Protein AF-A0A4Q3HAR9-F1 (afdb_monomer_lite)

pLDDT: mean 88.75, std 14.69, range [29.61, 98.81]

Sequence (385 aa):
MYMNFLNVAVATPGAVQNYFNNRPGAGVTANGTARNDQMTDGAVRNTLIGGAGDDQYMVAFDGTTIIEAAGGGLDAVTAYNNFALPANVEIGRVQADLVTIVAAPTGSLLQAYGSRDVLVGGRGNDILVDESKGKQTLFEIGDGSGKDVIYKFTAKGADHDLIRLNDPQFTSFSAVKAAMTQVDKDVLIDLSANDKLLIKDVKISDLTDDDFLLRFSPSGLKMTFQDEFNGLSLYSDTNPRGTWDTTFRYGPDNSLSARTLPGNGEDQVYTDPKFGPNPFSVSDGELSITAEKLTAAESAKLWNYKYASGLLTTEHSFAQTYGYFEIKAELPVEQGMFPAFWLMPKAAVWPPEIDIMENVGENWVSGGAIAPNDHDAFRTFFPEG

Structure (mmCIF, N/CA/C/O backbone):
data_AF-A0A4Q3HAR9-F1
#
_entry.id   AF-A0A4Q3HAR9-F1
#
loop_
_atom_site.group_PDB
_atom_site.id
_atom_site.type_symbol
_atom_site.label_atom_id
_atom_site.label_alt_id
_atom_site.label_comp_id
_atom_site.label_asym_id
_atom_site.label_entity_id
_atom_site.label_seq_id
_atom_site.pdbx_PDB_ins_code
_atom_site.Cartn_x
_atom_site.Cartn_y
_atom_site.Cartn_z
_atom_site.occupancy
_atom_site.B_iso_or_equiv
_atom_site.auth_seq_id
_atom_site.auth_comp_id
_atom_site.auth_asym_id
_atom_site.auth_atom_id
_atom_site.pdbx_PDB_model_num
ATOM 1 N N . MET A 1 1 ? -10.507 -1.013 27.134 1.00 84.31 1 MET A N 1
ATOM 2 C CA . MET A 1 1 ? -11.014 -2.254 26.515 1.00 84.31 1 MET A CA 1
ATOM 3 C C . MET A 1 1 ? -11.567 -1.872 25.160 1.00 84.31 1 MET A C 1
ATOM 5 O O . MET A 1 1 ? -12.356 -0.933 25.108 1.00 84.31 1 MET A O 1
ATOM 9 N N . TYR A 1 2 ? -11.099 -2.530 24.104 1.00 95.25 2 TYR A N 1
ATOM 10 C CA . TYR A 1 2 ? -11.565 -2.307 22.737 1.00 95.25 2 TYR A CA 1
ATOM 11 C C . TYR A 1 2 ? -12.650 -3.322 22.389 1.00 95.25 2 TYR A C 1
ATOM 13 O O . TYR A 1 2 ? -12.622 -4.448 22.889 1.00 95.25 2 TYR A O 1
ATOM 21 N N . MET A 1 3 ? -13.615 -2.900 21.578 1.00 96.00 3 MET A N 1
ATOM 22 C CA . MET A 1 3 ? -14.696 -3.745 21.082 1.00 96.00 3 MET A CA 1
ATOM 23 C C . MET A 1 3 ? -14.542 -3.874 19.573 1.00 96.00 3 MET A C 1
ATOM 25 O O . MET A 1 3 ? -14.306 -2.872 18.900 1.00 96.00 3 MET A O 1
ATOM 29 N N . ASN A 1 4 ? -14.701 -5.081 19.038 1.00 94.12 4 ASN A N 1
ATOM 30 C CA . ASN A 1 4 ? -14.793 -5.241 17.591 1.00 94.12 4 ASN A CA 1
ATOM 31 C C . ASN A 1 4 ? -16.132 -4.693 17.071 1.00 94.12 4 ASN A C 1
ATOM 33 O O . ASN A 1 4 ? -17.008 -4.285 17.842 1.00 94.12 4 ASN A O 1
ATOM 37 N N . PHE A 1 5 ? -16.324 -4.732 15.755 1.00 95.38 5 PHE A N 1
ATOM 38 C CA . PHE A 1 5 ? -17.540 -4.219 15.124 1.00 95.38 5 PHE A CA 1
ATOM 39 C C . PHE A 1 5 ? -18.826 -4.899 15.626 1.00 95.38 5 PHE A C 1
ATOM 41 O O . PHE A 1 5 ? -19.890 -4.286 15.678 1.00 95.38 5 PHE A O 1
ATOM 48 N N . LEU A 1 6 ? -18.738 -6.167 16.042 1.00 93.31 6 LEU A N 1
ATOM 49 C CA . LEU A 1 6 ? -19.852 -6.943 16.598 1.00 93.31 6 LEU A CA 1
ATOM 50 C C . LEU A 1 6 ? -20.066 -6.692 18.101 1.00 93.31 6 LEU A C 1
ATOM 52 O O . LEU A 1 6 ? -20.835 -7.409 18.741 1.00 93.31 6 LEU A O 1
ATOM 56 N N . ASN A 1 7 ? -19.401 -5.677 18.660 1.00 92.75 7 ASN A N 1
ATOM 57 C CA . ASN A 1 7 ? -19.444 -5.299 20.067 1.00 92.75 7 ASN A CA 1
ATOM 58 C C . ASN A 1 7 ? -18.942 -6.405 21.017 1.00 92.75 7 ASN A C 1
ATOM 60 O O . ASN A 1 7 ? -19.396 -6.519 22.158 1.00 92.75 7 ASN A O 1
ATOM 64 N N . VAL A 1 8 ? -18.004 -7.231 20.541 1.00 92.44 8 VAL A N 1
ATOM 65 C CA . VAL A 1 8 ? -17.301 -8.233 21.348 1.00 92.44 8 VAL A CA 1
ATOM 66 C C . VAL A 1 8 ? -16.010 -7.618 21.874 1.00 92.44 8 VAL A C 1
ATOM 68 O O . VAL A 1 8 ? -15.207 -7.087 21.106 1.00 92.44 8 VAL A O 1
ATOM 71 N N . ALA A 1 9 ? -15.817 -7.692 23.189 1.00 91.75 9 ALA A N 1
ATOM 72 C CA . ALA A 1 9 ? -14.611 -7.205 23.843 1.00 91.75 9 ALA A CA 1
ATOM 73 C C . ALA A 1 9 ? -13.396 -8.043 23.454 1.00 91.75 9 ALA A C 1
ATOM 75 O O . ALA A 1 9 ? -13.424 -9.267 23.576 1.00 91.75 9 ALA A O 1
ATOM 76 N N . VAL A 1 10 ? -12.310 -7.373 23.075 1.00 89.44 10 VAL A N 1
ATOM 77 C CA . VAL A 1 10 ? -11.009 -8.027 22.927 1.00 89.44 10 VAL A CA 1
ATOM 78 C C . VAL A 1 10 ? -10.378 -8.182 24.305 1.00 89.44 10 VAL A C 1
ATOM 80 O O . VAL A 1 10 ? -10.260 -7.217 25.071 1.00 89.44 10 VAL A O 1
ATOM 83 N N . ALA A 1 11 ? -10.029 -9.424 24.637 1.00 91.44 11 ALA A N 1
ATOM 84 C CA . ALA A 1 11 ? -9.333 -9.767 25.867 1.00 91.44 11 ALA A CA 1
ATOM 85 C C . ALA A 1 11 ? -7.863 -9.320 25.813 1.00 91.44 11 ALA A C 1
ATOM 87 O O . ALA A 1 11 ? -7.343 -8.909 24.779 1.00 91.44 11 ALA A O 1
ATOM 88 N N . THR A 1 12 ? -7.193 -9.360 26.958 1.00 90.31 12 THR A N 1
ATOM 89 C CA . THR A 1 12 ? -5.747 -9.139 27.049 1.00 90.31 12 THR A CA 1
ATOM 90 C C . THR A 1 12 ? -5.046 -10.478 27.225 1.00 90.31 12 THR A C 1
ATOM 92 O O . THR A 1 12 ? -5.583 -11.296 27.979 1.00 90.31 12 THR A O 1
ATOM 95 N N . PRO A 1 13 ? -3.854 -10.678 26.632 1.00 94.56 13 PRO A N 1
ATOM 96 C CA . PRO A 1 13 ? -3.042 -11.855 26.904 1.00 94.56 13 PRO A CA 1
ATOM 97 C C . PRO A 1 13 ? -2.841 -12.013 28.409 1.00 94.56 13 PRO A C 1
ATOM 99 O O . PRO A 1 13 ? -2.641 -11.025 29.130 1.00 94.56 13 PRO A O 1
ATOM 102 N N . GLY A 1 14 ? -2.927 -13.241 28.903 1.00 95.69 14 GLY A N 1
ATOM 103 C CA . GLY A 1 14 ? -2.636 -13.562 30.286 1.00 95.69 14 GLY A CA 1
ATOM 104 C C . GLY A 1 14 ? -1.188 -13.227 30.648 1.00 95.69 14 GLY A C 1
ATOM 105 O O . GLY A 1 14 ? -0.310 -13.081 29.796 1.00 95.69 14 GLY A O 1
ATOM 106 N N . ALA A 1 15 ? -0.926 -13.091 31.946 1.00 97.19 15 ALA A N 1
ATOM 107 C CA . ALA A 1 15 ? 0.381 -12.663 32.427 1.00 97.19 15 ALA A CA 1
ATOM 108 C C . ALA A 1 15 ? 1.488 -13.662 32.057 1.00 97.19 15 ALA A C 1
ATOM 110 O O . ALA A 1 15 ? 1.323 -14.867 32.253 1.00 97.19 15 ALA A O 1
ATOM 111 N N . VAL A 1 16 ? 2.630 -13.136 31.605 1.00 97.31 16 VAL A N 1
ATOM 112 C CA . VAL A 1 16 ? 3.832 -13.920 31.289 1.00 97.31 16 VAL A CA 1
ATOM 113 C C . VAL A 1 16 ? 4.265 -14.750 32.498 1.00 97.31 16 VAL A C 1
ATOM 115 O O . VAL A 1 16 ? 4.401 -14.238 33.614 1.00 97.31 16 VAL A O 1
ATOM 118 N N . GLN A 1 17 ? 4.517 -16.033 32.259 1.00 97.81 17 GLN A N 1
ATOM 119 C CA . GLN A 1 17 ? 4.956 -17.015 33.244 1.00 97.81 17 GLN A CA 1
ATOM 120 C C . GLN A 1 17 ? 6.403 -17.460 33.018 1.00 97.81 17 GLN A C 1
ATOM 122 O O . GLN A 1 17 ? 7.108 -17.656 34.010 1.00 97.81 17 GLN A O 1
ATOM 127 N N . ASN A 1 18 ? 6.873 -17.561 31.767 1.00 96.56 18 ASN A N 1
ATOM 128 C CA . ASN A 1 18 ? 8.290 -17.799 31.475 1.00 96.56 18 ASN A CA 1
ATOM 129 C C . ASN A 1 18 ? 8.873 -16.750 30.525 1.00 96.56 18 ASN A C 1
ATOM 131 O O . ASN A 1 18 ? 8.185 -16.177 29.688 1.00 96.56 18 ASN A O 1
ATOM 135 N N . TYR A 1 19 ? 10.182 -16.529 30.640 1.00 95.62 19 TYR A N 1
ATOM 136 C CA . TYR A 1 19 ? 10.912 -15.540 29.854 1.00 95.62 19 TYR A CA 1
ATOM 137 C C . TYR A 1 19 ? 12.047 -16.206 29.070 1.00 95.62 19 TYR A C 1
ATOM 139 O O . TYR A 1 19 ? 12.993 -16.736 29.655 1.00 95.62 19 TYR A O 1
ATOM 147 N N . PHE A 1 20 ? 11.992 -16.096 27.748 1.00 91.88 20 PHE A N 1
ATOM 148 C CA . PHE A 1 20 ? 12.989 -16.546 26.779 1.00 91.88 20 PHE A CA 1
ATOM 149 C C . PHE A 1 20 ? 13.750 -15.335 26.219 1.00 91.88 20 PHE A C 1
ATOM 151 O O . PHE A 1 20 ? 13.755 -15.065 25.022 1.00 91.88 20 PHE A O 1
ATOM 158 N N . ASN A 1 21 ? 14.400 -14.582 27.111 1.00 80.56 21 ASN A N 1
ATOM 159 C CA . ASN A 1 21 ? 15.027 -13.288 26.796 1.00 80.56 21 ASN A CA 1
ATOM 160 C C . ASN A 1 21 ? 16.508 -13.379 26.370 1.00 80.56 21 ASN A C 1
ATOM 162 O O . ASN A 1 21 ? 17.193 -12.357 26.276 1.00 80.56 21 ASN A O 1
ATOM 166 N N . ASN A 1 22 ? 17.040 -14.582 26.147 1.00 77.88 22 ASN A N 1
ATOM 167 C CA . ASN A 1 22 ? 18.402 -14.728 25.635 1.00 77.88 22 ASN A CA 1
ATOM 168 C C . ASN A 1 22 ? 18.425 -14.249 24.182 1.00 77.88 22 ASN A C 1
ATOM 170 O O . ASN A 1 22 ? 17.672 -14.780 23.380 1.00 77.88 22 ASN A O 1
ATOM 174 N N . ARG A 1 23 ? 19.290 -13.283 23.839 1.00 80.69 23 ARG A N 1
ATOM 175 C CA . ARG A 1 23 ? 19.494 -12.824 22.453 1.00 80.69 23 ARG A CA 1
ATOM 176 C C . ARG A 1 23 ? 20.149 -13.951 21.644 1.00 80.69 23 ARG A C 1
ATOM 178 O O . ARG A 1 23 ? 21.357 -14.150 21.810 1.00 80.69 23 ARG A O 1
ATOM 185 N N . PRO A 1 24 ? 19.400 -14.727 20.840 1.00 82.50 24 PRO A N 1
ATOM 186 C CA . PRO A 1 24 ? 19.963 -15.876 20.150 1.00 82.50 24 PRO A CA 1
ATOM 187 C C . PRO A 1 24 ? 20.879 -15.398 19.018 1.00 82.50 24 PRO A C 1
ATOM 189 O O . PRO A 1 24 ? 20.748 -14.278 18.527 1.00 82.50 24 PRO A O 1
ATOM 192 N N . GLY A 1 25 ? 21.801 -16.256 18.575 1.00 86.06 25 GLY A N 1
ATOM 193 C CA . GLY A 1 25 ? 22.441 -16.060 17.271 1.00 86.06 25 GLY A CA 1
ATOM 194 C C . GLY A 1 25 ? 21.418 -16.179 16.134 1.00 86.06 25 GLY A C 1
ATOM 195 O O . GLY A 1 25 ? 20.284 -16.584 16.365 1.00 86.06 25 GLY A O 1
ATOM 196 N N . ALA A 1 26 ? 21.812 -15.850 14.905 1.00 90.12 26 ALA A N 1
ATOM 197 C CA . ALA A 1 26 ? 20.932 -16.005 13.747 1.00 90.12 26 ALA A CA 1
ATOM 198 C C . ALA A 1 26 ? 20.667 -17.487 13.421 1.00 90.12 26 ALA A C 1
ATOM 200 O O . ALA A 1 26 ? 21.562 -18.328 13.540 1.00 90.12 26 ALA A O 1
ATOM 201 N N . GLY A 1 27 ? 19.459 -17.787 12.946 1.00 88.44 27 GLY A N 1
ATOM 202 C CA . GLY A 1 27 ? 19.037 -19.112 12.489 1.00 88.44 27 GLY A CA 1
ATOM 203 C C . GLY A 1 27 ? 18.634 -20.069 13.611 1.00 88.44 27 GLY A C 1
ATOM 204 O O . GLY A 1 27 ? 18.634 -21.281 13.405 1.00 88.44 27 GLY A O 1
ATOM 205 N N . VAL A 1 28 ? 18.320 -19.554 14.799 1.00 93.81 28 VAL A N 1
ATOM 206 C CA . VAL A 1 28 ? 17.890 -20.355 15.946 1.00 93.81 28 VAL A CA 1
ATOM 207 C C . VAL A 1 28 ? 16.376 -20.572 15.907 1.00 93.81 28 VAL A C 1
ATOM 209 O O . VAL A 1 28 ? 15.602 -19.642 15.680 1.00 93.81 28 VAL A O 1
ATOM 212 N N . THR A 1 29 ? 15.955 -21.806 16.194 1.00 95.88 29 THR A N 1
ATOM 213 C CA . THR A 1 29 ? 14.566 -22.136 16.533 1.00 95.88 29 THR A CA 1
ATOM 214 C C . THR A 1 29 ? 14.416 -22.178 18.050 1.00 95.88 29 THR A C 1
ATOM 216 O O . THR A 1 29 ? 14.978 -23.057 18.710 1.00 95.88 29 THR A O 1
ATOM 219 N N . ALA A 1 30 ? 13.662 -21.236 18.609 1.00 94.62 30 ALA A N 1
ATOM 220 C CA . ALA A 1 30 ? 13.302 -21.212 20.019 1.00 94.62 30 ALA A CA 1
ATOM 221 C C . ALA A 1 30 ? 11.909 -21.826 20.197 1.00 94.62 30 ALA A C 1
ATOM 223 O O . ALA A 1 30 ? 10.970 -21.427 19.516 1.00 94.62 30 ALA A O 1
ATOM 224 N N . ASN A 1 31 ? 11.791 -22.790 21.110 1.00 95.75 31 ASN A N 1
ATOM 225 C CA . ASN A 1 31 ? 10.523 -23.431 21.452 1.00 95.75 31 ASN A CA 1
ATOM 226 C C . ASN A 1 31 ? 10.114 -22.978 22.855 1.00 95.75 31 ASN A C 1
ATOM 228 O O . ASN A 1 31 ? 10.909 -23.120 23.790 1.00 95.75 31 ASN A O 1
ATOM 232 N N . GLY A 1 32 ? 8.906 -22.448 22.973 1.00 95.69 32 GLY A N 1
ATOM 233 C CA . GLY A 1 32 ? 8.219 -22.176 24.218 1.00 95.69 32 GLY A CA 1
ATOM 234 C C . GLY A 1 32 ? 7.595 -23.444 24.800 1.00 95.69 32 GLY A C 1
ATOM 235 O O . GLY A 1 32 ? 8.068 -24.570 24.597 1.00 95.69 32 GLY A O 1
ATOM 236 N N . THR A 1 33 ? 6.579 -23.249 25.620 1.00 96.56 33 THR A N 1
ATOM 237 C CA . THR A 1 33 ? 5.997 -24.225 26.529 1.00 96.56 33 THR A CA 1
ATOM 238 C C . THR A 1 33 ? 4.471 -24.237 26.403 1.00 96.56 33 THR A C 1
ATOM 240 O O . THR A 1 33 ? 3.901 -23.801 25.417 1.00 96.56 33 THR A O 1
ATOM 243 N N . ALA A 1 34 ? 3.783 -24.833 27.380 1.00 96.69 34 ALA A N 1
ATOM 244 C CA . ALA A 1 34 ? 2.321 -24.776 27.478 1.00 96.69 34 ALA A CA 1
ATOM 245 C C . ALA A 1 34 ? 1.844 -23.667 28.438 1.00 96.69 34 ALA A C 1
ATOM 247 O O . ALA A 1 34 ? 0.758 -23.759 29.013 1.00 96.69 34 ALA A O 1
ATOM 248 N N . ARG A 1 35 ? 2.714 -22.700 28.731 1.00 97.38 35 ARG A N 1
ATOM 249 C CA . ARG A 1 35 ? 2.454 -21.552 29.597 1.00 97.38 35 ARG A CA 1
ATOM 250 C C . ARG A 1 35 ? 2.669 -20.297 28.770 1.00 97.38 35 ARG A C 1
ATOM 252 O O . ARG A 1 35 ? 3.478 -20.323 27.867 1.00 97.38 35 ARG A O 1
ATOM 259 N N . ASN A 1 36 ? 2.072 -19.201 29.221 1.00 98.12 36 ASN A N 1
ATOM 260 C CA . ASN A 1 36 ? 2.278 -17.870 28.665 1.00 98.12 36 ASN A CA 1
ATOM 261 C C . ASN A 1 36 ? 3.765 -17.487 28.705 1.00 98.12 36 ASN A C 1
ATOM 263 O O . ASN A 1 36 ? 4.314 -17.181 29.773 1.00 98.12 36 ASN A O 1
ATOM 267 N N . ASP A 1 37 ? 4.409 -17.495 27.555 1.00 97.94 37 ASP A N 1
ATOM 268 C CA . ASP A 1 37 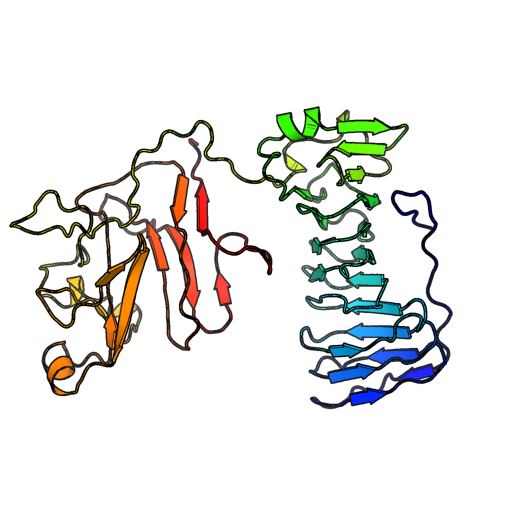? 5.830 -17.274 27.382 1.00 97.94 37 ASP A CA 1
ATOM 269 C C . ASP A 1 37 ? 6.093 -15.895 26.783 1.00 97.94 37 ASP A C 1
ATOM 271 O O . ASP A 1 37 ? 5.331 -15.379 25.976 1.00 97.94 37 ASP A O 1
ATOM 275 N N . GLN A 1 38 ? 7.201 -15.268 27.174 1.00 97.50 38 GLN A N 1
ATOM 276 C CA . GLN A 1 38 ? 7.716 -14.092 26.480 1.00 97.50 38 GLN A CA 1
ATOM 277 C C . GLN A 1 38 ? 8.985 -14.464 25.724 1.00 97.50 38 GLN A C 1
ATOM 279 O O . GLN A 1 38 ? 9.952 -14.909 26.343 1.00 97.50 38 GLN A O 1
ATOM 284 N N . MET A 1 39 ? 9.019 -14.242 24.413 1.00 97.38 39 MET A N 1
ATOM 285 C CA . MET A 1 39 ? 10.124 -14.638 23.537 1.00 97.38 39 MET A CA 1
ATOM 286 C C . MET A 1 39 ? 10.665 -13.445 22.747 1.00 97.38 39 MET A C 1
ATOM 288 O O . MET A 1 39 ? 9.917 -12.543 22.382 1.00 97.38 39 MET A O 1
ATOM 292 N N . THR A 1 40 ? 11.969 -13.428 22.456 1.00 95.88 40 THR A N 1
ATOM 293 C CA . THR A 1 40 ? 12.593 -12.396 21.610 1.00 95.88 40 THR A CA 1
ATOM 294 C C . THR A 1 40 ? 13.451 -13.003 20.508 1.00 95.88 40 THR A C 1
ATOM 296 O O . THR A 1 40 ? 14.150 -13.992 20.726 1.00 95.88 40 THR A O 1
ATOM 299 N N . ASP A 1 41 ? 13.438 -12.375 19.333 1.00 94.06 41 ASP A N 1
ATOM 300 C CA . ASP A 1 41 ? 14.300 -12.745 18.207 1.00 94.06 41 ASP A CA 1
ATOM 301 C C . ASP A 1 41 ? 15.744 -12.232 18.337 1.00 94.06 41 ASP A C 1
ATOM 303 O O . ASP A 1 41 ? 16.602 -12.588 17.534 1.00 94.06 41 ASP A O 1
ATOM 307 N N . GLY A 1 42 ? 16.044 -11.393 19.333 1.00 91.19 42 GLY A N 1
ATOM 308 C CA . GLY A 1 42 ? 17.374 -10.812 19.503 1.00 91.19 42 GLY A CA 1
ATOM 309 C C . GLY A 1 42 ? 17.829 -9.899 18.355 1.00 91.19 42 GLY A C 1
ATOM 310 O O . GLY A 1 42 ? 19.032 -9.668 18.244 1.00 91.19 42 GLY A O 1
ATOM 311 N N . ALA A 1 43 ? 16.902 -9.369 17.546 1.00 91.19 43 ALA A N 1
ATOM 312 C CA . ALA A 1 43 ? 17.158 -8.533 16.366 1.00 91.19 43 ALA A CA 1
ATOM 313 C C . ALA A 1 43 ? 17.936 -9.226 15.230 1.00 91.19 43 ALA A C 1
ATOM 315 O O . ALA A 1 43 ? 18.637 -8.575 14.454 1.00 91.19 43 ALA A O 1
ATOM 316 N N . VAL A 1 44 ? 17.817 -10.550 15.116 1.00 89.88 44 VAL A N 1
ATOM 317 C CA . VAL A 1 44 ? 18.353 -11.338 13.998 1.00 89.88 44 VAL A CA 1
ATOM 318 C C . VAL A 1 44 ? 17.341 -12.401 13.574 1.00 89.88 44 VAL A C 1
ATOM 320 O O . VAL A 1 44 ? 16.478 -12.788 14.357 1.00 89.88 44 VAL A O 1
ATOM 323 N N . ARG A 1 45 ? 17.463 -12.905 12.338 1.00 90.69 45 ARG A N 1
ATOM 324 C CA . ARG A 1 45 ? 16.564 -13.931 11.784 1.00 90.69 45 ARG A CA 1
ATOM 325 C C . ARG A 1 45 ? 16.472 -15.148 12.697 1.00 90.69 45 ARG A C 1
ATOM 327 O O . ARG A 1 45 ? 17.451 -15.881 12.796 1.00 90.69 45 ARG A O 1
ATOM 334 N N . ASN A 1 46 ? 15.294 -15.405 13.258 1.00 93.69 46 ASN A N 1
ATOM 335 C CA . ASN A 1 46 ? 15.014 -16.558 14.112 1.00 93.69 46 ASN A CA 1
ATOM 336 C C . ASN A 1 46 ? 13.598 -17.103 13.880 1.00 93.69 46 ASN A C 1
ATOM 338 O O . ASN A 1 46 ? 12.749 -16.429 13.295 1.00 93.69 46 ASN A O 1
ATOM 342 N N . THR A 1 47 ? 13.352 -18.329 14.344 1.00 96.56 47 THR A N 1
ATOM 343 C CA . THR A 1 47 ? 12.013 -18.932 14.406 1.00 96.56 47 THR A CA 1
ATOM 344 C C . THR A 1 47 ? 11.591 -19.064 15.865 1.00 96.56 47 THR A C 1
ATOM 346 O O . THR A 1 47 ? 12.295 -19.706 16.644 1.00 96.56 47 THR A O 1
ATOM 349 N N . LEU A 1 48 ? 10.457 -18.478 16.238 1.00 97.75 48 LEU A N 1
ATOM 350 C CA . LEU A 1 48 ? 9.884 -18.538 17.581 1.00 97.75 48 LEU A CA 1
ATOM 351 C C . LEU A 1 48 ? 8.600 -19.378 17.526 1.00 97.75 48 LEU A C 1
ATOM 353 O O . LEU A 1 48 ? 7.714 -19.100 16.724 1.00 97.75 48 LEU A O 1
ATOM 357 N N . ILE A 1 49 ? 8.531 -20.433 18.329 1.00 97.88 49 ILE A N 1
ATOM 358 C CA . ILE A 1 49 ? 7.379 -21.338 18.416 1.00 97.88 49 ILE A CA 1
ATOM 359 C C . ILE A 1 49 ? 6.859 -21.238 19.846 1.00 97.88 49 ILE A C 1
ATOM 361 O O . ILE A 1 49 ? 7.593 -21.658 20.735 1.00 97.88 49 ILE A O 1
ATOM 365 N N . GLY A 1 50 ? 5.672 -20.680 20.074 1.00 96.38 50 GLY A N 1
ATOM 366 C CA . GLY A 1 50 ? 5.159 -20.388 21.422 1.00 96.38 50 GLY A CA 1
ATOM 367 C C . GLY A 1 50 ? 4.662 -21.637 22.122 1.00 96.38 50 GLY A C 1
ATOM 368 O O . GLY A 1 50 ? 5.333 -22.158 23.012 1.00 96.38 50 GLY A O 1
ATOM 369 N N . GLY A 1 51 ? 3.587 -22.223 21.601 1.00 95.75 51 GLY A N 1
ATOM 370 C CA . GLY A 1 51 ? 3.075 -23.507 22.059 1.00 95.75 51 GLY A CA 1
ATOM 371 C C . GLY A 1 51 ? 1.616 -23.405 22.469 1.00 95.75 51 GLY A C 1
ATOM 372 O O . GLY A 1 51 ? 0.740 -23.409 21.613 1.00 95.75 51 GLY A O 1
ATOM 373 N N . ALA A 1 52 ? 1.342 -23.458 23.768 1.00 95.81 52 ALA A N 1
ATOM 374 C CA . ALA A 1 52 ? 0.010 -23.188 24.302 1.00 95.81 52 ALA A CA 1
ATOM 375 C C . ALA A 1 52 ? 0.123 -22.173 25.440 1.00 95.81 52 ALA A C 1
ATOM 377 O O . ALA A 1 52 ? 1.144 -22.122 26.118 1.00 95.81 52 ALA A O 1
ATOM 378 N N . GLY A 1 53 ? -0.966 -21.477 25.744 1.00 97.19 53 GLY A N 1
ATOM 379 C CA . GLY A 1 53 ? -0.941 -20.296 26.598 1.00 97.19 53 GLY A CA 1
ATOM 380 C C . GLY A 1 53 ? -0.954 -19.024 25.759 1.00 97.19 53 GLY A C 1
ATOM 381 O O . GLY A 1 53 ? -0.979 -19.083 24.542 1.00 97.19 53 GLY A O 1
ATOM 382 N N . ASP A 1 54 ? -1.002 -17.881 26.439 1.00 98.19 54 ASP A N 1
ATOM 383 C CA . ASP A 1 54 ? -1.011 -16.573 25.777 1.00 98.19 54 ASP A CA 1
ATOM 384 C C . ASP A 1 54 ? 0.430 -16.052 25.667 1.00 98.19 54 ASP A C 1
ATOM 386 O O . ASP A 1 54 ? 0.977 -15.501 26.636 1.00 98.19 54 ASP A O 1
ATOM 390 N N . ASP A 1 55 ? 1.045 -16.252 24.510 1.00 98.25 55 ASP A N 1
ATOM 391 C CA . ASP A 1 55 ? 2.455 -15.998 24.250 1.00 98.25 55 ASP A CA 1
ATOM 392 C C . ASP A 1 55 ? 2.705 -14.578 23.719 1.00 98.25 55 ASP A C 1
ATOM 394 O O . ASP A 1 55 ? 1.879 -13.935 23.066 1.00 98.25 55 ASP A O 1
ATOM 398 N N . GLN A 1 56 ? 3.867 -14.021 24.066 1.00 97.94 56 GLN A N 1
ATOM 399 C CA . GLN A 1 56 ? 4.230 -12.631 23.797 1.00 97.94 56 GLN A CA 1
ATOM 400 C C . GLN A 1 56 ? 5.603 -12.530 23.133 1.00 97.94 56 GLN A C 1
ATOM 402 O O . GLN A 1 56 ? 6.643 -12.818 23.724 1.00 97.94 56 GLN A O 1
ATOM 407 N N . TYR A 1 57 ? 5.619 -12.031 21.906 1.00 98.06 57 TYR A N 1
ATOM 408 C CA . TYR A 1 57 ? 6.798 -11.971 21.055 1.00 98.06 57 TYR A CA 1
ATOM 409 C C . TYR A 1 57 ? 7.346 -10.551 20.944 1.00 98.06 57 TYR A C 1
ATOM 411 O O . TYR A 1 57 ? 6.615 -9.614 20.638 1.00 98.06 57 TYR A O 1
ATOM 419 N N . MET A 1 58 ? 8.652 -10.385 21.139 1.00 96.81 58 MET A N 1
ATOM 420 C CA . MET A 1 58 ? 9.384 -9.148 20.867 1.00 96.81 58 MET A CA 1
ATOM 421 C C . MET A 1 58 ? 10.230 -9.325 19.606 1.00 96.81 58 MET A C 1
ATOM 423 O O . MET A 1 58 ? 11.250 -10.022 19.638 1.00 96.81 58 MET A O 1
ATOM 427 N N . VAL A 1 59 ? 9.805 -8.685 18.517 1.00 95.88 59 VAL A N 1
ATOM 428 C CA . VAL A 1 59 ? 10.374 -8.853 17.176 1.00 95.88 59 VAL A CA 1
ATOM 429 C C . VAL A 1 59 ? 11.069 -7.572 16.735 1.00 95.88 59 VAL A C 1
ATOM 431 O O . VAL A 1 59 ? 10.438 -6.531 16.559 1.00 95.88 59 VAL A O 1
ATOM 434 N N . ALA A 1 60 ? 12.383 -7.645 16.556 1.00 93.50 60 ALA A N 1
ATOM 435 C CA . ALA A 1 60 ? 13.201 -6.545 16.057 1.00 93.50 60 ALA A CA 1
ATOM 436 C C . ALA A 1 60 ? 13.820 -6.840 14.683 1.00 93.50 60 ALA A C 1
ATOM 438 O O . ALA A 1 60 ? 14.502 -5.979 14.138 1.00 93.50 60 ALA A O 1
ATOM 439 N N . PHE A 1 61 ? 13.589 -8.016 14.104 1.00 87.94 61 PHE A N 1
ATOM 440 C CA . PHE A 1 61 ? 13.991 -8.367 12.747 1.00 87.94 61 PHE A CA 1
ATOM 441 C C . PHE A 1 61 ? 12.756 -8.722 11.907 1.00 87.94 61 PHE A C 1
ATOM 443 O O . PHE A 1 61 ? 11.968 -9.587 12.280 1.00 87.94 61 PHE A O 1
ATOM 450 N N . ASP A 1 62 ? 12.594 -8.056 10.766 1.00 82.06 62 ASP A N 1
ATOM 451 C CA . ASP A 1 62 ? 11.435 -8.189 9.868 1.00 82.06 62 ASP A CA 1
ATOM 452 C C . ASP A 1 62 ? 11.270 -9.604 9.279 1.00 82.06 62 ASP A C 1
ATOM 454 O O . ASP A 1 62 ? 10.157 -10.064 9.042 1.00 82.06 62 ASP A O 1
ATOM 458 N N . GLY A 1 63 ? 12.368 -10.341 9.101 1.00 81.31 63 GLY A N 1
ATOM 459 C CA . GLY A 1 63 ? 12.363 -11.722 8.615 1.00 81.31 63 GLY A CA 1
ATOM 460 C C . GLY A 1 63 ? 12.252 -12.804 9.698 1.00 81.31 63 GLY A C 1
ATOM 461 O O . GLY A 1 63 ? 12.632 -13.949 9.424 1.00 81.31 63 GLY A O 1
ATOM 462 N N . THR A 1 64 ? 11.821 -12.464 10.918 1.00 89.00 64 THR A N 1
ATOM 463 C CA . THR A 1 64 ? 11.542 -13.425 12.002 1.00 89.00 64 THR A CA 1
ATOM 464 C C . THR A 1 64 ? 10.288 -14.242 11.685 1.00 89.00 64 THR A C 1
ATOM 466 O O . THR A 1 64 ? 9.295 -13.721 11.191 1.00 89.00 64 THR A O 1
ATOM 469 N N . THR A 1 65 ? 10.314 -15.544 11.972 1.00 94.94 65 THR A N 1
ATOM 470 C CA . THR A 1 65 ? 9.157 -16.435 11.798 1.00 94.94 65 THR A CA 1
ATOM 471 C C . THR A 1 65 ? 8.546 -16.752 13.155 1.00 94.94 65 THR A C 1
ATOM 473 O O . THR A 1 65 ? 9.255 -17.231 14.035 1.00 94.94 65 THR A O 1
ATOM 476 N N . ILE A 1 66 ? 7.242 -16.536 13.316 1.00 97.38 66 ILE A N 1
ATOM 477 C CA . ILE A 1 66 ? 6.484 -16.953 14.502 1.00 97.38 66 ILE A CA 1
ATOM 478 C C . ILE A 1 66 ? 5.519 -18.069 14.100 1.00 97.38 66 ILE A C 1
ATOM 480 O O . ILE A 1 66 ? 4.913 -18.002 13.029 1.00 97.38 66 ILE A O 1
ATOM 484 N N . ILE A 1 67 ? 5.416 -19.107 14.929 1.00 97.50 67 ILE A N 1
ATOM 485 C CA . ILE A 1 67 ? 4.540 -20.259 14.697 1.00 97.50 67 ILE A CA 1
ATOM 486 C C . ILE A 1 67 ? 3.659 -20.464 15.924 1.00 97.50 67 ILE A C 1
ATOM 488 O O . ILE A 1 67 ? 4.163 -20.863 16.973 1.00 97.50 67 ILE A O 1
ATOM 492 N N . GLU A 1 68 ? 2.354 -20.273 15.735 1.00 97.50 68 GLU A N 1
ATOM 493 C CA . GLU A 1 68 ? 1.323 -20.546 16.735 1.00 97.50 68 GLU A CA 1
ATOM 494 C C . GLU A 1 68 ? 0.323 -21.610 16.289 1.00 97.50 68 GLU A C 1
ATOM 496 O O . GLU A 1 68 ? 0.019 -21.770 15.097 1.00 97.50 68 GLU A O 1
ATOM 501 N N . ALA A 1 69 ? -0.203 -22.349 17.265 1.00 94.62 69 ALA A N 1
ATOM 502 C CA . ALA A 1 69 ? -1.223 -23.362 17.036 1.00 94.62 69 ALA A CA 1
ATOM 503 C C . ALA A 1 69 ? -2.632 -22.757 17.095 1.00 94.62 69 ALA A C 1
ATOM 505 O O . ALA A 1 69 ? -2.924 -21.867 17.886 1.00 94.62 69 ALA A O 1
ATOM 506 N N . ALA A 1 70 ? -3.561 -23.297 16.302 1.00 94.94 70 ALA A N 1
ATOM 507 C CA . ALA A 1 70 ? -4.965 -22.918 16.423 1.00 94.94 70 ALA A CA 1
ATOM 508 C C . ALA A 1 70 ? -5.487 -23.273 17.827 1.00 94.94 70 ALA A C 1
ATOM 510 O O . ALA A 1 70 ? -5.418 -24.432 18.243 1.00 94.94 70 ALA A O 1
ATOM 511 N N . GLY A 1 71 ? -6.027 -22.282 18.542 1.00 91.88 71 GLY A N 1
ATOM 512 C CA . GLY A 1 71 ? -6.434 -22.438 19.941 1.00 91.88 71 GLY A CA 1
ATOM 513 C C . GLY A 1 71 ? -5.264 -22.533 20.929 1.00 91.88 71 GLY A C 1
ATOM 514 O O . GLY A 1 71 ? -5.466 -23.072 22.018 1.00 91.88 71 GLY A O 1
ATOM 515 N N . GLY A 1 72 ? -4.073 -22.055 20.542 1.00 92.62 72 GLY A N 1
ATOM 516 C CA . GLY A 1 72 ? -2.880 -21.943 21.388 1.00 92.62 72 GLY A CA 1
ATOM 517 C C . GLY A 1 72 ? -3.104 -21.009 22.572 1.00 92.62 72 GLY A C 1
ATOM 518 O O . GLY A 1 72 ? -2.837 -21.400 23.703 1.00 92.62 72 GLY A O 1
ATOM 519 N N . GLY A 1 73 ? -3.759 -19.878 22.344 1.00 95.69 73 GLY A N 1
ATOM 520 C CA . GLY A 1 73 ? -4.132 -18.915 23.369 1.00 95.69 73 GLY A CA 1
ATOM 521 C C . GLY A 1 73 ? -4.540 -17.609 22.712 1.00 95.69 73 GLY A C 1
ATOM 522 O O . GLY A 1 73 ? -5.136 -17.626 21.636 1.00 95.69 73 GLY A O 1
ATOM 523 N N . LEU A 1 74 ? -4.287 -16.497 23.398 1.00 96.19 74 LEU A N 1
ATOM 524 C CA . LEU A 1 74 ? -4.357 -15.153 22.840 1.00 96.19 74 LEU A CA 1
ATOM 525 C C . LEU A 1 74 ? -2.947 -14.575 22.709 1.00 96.19 74 LEU A C 1
ATOM 527 O O . LEU A 1 74 ? -2.403 -14.019 23.668 1.00 96.19 74 LEU A O 1
ATOM 531 N N . ASP A 1 75 ? -2.397 -14.645 21.509 1.00 97.88 75 ASP A N 1
ATOM 532 C CA . ASP A 1 75 ? -0.981 -14.417 21.268 1.00 97.88 75 ASP A CA 1
ATOM 533 C C . ASP A 1 75 ? -0.723 -13.004 20.741 1.00 97.88 75 ASP A C 1
ATOM 535 O O . ASP A 1 75 ? -1.544 -12.391 20.046 1.00 97.88 75 ASP A O 1
ATOM 539 N N . ALA A 1 76 ? 0.424 -12.431 21.115 1.00 98.00 76 ALA A N 1
ATOM 540 C CA . ALA A 1 76 ? 0.726 -11.041 20.810 1.00 98.00 76 ALA A CA 1
ATOM 541 C C . ALA A 1 76 ? 2.154 -10.800 20.332 1.00 98.00 76 ALA A C 1
ATOM 543 O O . ALA A 1 76 ? 3.124 -11.212 20.959 1.00 98.00 76 ALA A O 1
ATOM 544 N N . VAL A 1 77 ? 2.291 -9.991 19.286 1.00 98.44 77 VAL A N 1
ATOM 545 C CA . VAL A 1 77 ? 3.570 -9.499 18.775 1.00 98.44 77 VAL A CA 1
ATOM 546 C C . VAL A 1 77 ? 3.747 -8.032 19.130 1.00 98.44 77 VAL A C 1
ATOM 548 O O . VAL A 1 77 ? 2.862 -7.206 18.927 1.00 98.44 77 VAL A O 1
ATOM 551 N N . THR A 1 78 ? 4.928 -7.698 19.636 1.00 98.00 78 THR A N 1
ATOM 552 C CA . THR A 1 78 ? 5.457 -6.339 19.723 1.00 98.00 78 THR A CA 1
ATOM 553 C C . THR A 1 78 ? 6.607 -6.213 18.734 1.00 98.00 78 THR A C 1
ATOM 555 O O . THR A 1 78 ? 7.676 -6.788 18.945 1.00 98.00 78 THR A O 1
ATOM 558 N N . ALA A 1 79 ? 6.376 -5.473 17.657 1.00 94.38 79 ALA A N 1
ATOM 559 C CA . ALA A 1 79 ? 7.313 -5.260 16.569 1.00 94.38 79 ALA A CA 1
ATOM 560 C C . ALA A 1 79 ? 8.027 -3.900 16.688 1.00 94.38 79 ALA A C 1
ATOM 562 O O . ALA A 1 79 ? 7.442 -2.890 17.092 1.00 94.38 79 ALA A O 1
ATOM 563 N N . TYR A 1 80 ? 9.307 -3.886 16.316 1.00 94.75 80 TYR A N 1
ATOM 564 C CA . TYR A 1 80 ? 10.150 -2.685 16.207 1.00 94.75 80 TYR A CA 1
ATOM 565 C C . TYR A 1 80 ? 10.572 -2.381 14.761 1.00 94.75 80 TYR A C 1
ATOM 567 O O . TYR A 1 80 ? 11.251 -1.391 14.518 1.00 94.75 80 TYR A O 1
ATOM 575 N N . ASN A 1 81 ? 10.188 -3.246 13.825 1.00 88.81 81 ASN A N 1
ATOM 576 C CA . ASN A 1 81 ? 10.368 -3.125 12.382 1.00 88.81 81 ASN A CA 1
ATOM 577 C C . ASN A 1 81 ? 9.102 -3.642 11.694 1.00 88.81 81 ASN A C 1
ATOM 579 O O . ASN A 1 81 ? 8.220 -4.188 12.362 1.00 88.81 81 ASN A O 1
ATOM 583 N N . ASN A 1 82 ? 9.023 -3.477 10.373 1.00 88.56 82 ASN A N 1
ATOM 584 C CA . ASN A 1 82 ? 7.883 -3.946 9.593 1.00 88.56 82 ASN A CA 1
ATOM 585 C C . ASN A 1 82 ? 7.605 -5.428 9.855 1.00 88.56 82 ASN A C 1
ATOM 587 O O . ASN A 1 82 ? 8.531 -6.243 9.859 1.00 88.56 82 ASN A O 1
ATOM 591 N N . PHE A 1 83 ? 6.338 -5.775 10.082 1.00 87.56 83 PHE A N 1
ATOM 592 C CA . PHE A 1 83 ? 5.973 -7.144 10.424 1.00 87.56 83 PHE A CA 1
ATOM 593 C C . PHE A 1 83 ? 4.542 -7.493 10.015 1.00 87.56 83 PHE A C 1
ATOM 595 O O . PHE A 1 83 ? 3.627 -6.685 10.150 1.00 87.56 83 PHE A O 1
ATOM 602 N N . ALA A 1 84 ? 4.335 -8.725 9.562 1.00 90.69 84 ALA A N 1
ATOM 603 C CA . ALA A 1 84 ? 3.008 -9.274 9.309 1.00 90.69 84 ALA A CA 1
ATOM 604 C C . ALA A 1 84 ? 2.694 -10.339 10.358 1.00 90.69 84 ALA A C 1
ATOM 606 O O . ALA A 1 84 ? 3.502 -11.243 10.584 1.00 90.69 84 ALA A O 1
ATOM 607 N N . LEU A 1 85 ? 1.532 -10.233 11.002 1.00 90.56 85 LEU A N 1
ATOM 608 C CA . LEU A 1 85 ? 1.096 -11.235 11.964 1.00 90.56 85 LEU A CA 1
ATOM 609 C C . LEU A 1 85 ? 0.865 -12.571 11.241 1.00 90.56 85 LEU A C 1
ATOM 611 O O . LEU A 1 85 ? 0.149 -12.612 10.234 1.00 90.56 85 LEU A O 1
ATOM 615 N N . PRO A 1 86 ? 1.465 -13.675 11.717 1.00 89.75 86 PRO A N 1
ATOM 616 C CA . PRO A 1 86 ? 1.163 -14.990 11.177 1.00 89.75 86 PRO A CA 1
ATOM 617 C C . PRO A 1 86 ? -0.242 -15.435 11.609 1.00 89.75 86 PRO A C 1
ATOM 619 O O . PRO A 1 86 ? -0.915 -14.796 12.416 1.00 89.75 86 PRO A O 1
ATOM 622 N N . ALA A 1 87 ? -0.687 -16.574 11.080 1.00 90.50 87 ALA A N 1
ATOM 623 C CA . ALA A 1 87 ? -1.919 -17.201 11.546 1.00 90.50 87 ALA A CA 1
ATOM 624 C C . ALA A 1 87 ? -1.857 -17.513 13.053 1.00 90.50 87 ALA A C 1
ATOM 626 O O . ALA A 1 87 ? -0.802 -17.901 13.556 1.00 90.50 87 ALA A O 1
ATOM 627 N N . ASN A 1 88 ? -3.012 -17.421 13.720 1.00 95.06 88 ASN A N 1
ATOM 628 C CA . ASN A 1 88 ? -3.182 -17.673 15.159 1.00 95.06 88 ASN A CA 1
ATOM 629 C C . ASN A 1 88 ? -2.392 -16.707 16.061 1.00 95.06 88 ASN A C 1
ATOM 631 O O . ASN A 1 88 ? -1.993 -17.080 17.152 1.00 95.06 88 ASN A O 1
ATOM 635 N N . VAL A 1 89 ? -2.122 -15.489 15.585 1.00 96.88 89 VAL A N 1
ATOM 636 C CA . VAL A 1 89 ? -1.647 -14.386 16.424 1.00 96.88 89 VAL A CA 1
ATOM 637 C C . VAL A 1 89 ? -2.653 -13.253 16.310 1.00 96.88 89 VAL A C 1
ATOM 639 O O . VAL A 1 89 ? -2.872 -12.714 15.227 1.00 96.88 89 VAL A O 1
ATOM 642 N N . GLU A 1 90 ? -3.276 -12.891 17.426 1.00 96.69 90 GLU A N 1
ATOM 643 C CA . GLU A 1 90 ? -4.445 -12.009 17.428 1.00 96.69 90 GLU A CA 1
ATOM 644 C C . GLU A 1 90 ? -4.100 -10.542 17.686 1.00 96.69 90 GLU A C 1
ATOM 646 O O . GLU A 1 90 ? -4.931 -9.666 17.430 1.00 96.69 90 GLU A O 1
ATOM 651 N N . ILE A 1 91 ? -2.917 -10.249 18.241 1.00 98.06 91 ILE A N 1
ATOM 652 C CA . ILE A 1 91 ? -2.554 -8.887 18.648 1.00 98.06 91 ILE A CA 1
ATOM 653 C C . ILE A 1 91 ? -1.206 -8.461 18.075 1.00 98.06 91 ILE A C 1
ATOM 655 O O . ILE A 1 91 ? -0.177 -9.084 18.318 1.00 98.06 91 ILE A O 1
ATOM 659 N N . GLY A 1 92 ? -1.198 -7.316 17.400 1.00 98.06 92 GLY A N 1
ATOM 660 C CA . GLY A 1 92 ? -0.002 -6.643 16.915 1.00 98.06 92 GLY A CA 1
ATOM 661 C C . GLY A 1 92 ? 0.205 -5.296 17.598 1.00 98.06 92 GLY A C 1
ATOM 662 O O . GLY A 1 92 ? -0.722 -4.503 17.745 1.00 98.06 92 GLY A O 1
ATOM 663 N N . ARG A 1 93 ? 1.436 -5.008 18.017 1.00 98.00 93 ARG A N 1
ATOM 664 C CA . ARG A 1 93 ? 1.835 -3.723 18.600 1.00 98.00 93 ARG A CA 1
ATOM 665 C C . ARG A 1 93 ? 3.089 -3.226 17.912 1.00 98.00 93 ARG A C 1
ATOM 667 O O . ARG A 1 93 ? 4.035 -3.996 17.781 1.00 98.00 93 ARG A O 1
ATOM 674 N N . VAL A 1 94 ? 3.135 -1.951 17.557 1.00 96.06 94 VAL A N 1
ATOM 675 C CA . VAL A 1 94 ? 4.356 -1.306 17.052 1.00 96.06 94 VAL A CA 1
ATOM 676 C C . VAL A 1 94 ? 4.838 -0.260 18.048 1.00 96.06 94 VAL A C 1
ATOM 678 O O . VAL A 1 94 ? 4.044 0.524 18.562 1.00 96.06 94 VAL A O 1
ATOM 681 N N . GLN A 1 95 ? 6.125 -0.315 18.403 1.00 94.75 95 GLN A N 1
ATOM 682 C CA . GLN A 1 95 ? 6.736 0.575 19.407 1.00 94.75 95 GLN A CA 1
ATOM 683 C C . GLN A 1 95 ? 7.788 1.539 18.846 1.00 94.75 95 GLN A C 1
ATOM 685 O O . GLN A 1 95 ? 8.233 2.425 19.576 1.00 94.75 95 GLN A O 1
ATOM 690 N N . ALA A 1 96 ? 8.225 1.340 17.605 1.00 91.56 96 ALA A N 1
ATOM 691 C CA . ALA A 1 96 ? 9.129 2.255 16.913 1.00 91.56 96 ALA A CA 1
ATOM 692 C C . ALA A 1 96 ? 8.331 3.191 15.997 1.00 91.56 96 ALA A C 1
ATOM 694 O O . ALA A 1 96 ? 7.135 3.000 15.837 1.00 91.56 96 ALA A O 1
ATOM 695 N N . ASP A 1 97 ? 9.004 4.190 15.429 1.00 89.38 97 ASP A N 1
ATOM 696 C CA . ASP A 1 97 ? 8.416 5.104 14.451 1.00 89.38 97 ASP A CA 1
ATOM 697 C C . ASP A 1 97 ? 8.557 4.532 13.034 1.00 89.38 97 ASP A C 1
ATOM 699 O O . ASP A 1 97 ? 9.538 3.840 12.742 1.00 89.38 97 ASP A O 1
ATOM 703 N N . LEU A 1 98 ? 7.645 4.912 12.133 1.00 89.94 98 LEU A N 1
ATOM 704 C CA . LEU A 1 98 ? 7.653 4.523 10.716 1.00 89.94 98 LEU A CA 1
ATOM 705 C C . LEU A 1 98 ? 7.561 3.005 10.496 1.00 89.94 98 LEU A C 1
ATOM 707 O O . LEU A 1 98 ? 8.159 2.474 9.557 1.00 89.94 98 LEU A O 1
ATOM 711 N N . VAL A 1 99 ? 6.810 2.303 11.347 1.00 86.00 99 VAL A N 1
ATOM 712 C CA . VAL A 1 99 ? 6.632 0.853 11.238 1.00 86.00 99 VAL A CA 1
ATOM 713 C C . VAL A 1 99 ? 5.287 0.508 10.616 1.00 86.00 99 VAL A C 1
ATOM 715 O O . VAL A 1 99 ? 4.245 1.034 10.997 1.00 86.00 99 VAL A O 1
ATOM 718 N N . THR A 1 100 ? 5.302 -0.443 9.685 1.00 89.88 100 THR A N 1
ATOM 719 C CA . THR A 1 100 ? 4.093 -1.083 9.158 1.00 89.88 100 THR A CA 1
ATOM 720 C C . THR A 1 100 ? 3.826 -2.396 9.878 1.00 89.88 100 THR A C 1
ATOM 722 O O . THR A 1 100 ? 4.692 -3.274 9.913 1.00 89.88 100 THR A O 1
ATOM 725 N N . ILE A 1 101 ? 2.613 -2.565 10.400 1.00 90.88 101 ILE A N 1
ATOM 726 C CA . ILE A 1 101 ? 2.135 -3.850 10.906 1.00 90.88 101 ILE A CA 1
ATOM 727 C C . ILE A 1 101 ? 0.883 -4.298 10.163 1.00 90.88 101 ILE A C 1
ATOM 729 O O . ILE A 1 101 ? -0.056 -3.525 9.971 1.00 90.88 101 ILE A O 1
ATOM 733 N N . VAL A 1 102 ? 0.893 -5.560 9.738 1.00 92.06 102 VAL A N 1
ATOM 734 C CA . VAL A 1 102 ? -0.191 -6.177 8.967 1.00 92.06 102 VAL A CA 1
ATOM 735 C C . VAL A 1 102 ? -0.902 -7.209 9.829 1.00 92.06 102 VAL A C 1
ATOM 737 O O . VAL A 1 102 ? -0.249 -8.077 10.410 1.00 92.06 102 VAL A O 1
ATOM 740 N N . ALA A 1 103 ? -2.225 -7.111 9.916 1.00 90.31 103 ALA A N 1
ATOM 741 C CA . ALA A 1 103 ? -3.057 -8.056 10.647 1.00 90.31 103 ALA A CA 1
ATOM 742 C C . ALA A 1 103 ? -3.114 -9.440 9.980 1.00 90.31 103 ALA A C 1
ATOM 744 O O . ALA A 1 103 ? -2.831 -9.622 8.792 1.00 90.31 103 ALA A O 1
ATOM 745 N N . ALA A 1 104 ? -3.487 -10.436 10.783 1.00 87.88 104 ALA A N 1
ATOM 746 C CA . ALA A 1 104 ? -3.761 -11.779 10.305 1.00 87.88 104 ALA A CA 1
ATOM 747 C C . ALA A 1 104 ? -5.134 -11.819 9.600 1.00 87.88 104 ALA A C 1
ATOM 749 O O . ALA A 1 104 ? -6.067 -11.148 10.036 1.00 87.88 104 ALA A O 1
ATOM 750 N N . PRO A 1 105 ? -5.331 -12.680 8.582 1.00 83.38 105 PRO A N 1
ATOM 751 C CA . PRO A 1 105 ? -6.537 -12.690 7.738 1.00 83.38 105 PRO A CA 1
ATOM 752 C C . PRO A 1 105 ? -7.843 -13.101 8.450 1.00 83.38 105 PRO A C 1
ATOM 754 O O . PRO A 1 105 ? -8.894 -13.205 7.814 1.00 83.38 105 PRO A O 1
ATOM 757 N N . THR A 1 106 ? -7.785 -13.421 9.743 1.00 86.12 106 THR A N 1
ATOM 758 C CA . THR A 1 106 ? -8.934 -13.782 10.585 1.00 86.12 106 THR A CA 1
ATOM 759 C C . THR A 1 106 ? -9.497 -12.600 11.379 1.00 86.12 106 THR A C 1
ATOM 761 O O . THR A 1 106 ? -10.536 -12.759 12.024 1.00 86.12 106 THR A O 1
ATOM 764 N N . GLY A 1 107 ? -8.846 -11.435 11.321 1.00 91.69 107 GLY A N 1
ATOM 765 C CA . GLY A 1 107 ? -9.092 -10.282 12.184 1.00 91.69 107 GLY A CA 1
ATOM 766 C C . GLY A 1 107 ? -8.096 -10.224 13.347 1.00 91.69 107 GLY A C 1
ATOM 767 O O . GLY A 1 107 ? -7.746 -11.253 13.931 1.00 91.69 107 GLY A O 1
ATOM 768 N N . SER A 1 108 ? -7.617 -9.030 13.682 1.00 95.12 108 SER A N 1
ATOM 769 C CA . SER A 1 108 ? -6.617 -8.768 14.724 1.00 95.12 108 SER A CA 1
ATOM 770 C C . SER A 1 108 ? -6.870 -7.442 15.450 1.00 95.12 108 SER A C 1
ATOM 772 O O . SER A 1 108 ? -7.573 -6.556 14.969 1.00 95.12 108 SER A O 1
ATOM 774 N N . LEU A 1 109 ? -6.261 -7.278 16.625 1.00 98.19 109 LEU A N 1
ATOM 775 C CA . LEU A 1 109 ? -6.099 -5.981 17.282 1.00 98.19 109 LEU A CA 1
ATOM 776 C C . LEU A 1 109 ? -4.703 -5.431 16.974 1.00 98.19 109 LEU A C 1
ATOM 778 O O . LEU A 1 109 ? -3.712 -5.982 17.450 1.00 98.19 109 LEU A O 1
ATOM 782 N N . LEU A 1 110 ? -4.624 -4.319 16.247 1.00 98.50 110 LEU A N 1
ATOM 783 C CA . LEU A 1 110 ? -3.383 -3.601 15.967 1.00 98.50 110 LEU A CA 1
ATOM 784 C C . LEU A 1 110 ? -3.302 -2.302 16.777 1.00 98.50 110 LEU A C 1
ATOM 786 O O . LEU A 1 110 ? -4.273 -1.550 16.870 1.00 98.50 110 LEU A O 1
ATOM 790 N N . GLN A 1 111 ? -2.137 -2.031 17.367 1.00 98.38 111 GLN A N 1
ATOM 791 C CA . GLN A 1 111 ? -1.897 -0.856 18.210 1.00 98.38 111 GLN A CA 1
ATOM 792 C C . GLN A 1 111 ? -0.600 -0.140 17.811 1.00 98.38 111 GLN A C 1
ATOM 794 O O . GLN A 1 111 ? 0.481 -0.729 17.906 1.00 98.38 111 GLN A O 1
ATOM 799 N N . ALA A 1 112 ? -0.703 1.135 17.432 1.00 97.81 112 ALA A N 1
ATOM 800 C CA . ALA A 1 112 ? 0.437 1.992 17.108 1.00 97.81 112 ALA A CA 1
ATOM 801 C C . ALA A 1 112 ? 0.846 2.866 18.292 1.00 97.81 112 ALA A C 1
ATOM 803 O O . ALA A 1 112 ? 0.038 3.654 18.765 1.00 97.81 112 ALA A O 1
ATOM 804 N N . TYR A 1 113 ? 2.080 2.746 18.785 1.00 97.50 113 TYR A N 1
ATOM 805 C CA . TYR A 1 113 ? 2.595 3.600 19.865 1.00 97.50 113 TYR A CA 1
ATOM 806 C C . TYR A 1 113 ? 3.628 4.629 19.385 1.00 97.50 113 TYR A C 1
ATOM 808 O O . TYR A 1 113 ? 3.946 5.546 20.150 1.00 97.50 113 TYR A O 1
ATOM 816 N N . GLY A 1 114 ? 4.172 4.457 18.177 1.00 92.25 114 GLY A N 1
ATOM 817 C CA . GLY A 1 114 ? 5.155 5.342 17.567 1.00 92.25 114 GLY A CA 1
ATOM 818 C C . GLY A 1 114 ? 4.514 6.435 16.720 1.00 92.25 114 GLY A C 1
ATOM 819 O O . GLY A 1 114 ? 3.315 6.692 16.778 1.00 92.25 114 GLY A O 1
ATOM 820 N N . SER A 1 115 ? 5.344 7.140 15.962 1.00 89.94 115 SER A N 1
ATOM 821 C CA . SER A 1 115 ? 4.930 8.191 15.040 1.00 89.94 115 SER A CA 1
ATOM 822 C C . SER A 1 115 ? 4.965 7.698 13.597 1.00 89.94 115 SER A C 1
ATOM 824 O O . SER A 1 115 ? 5.967 7.137 13.158 1.00 89.94 115 SER A O 1
ATOM 826 N N . ARG A 1 116 ? 3.939 8.055 12.811 1.00 90.88 116 ARG A N 1
ATOM 827 C CA . ARG A 1 116 ? 3.820 7.729 11.376 1.00 90.88 116 ARG A CA 1
ATOM 828 C C . ARG A 1 116 ? 3.834 6.227 11.099 1.00 90.88 116 ARG A C 1
ATOM 830 O O . ARG A 1 116 ? 4.370 5.787 10.083 1.00 90.88 116 ARG A O 1
ATOM 837 N N . ASP A 1 117 ? 3.246 5.465 12.008 1.00 91.00 117 ASP A N 1
ATOM 838 C CA . ASP A 1 117 ? 3.053 4.033 11.839 1.00 91.00 117 ASP A CA 1
ATOM 839 C C . ASP A 1 117 ? 1.913 3.750 10.858 1.00 91.00 117 ASP A C 1
ATOM 841 O O . ASP A 1 117 ? 1.012 4.572 10.655 1.00 91.00 117 ASP A O 1
ATOM 845 N N . VAL A 1 118 ? 1.954 2.567 10.252 1.00 94.31 118 VAL A N 1
ATOM 846 C CA . VAL A 1 118 ? 0.935 2.083 9.321 1.00 94.31 118 VAL A CA 1
ATOM 847 C C . VAL A 1 118 ? 0.296 0.829 9.900 1.00 94.31 118 VAL A C 1
ATOM 849 O O . VAL A 1 118 ? 0.975 -0.169 10.153 1.00 94.31 118 VAL A O 1
ATOM 852 N N . LEU A 1 119 ? -1.018 0.874 10.100 1.00 96.38 119 LEU A N 1
ATOM 853 C CA . LEU A 1 119 ? -1.820 -0.262 10.538 1.00 96.38 119 LEU A CA 1
ATOM 854 C C . LEU A 1 119 ? -2.630 -0.787 9.351 1.00 96.38 119 LEU A C 1
ATOM 856 O O . LEU A 1 119 ? -3.545 -0.112 8.878 1.00 96.38 119 LEU A O 1
ATOM 860 N N . VAL A 1 120 ? -2.302 -1.990 8.881 1.00 95.38 120 VAL A N 1
ATOM 861 C CA . VAL A 1 120 ? -2.971 -2.631 7.741 1.00 95.38 120 VAL A CA 1
ATOM 862 C C . VAL A 1 120 ? -3.918 -3.709 8.254 1.00 95.38 120 VAL A C 1
ATOM 864 O O . VAL A 1 120 ? -3.453 -4.743 8.733 1.00 95.38 120 VAL A O 1
ATOM 867 N N . GLY A 1 121 ? -5.233 -3.483 8.148 1.00 88.25 121 GLY A N 1
ATOM 868 C CA . GLY A 1 121 ? -6.238 -4.479 8.561 1.00 88.25 121 GLY A CA 1
ATOM 869 C C . GLY A 1 121 ? -6.214 -5.727 7.671 1.00 88.25 121 GLY A C 1
ATOM 870 O O . GLY A 1 121 ? -6.128 -6.862 8.123 1.00 88.25 121 GLY A O 1
ATOM 871 N N . GLY A 1 122 ? -6.130 -5.547 6.353 1.00 87.88 122 GLY A N 1
ATOM 872 C CA . GLY A 1 122 ? -6.166 -6.701 5.457 1.00 87.88 122 GLY A CA 1
ATOM 873 C C . GLY A 1 122 ? -7.566 -7.309 5.451 1.00 87.88 122 GLY A C 1
ATOM 874 O O . GLY A 1 122 ? -8.491 -6.592 5.106 1.00 87.88 122 GLY A O 1
ATOM 875 N N . ARG A 1 123 ? -7.714 -8.609 5.741 1.00 88.25 123 ARG A N 1
ATOM 876 C CA . ARG A 1 123 ? -9.008 -9.324 5.747 1.00 88.25 123 ARG A CA 1
ATOM 877 C C . ARG A 1 123 ? -9.398 -9.691 7.175 1.00 88.25 123 ARG A C 1
ATOM 879 O O . ARG A 1 123 ? -8.545 -10.117 7.945 1.00 88.25 123 ARG A O 1
ATOM 886 N N . GLY A 1 124 ? -10.701 -9.756 7.430 1.00 90.19 124 GLY A N 1
ATOM 887 C CA . GLY A 1 124 ? -11.237 -10.143 8.734 1.00 90.19 124 GLY A CA 1
ATOM 888 C C . GLY A 1 124 ? -11.575 -8.909 9.564 1.00 90.19 124 GLY A C 1
ATOM 889 O O . GLY A 1 124 ? -11.188 -7.809 9.237 1.00 90.19 124 GLY A O 1
ATOM 890 N N . ASN A 1 125 ? -12.367 -9.060 10.624 1.00 95.50 125 ASN A N 1
ATOM 891 C CA . ASN A 1 125 ? -12.832 -7.883 11.364 1.00 95.50 125 ASN A CA 1
ATOM 892 C C . ASN A 1 125 ? -11.727 -7.371 12.294 1.00 95.50 125 ASN A C 1
ATOM 894 O O . ASN A 1 125 ? -11.545 -7.932 13.382 1.00 95.50 125 ASN A O 1
ATOM 898 N N . ASP A 1 126 ? -11.039 -6.310 11.892 1.00 97.38 126 ASP A N 1
ATOM 899 C CA . ASP A 1 126 ? -9.902 -5.766 12.620 1.00 97.38 126 ASP A CA 1
ATOM 900 C C . ASP A 1 126 ? -10.281 -4.642 13.583 1.00 97.38 126 ASP A C 1
ATOM 902 O O . ASP A 1 126 ? -11.291 -3.942 13.456 1.00 97.38 126 ASP A O 1
ATOM 906 N N . ILE A 1 127 ? -9.426 -4.444 14.581 1.00 98.62 127 ILE A N 1
ATOM 907 C CA . ILE A 1 127 ? -9.440 -3.265 15.438 1.00 98.62 127 ILE A CA 1
ATOM 908 C C . ILE A 1 127 ? -8.100 -2.572 15.293 1.00 98.62 127 ILE A C 1
ATOM 910 O O . ILE A 1 127 ? -7.073 -3.125 15.673 1.00 98.62 127 ILE A O 1
ATOM 914 N N . LEU A 1 128 ? -8.116 -1.339 14.810 1.00 98.69 128 LEU A N 1
ATOM 915 C CA . LEU A 1 128 ? -6.922 -0.533 14.611 1.00 98.69 128 LEU A CA 1
ATOM 916 C C . LEU A 1 128 ? -6.939 0.633 15.601 1.00 98.69 128 LEU A C 1
ATOM 918 O O . LEU A 1 128 ? -7.947 1.326 15.747 1.00 98.69 128 LEU A O 1
ATOM 922 N N . VAL A 1 129 ? -5.842 0.839 16.324 1.00 98.56 129 VAL A N 1
ATOM 923 C CA . VAL A 1 129 ? -5.795 1.804 17.427 1.00 98.56 129 VAL A CA 1
ATOM 924 C C . VAL A 1 129 ? -4.553 2.676 17.330 1.00 98.56 129 VAL A C 1
ATOM 926 O O . VAL A 1 129 ? -3.438 2.161 17.409 1.00 98.56 129 VAL A O 1
ATOM 929 N N . ASP A 1 130 ? -4.751 3.994 17.283 1.00 97.94 130 ASP A N 1
ATOM 930 C CA . ASP A 1 130 ? -3.675 4.950 17.544 1.00 97.94 130 ASP A CA 1
ATOM 931 C C . ASP A 1 130 ? -3.471 5.134 19.065 1.00 97.94 130 ASP A C 1
ATOM 933 O O . ASP A 1 130 ? -4.284 5.722 19.781 1.00 97.94 130 ASP A O 1
ATOM 937 N N . GLU A 1 131 ? -2.382 4.588 19.599 1.00 97.38 131 GLU A N 1
ATOM 938 C CA . GLU A 1 131 ? -1.928 4.771 20.985 1.00 97.38 131 GLU A CA 1
ATOM 939 C C . GLU A 1 131 ? -0.830 5.844 21.118 1.00 97.38 131 GLU A C 1
ATOM 941 O O . GLU A 1 131 ? -0.380 6.126 22.236 1.00 97.38 131 GLU A O 1
ATOM 946 N N . SER A 1 132 ? -0.413 6.474 20.017 1.00 93.81 132 SER A N 1
ATOM 947 C CA . SER A 1 132 ? 0.747 7.374 19.937 1.00 93.81 132 SER A CA 1
ATOM 948 C C . SER A 1 132 ? 0.561 8.725 20.640 1.00 93.81 132 SER A C 1
ATOM 950 O O . SER A 1 132 ? 1.514 9.490 20.818 1.00 93.81 132 SER A O 1
ATOM 952 N N . LYS A 1 133 ? -0.666 9.010 21.100 1.00 88.44 133 LYS A N 1
ATOM 953 C CA . LYS A 1 133 ? -1.086 10.274 21.731 1.00 88.44 133 LYS A CA 1
ATOM 954 C C . LYS A 1 133 ? -1.076 11.453 20.751 1.00 88.44 133 LYS A C 1
ATOM 956 O O . LYS A 1 133 ? -0.616 12.542 21.107 1.00 88.44 133 LYS A O 1
ATOM 961 N N . GLY A 1 134 ? -1.640 11.247 19.560 1.00 82.75 134 GLY A N 1
ATOM 962 C CA . GLY A 1 134 ? -1.835 12.292 18.554 1.00 82.75 134 GLY A CA 1
ATOM 963 C C . GLY A 1 134 ? -0.629 12.485 17.641 1.00 82.75 134 GLY A C 1
ATOM 964 O O . GLY A 1 134 ? -0.370 13.608 17.207 1.00 82.75 134 GLY A O 1
ATOM 965 N N . LYS A 1 135 ? 0.149 11.422 17.414 1.00 93.44 135 LYS A N 1
ATOM 966 C CA . LYS A 1 135 ? 1.038 11.331 16.260 1.00 93.44 135 LYS A CA 1
ATOM 967 C C . LYS A 1 135 ? 0.280 10.659 15.135 1.00 93.44 135 LYS A C 1
ATOM 969 O O . LYS A 1 135 ? -0.481 9.733 15.371 1.00 93.44 135 LYS A O 1
ATOM 974 N N . GLN A 1 136 ? 0.537 11.125 13.921 1.00 94.75 136 GLN A N 1
ATOM 975 C CA . GLN A 1 136 ? -0.127 10.601 12.742 1.00 94.75 136 GLN A CA 1
ATOM 976 C C . GLN A 1 136 ? 0.069 9.088 12.654 1.00 94.75 136 GLN A C 1
ATOM 978 O O . GLN A 1 136 ? 1.203 8.611 12.667 1.00 94.75 136 GLN A O 1
ATOM 983 N N . THR A 1 137 ? -1.033 8.371 12.504 1.00 97.06 137 THR A N 1
ATOM 984 C CA . THR A 1 137 ? -1.102 6.963 12.128 1.00 97.06 137 THR A CA 1
ATOM 985 C C . THR A 1 137 ? -1.859 6.852 10.810 1.00 97.06 137 THR A C 1
ATOM 987 O O . THR A 1 137 ? -2.870 7.525 10.594 1.00 97.06 137 THR A O 1
ATOM 990 N N . LEU A 1 138 ? -1.368 6.005 9.908 1.00 96.25 138 LEU A N 1
ATOM 991 C CA . LEU A 1 138 ? -2.083 5.642 8.692 1.00 96.25 138 LEU A CA 1
ATOM 992 C C . LEU A 1 138 ? -2.832 4.326 8.909 1.00 96.25 138 LEU A C 1
ATOM 994 O O . LEU A 1 138 ? -2.225 3.293 9.181 1.00 96.25 138 LEU A O 1
ATOM 998 N N . PHE A 1 139 ? -4.145 4.359 8.723 1.00 98.00 139 PHE A N 1
ATOM 999 C CA . PHE A 1 139 ? -5.010 3.187 8.734 1.00 98.00 139 PHE A CA 1
ATOM 1000 C C . PHE A 1 139 ? -5.292 2.748 7.297 1.00 98.00 139 PHE A C 1
ATOM 1002 O O . PHE A 1 139 ? -5.899 3.498 6.533 1.00 98.00 139 PHE A O 1
ATOM 1009 N N . GLU A 1 140 ? -4.869 1.546 6.913 1.00 94.38 140 GLU A N 1
ATOM 1010 C CA . GLU A 1 140 ? -5.179 0.989 5.594 1.00 94.38 140 GLU A CA 1
ATOM 1011 C C . GLU A 1 140 ? -6.357 0.025 5.661 1.00 94.38 140 GLU A C 1
ATOM 1013 O O . GLU A 1 140 ? -6.293 -1.014 6.325 1.00 94.38 140 GLU A O 1
ATOM 1018 N N . ILE A 1 141 ? -7.412 0.363 4.919 1.00 90.50 141 ILE A N 1
ATOM 1019 C CA . ILE A 1 141 ? -8.644 -0.414 4.809 1.00 90.50 141 ILE A CA 1
ATOM 1020 C C . ILE A 1 141 ? -8.862 -0.762 3.333 1.00 90.50 141 ILE A C 1
ATOM 1022 O O . ILE A 1 141 ? -8.943 0.117 2.466 1.00 90.50 141 ILE A O 1
ATOM 1026 N N . GLY A 1 142 ? -8.890 -2.062 3.040 1.00 77.88 142 GLY A N 1
ATOM 1027 C CA . GLY A 1 142 ? -8.957 -2.603 1.683 1.00 77.88 142 GLY A CA 1
ATOM 1028 C C . GLY A 1 142 ? -10.329 -3.138 1.280 1.00 77.88 142 GLY A C 1
ATOM 1029 O O . GLY A 1 142 ? -11.242 -3.228 2.094 1.00 77.88 142 GLY A O 1
ATOM 1030 N N . ASP A 1 143 ? -10.452 -3.528 0.011 1.00 75.25 143 ASP A N 1
ATOM 1031 C CA . ASP A 1 143 ? -11.580 -4.347 -0.447 1.00 75.25 143 ASP A CA 1
ATOM 1032 C C . ASP A 1 143 ? -11.528 -5.734 0.216 1.00 75.25 143 ASP A C 1
ATOM 1034 O O . ASP A 1 143 ? -10.456 -6.324 0.392 1.00 75.25 143 ASP A O 1
ATOM 1038 N N . GLY A 1 144 ? -12.693 -6.248 0.608 1.00 84.31 144 GLY A N 1
ATOM 1039 C CA . GLY A 1 144 ? -12.810 -7.496 1.352 1.00 84.31 144 GLY A CA 1
ATOM 1040 C C . GLY A 1 144 ? -12.192 -7.445 2.749 1.00 84.31 144 GLY A C 1
ATOM 1041 O O . GLY A 1 144 ? -11.808 -8.505 3.264 1.00 84.31 144 GLY A O 1
ATOM 1042 N N . SER A 1 145 ? -12.082 -6.248 3.344 1.00 87.56 145 SER A N 1
ATOM 1043 C CA . SER A 1 145 ? -11.542 -6.110 4.693 1.00 87.56 145 SER A CA 1
ATOM 1044 C C . SER A 1 145 ? -12.447 -6.703 5.754 1.00 87.56 145 SER A C 1
ATOM 1046 O O . SER A 1 145 ? -11.970 -7.271 6.719 1.00 87.56 145 SER A O 1
ATOM 1048 N N . GLY A 1 146 ? -13.754 -6.754 5.528 1.00 93.75 146 GLY A N 1
ATOM 1049 C CA . GLY A 1 146 ? -14.717 -7.108 6.551 1.00 93.75 146 GLY A CA 1
ATOM 1050 C C . GLY A 1 146 ? -15.138 -5.872 7.334 1.00 93.75 146 GLY A C 1
ATOM 1051 O O . GLY A 1 146 ? -15.420 -4.815 6.770 1.00 93.75 146 GLY A O 1
ATOM 1052 N N . LYS A 1 147 ? -15.329 -6.030 8.641 1.00 97.06 147 LYS A N 1
ATOM 1053 C CA . LYS A 1 147 ? -15.952 -5.013 9.492 1.00 97.06 147 LYS A CA 1
ATOM 1054 C C . LYS A 1 147 ? -14.967 -4.512 10.532 1.00 97.06 147 LYS A C 1
ATOM 1056 O O . LYS A 1 147 ? -14.886 -5.074 11.628 1.00 97.06 147 LYS A O 1
ATOM 1061 N N . ASP A 1 148 ? -14.299 -3.424 10.191 1.00 98.06 148 ASP A N 1
ATOM 1062 C CA . ASP A 1 148 ? -13.175 -2.886 10.945 1.00 98.06 148 ASP A CA 1
ATOM 1063 C C . ASP A 1 148 ? -13.599 -1.761 11.884 1.00 98.06 148 ASP A C 1
ATOM 1065 O O . ASP A 1 148 ? -14.613 -1.079 11.679 1.00 98.06 148 ASP A O 1
ATOM 1069 N N . VAL A 1 149 ? -12.810 -1.553 12.937 1.00 98.69 149 VAL A N 1
ATOM 1070 C CA . VAL A 1 149 ? -13.023 -0.479 13.910 1.00 98.69 149 VAL A CA 1
ATOM 1071 C C . VAL A 1 149 ? -11.736 0.299 14.142 1.00 98.69 149 VAL A C 1
ATOM 1073 O O . VAL A 1 149 ? -10.745 -0.268 14.592 1.00 98.69 149 VAL A O 1
ATOM 1076 N N . ILE A 1 150 ? -11.776 1.614 13.929 1.00 98.81 150 ILE A N 1
ATOM 1077 C CA . ILE A 1 150 ? -10.687 2.523 14.297 1.00 98.81 150 ILE A CA 1
ATOM 1078 C C . ILE A 1 150 ? -11.003 3.181 15.639 1.00 98.81 150 ILE A C 1
ATOM 1080 O O . ILE A 1 150 ? -12.066 3.780 15.823 1.00 98.81 150 ILE A O 1
ATOM 1084 N N . TYR A 1 151 ? -10.054 3.119 16.570 1.00 98.56 151 TYR A N 1
ATOM 1085 C CA . TYR A 1 151 ? -10.092 3.850 17.834 1.00 98.56 151 TYR A CA 1
ATOM 1086 C C . TYR A 1 151 ? -9.045 4.959 17.870 1.00 98.56 151 TYR A C 1
ATOM 1088 O O . TYR A 1 151 ? -7.934 4.788 17.378 1.00 98.56 151 TYR A O 1
ATOM 1096 N N . LYS A 1 152 ? -9.396 6.047 18.572 1.00 97.50 152 LYS A N 1
ATOM 1097 C CA . LYS A 1 152 ? -8.513 7.191 18.867 1.00 97.50 152 LYS A CA 1
ATOM 1098 C C . LYS A 1 152 ? -8.039 7.960 17.629 1.00 97.50 152 LYS A C 1
ATOM 1100 O O . LYS A 1 152 ? -7.007 8.610 17.683 1.00 97.50 152 LYS A O 1
ATOM 1105 N N . PHE A 1 153 ? -8.851 7.950 16.574 1.00 98.12 153 PHE A N 1
ATOM 1106 C CA . PHE A 1 153 ? -8.595 8.716 15.362 1.00 98.12 153 PHE A CA 1
ATOM 1107 C C . PHE A 1 153 ? -8.505 10.223 15.646 1.00 98.12 153 PHE A C 1
ATOM 1109 O O . PHE A 1 153 ? -9.438 10.831 16.185 1.00 98.12 153 PHE A O 1
ATOM 1116 N N . THR A 1 154 ? -7.398 10.833 15.245 1.00 97.38 154 THR A N 1
ATOM 1117 C CA . THR A 1 154 ? -7.127 12.263 15.358 1.00 97.38 154 THR A CA 1
ATOM 1118 C C . THR A 1 154 ? -7.440 12.951 14.029 1.00 97.38 154 THR A C 1
ATOM 1120 O O . THR A 1 154 ? -6.588 13.009 13.163 1.00 97.38 154 THR A O 1
ATOM 1123 N N . ALA A 1 155 ? -8.630 13.537 13.862 1.00 95.81 155 ALA A N 1
ATOM 1124 C CA . ALA A 1 155 ? -9.058 14.161 12.591 1.00 95.81 155 ALA A CA 1
ATOM 1125 C C . ALA A 1 155 ? -8.525 15.591 12.334 1.00 95.81 155 ALA A C 1
ATOM 1127 O O . ALA A 1 155 ? -8.928 16.261 11.389 1.00 95.81 155 ALA A O 1
ATOM 1128 N N . LYS A 1 156 ? -7.734 16.167 13.251 1.00 92.88 156 LYS A N 1
ATOM 1129 C CA . LYS A 1 156 ? -7.338 17.587 13.181 1.00 92.88 156 LYS A CA 1
ATOM 1130 C C . LYS A 1 156 ? -5.924 17.812 13.682 1.00 92.88 156 LYS A C 1
ATOM 1132 O O . LYS A 1 156 ? -5.495 17.201 14.655 1.00 92.88 156 LYS A O 1
ATOM 1137 N N . GLY A 1 157 ? -5.275 18.824 13.112 1.00 91.75 157 GLY A N 1
ATOM 1138 C CA . GLY A 1 157 ? -3.924 19.243 13.481 1.00 91.75 157 GLY A CA 1
ATOM 1139 C C . GLY A 1 157 ? -2.883 18.774 12.469 1.00 91.75 157 GLY A C 1
ATOM 1140 O O . GLY A 1 157 ? -3.199 18.069 11.522 1.00 91.75 157 GLY A O 1
ATOM 1141 N N . ALA A 1 158 ? -1.634 19.200 12.657 1.00 89.12 158 ALA A N 1
ATOM 1142 C CA . ALA A 1 158 ? -0.551 18.896 11.717 1.00 89.12 158 ALA A CA 1
ATOM 1143 C C . ALA A 1 158 ? -0.183 17.401 11.666 1.00 89.12 158 ALA A C 1
ATOM 1145 O O . ALA A 1 158 ? 0.322 16.938 10.651 1.00 89.12 158 ALA A O 1
ATOM 1146 N N . ASP A 1 159 ? -0.450 16.677 12.754 1.00 91.06 159 ASP A N 1
ATOM 1147 C CA . ASP A 1 159 ? -0.211 15.239 12.901 1.00 91.06 159 ASP A CA 1
ATOM 1148 C C . ASP A 1 159 ? -1.550 14.465 12.907 1.00 91.06 159 ASP A C 1
ATOM 1150 O O . ASP A 1 159 ? -1.670 13.462 13.602 1.00 91.06 159 ASP A O 1
ATOM 1154 N N . HIS A 1 160 ? -2.581 14.960 12.205 1.00 94.38 160 HIS A N 1
ATOM 1155 C CA . HIS A 1 160 ? -3.842 14.225 12.064 1.00 94.38 160 HIS A CA 1
ATOM 1156 C C . HIS A 1 160 ? -3.616 12.862 11.391 1.00 94.38 160 HIS A C 1
ATOM 1158 O O . HIS A 1 160 ? -2.695 12.692 10.585 1.00 94.38 160 HIS A O 1
ATOM 1164 N N . ASP A 1 161 ? -4.446 11.898 11.761 1.00 98.25 161 ASP A N 1
ATOM 1165 C CA . ASP A 1 161 ? -4.424 10.545 11.234 1.00 98.25 161 ASP A CA 1
ATOM 1166 C C . ASP A 1 161 ? -4.978 10.495 9.815 1.00 98.25 161 ASP A C 1
ATOM 1168 O O . ASP A 1 161 ? -5.742 11.357 9.382 1.00 98.25 161 ASP A O 1
ATOM 1172 N N . LEU A 1 162 ? -4.608 9.440 9.097 1.00 97.50 162 LEU A N 1
ATOM 1173 C CA . LEU A 1 162 ? -5.015 9.230 7.716 1.00 97.50 162 LEU A CA 1
ATOM 1174 C C . LEU A 1 162 ? -5.707 7.882 7.568 1.00 97.50 162 LEU A C 1
ATOM 1176 O O . LEU A 1 162 ? -5.306 6.893 8.180 1.00 97.50 162 LEU A O 1
ATOM 1180 N N . ILE A 1 163 ? -6.710 7.821 6.699 1.00 97.75 163 ILE A N 1
ATOM 1181 C CA . ILE A 1 163 ? -7.361 6.579 6.289 1.00 97.75 163 ILE A CA 1
ATOM 1182 C C . ILE A 1 163 ? -7.109 6.385 4.802 1.00 97.75 163 ILE A C 1
ATOM 1184 O O . ILE A 1 163 ? -7.576 7.160 3.967 1.00 97.75 163 ILE A O 1
ATOM 1188 N N . ARG A 1 164 ? -6.391 5.322 4.448 1.00 95.12 164 ARG A N 1
ATOM 1189 C CA . ARG A 1 164 ? -6.297 4.865 3.065 1.00 95.12 164 ARG A CA 1
ATOM 1190 C C . ARG A 1 164 ? -7.442 3.906 2.783 1.00 95.12 164 ARG A C 1
ATOM 1192 O O . ARG A 1 164 ? -7.496 2.826 3.364 1.00 95.12 164 ARG A O 1
ATOM 1199 N N . LEU A 1 165 ? -8.341 4.314 1.890 1.00 90.75 165 LEU A N 1
ATOM 1200 C CA . LEU A 1 165 ? -9.426 3.471 1.388 1.00 90.75 165 LEU A CA 1
ATOM 1201 C C . LEU A 1 165 ? -9.036 2.951 0.004 1.00 90.75 165 LEU A C 1
ATOM 1203 O O . LEU A 1 165 ? -9.025 3.712 -0.964 1.00 90.75 165 LEU A O 1
ATOM 1207 N N . ASN A 1 166 ? -8.739 1.655 -0.090 1.00 80.81 166 ASN A N 1
ATOM 1208 C CA . ASN A 1 166 ? -8.349 1.017 -1.355 1.00 80.81 166 ASN A CA 1
ATOM 1209 C C . ASN A 1 166 ? -9.547 0.450 -2.146 1.00 80.81 166 ASN A C 1
ATOM 1211 O O . ASN A 1 166 ? -9.355 -0.241 -3.148 1.00 80.81 166 ASN A O 1
ATOM 1215 N N . ASP A 1 167 ? -10.780 0.754 -1.731 1.00 81.75 167 ASP A N 1
ATOM 1216 C CA . ASP A 1 167 ? -11.992 0.343 -2.442 1.00 81.75 167 ASP A CA 1
ATOM 1217 C C . ASP A 1 167 ? -12.156 1.133 -3.762 1.00 81.75 167 ASP A C 1
ATOM 1219 O O . ASP A 1 167 ? -12.130 2.373 -3.747 1.00 81.75 167 ASP A O 1
ATOM 1223 N N . PRO A 1 168 ? -12.358 0.457 -4.912 1.00 77.50 168 PRO A N 1
ATOM 1224 C CA . PRO A 1 168 ? -12.530 1.102 -6.212 1.00 77.50 168 PRO A CA 1
ATOM 1225 C C . PRO A 1 168 ? -13.642 2.157 -6.290 1.00 77.50 168 PRO A C 1
ATOM 1227 O O . PRO A 1 168 ? -13.582 3.018 -7.170 1.00 77.50 168 PRO A O 1
ATOM 1230 N N . GLN A 1 169 ? -14.658 2.110 -5.422 1.00 82.75 169 GLN A N 1
ATOM 1231 C CA . GLN A 1 169 ? -15.753 3.081 -5.455 1.00 82.75 169 GLN A CA 1
ATOM 1232 C C . GLN A 1 169 ? -15.386 4.438 -4.829 1.00 82.75 169 GLN A C 1
ATOM 1234 O O . GLN A 1 169 ? -16.033 5.448 -5.123 1.00 82.75 169 GLN A O 1
ATOM 1239 N N . PHE A 1 170 ? -14.365 4.494 -3.965 1.00 88.81 170 PHE A N 1
ATOM 1240 C CA . PHE A 1 170 ? -13.983 5.719 -3.264 1.00 88.81 170 PHE A CA 1
ATOM 1241 C C . PHE A 1 170 ? -12.851 6.440 -3.974 1.00 88.81 170 PHE A C 1
ATOM 1243 O O . PHE A 1 170 ? -11.675 6.299 -3.655 1.00 88.81 170 PHE A O 1
ATOM 1250 N N . THR A 1 171 ? -13.244 7.283 -4.922 1.00 87.56 171 THR A N 1
ATOM 1251 C CA . THR A 1 171 ? -12.310 8.063 -5.741 1.00 87.56 171 THR A CA 1
ATOM 1252 C C . THR A 1 171 ? -12.379 9.564 -5.468 1.00 87.56 171 THR A C 1
ATOM 1254 O O . THR A 1 171 ? -11.755 10.365 -6.159 1.00 87.56 171 THR A O 1
ATOM 1257 N N . SER A 1 172 ? -13.207 9.971 -4.505 1.00 88.88 172 SER A N 1
ATOM 1258 C CA . SER A 1 172 ? -13.344 11.355 -4.057 1.00 88.88 172 SER A CA 1
ATOM 1259 C C . SER A 1 172 ? -13.904 11.398 -2.640 1.00 88.88 172 SER A C 1
ATOM 1261 O O . SER A 1 172 ? -14.705 10.542 -2.258 1.00 88.88 172 SER A O 1
ATOM 1263 N N . PHE A 1 173 ? -13.563 12.437 -1.877 1.00 93.25 173 PHE A N 1
ATOM 1264 C CA . PHE A 1 173 ? -14.111 12.619 -0.531 1.00 93.25 173 PHE A CA 1
ATOM 1265 C C . PHE A 1 173 ? -15.637 12.775 -0.536 1.00 93.25 173 PHE A C 1
ATOM 1267 O O . PHE A 1 173 ? -16.311 12.344 0.393 1.00 93.25 173 PHE A O 1
ATOM 1274 N N . SER A 1 174 ? -16.215 13.319 -1.613 1.00 94.50 174 SER A N 1
ATOM 1275 C CA . SER A 1 174 ? -17.674 13.384 -1.769 1.00 94.50 174 SER A CA 1
ATOM 1276 C C . SER A 1 174 ? -18.317 11.993 -1.785 1.00 94.50 174 SER A C 1
ATOM 1278 O O . SER A 1 174 ? -19.374 11.815 -1.180 1.00 94.50 174 SER A O 1
ATOM 1280 N N . ALA A 1 175 ? -17.675 11.008 -2.425 1.00 94.19 175 ALA A N 1
ATOM 1281 C CA . ALA A 1 175 ? -18.137 9.621 -2.420 1.00 94.19 175 ALA A CA 1
ATOM 1282 C C . ALA A 1 175 ? -18.023 8.997 -1.022 1.00 94.19 175 ALA A C 1
ATOM 1284 O O . ALA A 1 175 ? -18.986 8.402 -0.544 1.00 94.19 175 ALA A O 1
ATOM 1285 N N . VAL A 1 176 ? -16.898 9.211 -0.326 1.00 96.56 176 VAL A N 1
ATOM 1286 C CA . VAL A 1 176 ? -16.724 8.740 1.061 1.00 96.56 176 VAL A CA 1
ATOM 1287 C C . VAL A 1 176 ? -17.789 9.348 1.969 1.00 96.56 176 VAL A C 1
ATOM 1289 O O . VAL A 1 176 ? -18.492 8.635 2.676 1.00 96.56 176 VAL A O 1
ATOM 1292 N N . LYS A 1 177 ? -17.974 10.669 1.904 1.00 97.56 177 LYS A N 1
ATOM 1293 C CA . LYS A 1 177 ? -18.950 11.401 2.713 1.00 97.56 177 LYS A CA 1
ATOM 1294 C C . LYS A 1 177 ? -20.385 10.941 2.463 1.00 97.56 177 LYS A C 1
ATOM 1296 O O . LYS A 1 177 ? -21.177 10.922 3.399 1.00 97.56 177 LYS A O 1
ATOM 1301 N N . ALA A 1 178 ? -20.725 10.562 1.232 1.00 97.62 178 ALA A N 1
ATOM 1302 C CA . ALA A 1 178 ? -22.032 9.994 0.907 1.00 97.62 178 ALA A CA 1
ATOM 1303 C C . ALA A 1 178 ? -22.247 8.597 1.519 1.00 97.62 178 ALA A C 1
ATOM 1305 O O . ALA A 1 178 ? -23.388 8.233 1.796 1.00 97.62 178 ALA A O 1
ATOM 1306 N N . ALA A 1 179 ? -21.170 7.844 1.758 1.00 97.44 179 ALA A N 1
ATOM 1307 C CA . ALA A 1 179 ? -21.196 6.549 2.437 1.00 97.44 179 ALA A CA 1
ATOM 1308 C C . ALA A 1 179 ? -21.125 6.651 3.973 1.00 97.44 179 ALA A C 1
ATOM 1310 O O . ALA A 1 179 ? -21.277 5.641 4.664 1.00 97.44 179 ALA A O 1
ATOM 1311 N N . MET A 1 180 ? -20.907 7.849 4.529 1.00 98.50 180 MET A N 1
ATOM 1312 C CA . MET A 1 180 ? -20.853 8.061 5.974 1.00 98.50 180 MET A CA 1
ATOM 1313 C C . MET A 1 180 ? -22.251 8.139 6.598 1.00 98.50 180 MET A C 1
ATOM 1315 O O . MET A 1 180 ? -23.133 8.857 6.132 1.00 98.50 180 MET A O 1
ATOM 1319 N N . THR A 1 181 ? -22.420 7.482 7.742 1.00 98.69 181 THR A N 1
ATOM 1320 C CA . THR A 1 181 ? -23.571 7.625 8.636 1.00 98.69 181 THR A CA 1
ATOM 1321 C C . THR A 1 181 ? -23.080 7.913 10.048 1.00 98.69 181 THR A C 1
ATOM 1323 O O . THR A 1 181 ? -22.244 7.189 10.585 1.00 98.69 181 THR A O 1
ATOM 1326 N N . GLN A 1 182 ? -23.608 8.964 10.679 1.00 98.62 182 GLN A N 1
ATOM 1327 C CA . GLN A 1 182 ? -23.335 9.216 12.092 1.00 98.62 182 GLN A CA 1
ATOM 1328 C C . GLN A 1 182 ? -24.136 8.212 12.930 1.00 98.62 182 GLN A C 1
ATOM 1330 O O . GLN A 1 182 ? -25.364 8.168 12.835 1.00 98.62 182 GLN A O 1
ATOM 1335 N N . VAL A 1 183 ? -23.449 7.435 13.764 1.00 97.94 183 VAL A N 1
ATOM 1336 C CA . VAL A 1 183 ? -24.046 6.483 14.707 1.00 97.94 183 VAL A CA 1
ATOM 1337 C C . VAL A 1 183 ? -23.630 6.900 16.111 1.00 97.94 183 VAL A C 1
ATOM 1339 O O . VAL A 1 183 ? -22.490 6.698 16.517 1.00 97.94 183 VAL A O 1
ATOM 1342 N N . ASP A 1 184 ? -24.543 7.533 16.846 1.00 96.88 184 ASP A N 1
ATOM 1343 C CA . ASP A 1 184 ? -24.264 8.154 18.145 1.00 96.88 184 ASP A CA 1
ATOM 1344 C C . ASP A 1 184 ? -23.050 9.105 18.093 1.00 96.88 184 ASP A C 1
ATOM 1346 O O . ASP A 1 184 ? -23.138 10.208 17.549 1.00 96.88 184 ASP A O 1
ATOM 1350 N N . LYS A 1 185 ? -21.920 8.679 18.667 1.00 97.62 185 LYS A N 1
ATOM 1351 C CA . LYS A 1 185 ? -20.651 9.418 18.736 1.00 97.62 185 LYS A CA 1
ATOM 1352 C C . LYS A 1 185 ? -19.621 8.955 17.699 1.00 97.62 185 LYS A C 1
ATOM 1354 O O . LYS A 1 185 ? -18.512 9.469 17.700 1.00 97.62 185 LYS A O 1
ATOM 1359 N N . ASP A 1 186 ? -19.976 7.981 16.868 1.00 98.44 186 ASP A N 1
ATOM 1360 C CA . ASP A 1 186 ? -19.089 7.296 15.931 1.00 98.44 186 ASP A CA 1
ATOM 1361 C C . ASP A 1 186 ? -19.509 7.571 14.478 1.00 98.44 186 ASP A C 1
ATOM 1363 O O . ASP A 1 186 ? -20.672 7.891 14.204 1.00 98.44 186 ASP A O 1
ATOM 1367 N N . VAL A 1 187 ? -18.584 7.402 13.534 1.00 98.81 187 VAL A N 1
ATOM 1368 C CA . VAL A 1 187 ? -18.864 7.448 12.091 1.00 98.81 187 VAL A CA 1
ATOM 1369 C C . VAL A 1 187 ? -18.794 6.038 11.524 1.00 98.81 187 VAL A C 1
ATOM 1371 O O . VAL A 1 187 ? -17.760 5.386 11.614 1.00 98.81 187 VAL A O 1
ATOM 1374 N N . LEU A 1 188 ? -19.881 5.574 10.916 1.00 98.56 188 LEU A N 1
ATOM 1375 C CA . LEU A 1 188 ? -19.900 4.361 10.105 1.00 98.56 188 LEU A CA 1
ATOM 1376 C C . LEU A 1 188 ? -19.691 4.742 8.638 1.00 98.56 188 LEU A C 1
ATOM 1378 O O . LEU A 1 188 ? -20.418 5.595 8.137 1.00 98.56 188 LEU A O 1
ATOM 1382 N N . ILE A 1 189 ? -18.761 4.091 7.949 1.00 97.75 189 ILE A N 1
ATOM 1383 C CA . ILE A 1 189 ? -18.588 4.182 6.497 1.00 97.75 189 ILE A CA 1
ATOM 1384 C C . ILE A 1 189 ? -19.016 2.852 5.881 1.00 97.75 189 ILE A C 1
ATOM 1386 O O . ILE A 1 189 ? -18.505 1.789 6.248 1.00 97.75 189 ILE A O 1
ATOM 1390 N N . ASP A 1 190 ? -19.982 2.912 4.967 1.00 96.31 190 ASP A N 1
ATOM 1391 C CA . ASP A 1 190 ? -20.431 1.752 4.201 1.00 96.31 190 ASP A CA 1
ATOM 1392 C C . ASP A 1 190 ? -19.505 1.512 3.001 1.00 96.31 190 ASP A C 1
ATOM 1394 O O . ASP A 1 190 ? -19.573 2.250 2.021 1.00 96.31 190 ASP A O 1
ATOM 1398 N N . LEU A 1 191 ? -18.606 0.525 3.102 1.00 93.19 191 LEU A N 1
ATOM 1399 C CA . LEU A 1 191 ? -17.626 0.232 2.051 1.00 93.19 191 LEU A CA 1
ATOM 1400 C C . LEU A 1 191 ? -18.217 -0.689 0.980 1.00 93.19 191 LEU A C 1
ATOM 1402 O O . LEU A 1 191 ? -18.161 -0.402 -0.202 1.00 93.19 191 LEU A O 1
ATOM 1406 N N . SER A 1 192 ? -18.864 -1.779 1.369 1.00 91.19 192 SER A N 1
ATOM 1407 C CA . SER A 1 192 ? -19.520 -2.686 0.425 1.00 91.19 192 SER A CA 1
ATOM 1408 C C . SER A 1 192 ? -20.695 -3.372 1.110 1.00 91.19 192 SER A C 1
ATOM 1410 O O . SER A 1 192 ? -20.936 -3.167 2.292 1.00 91.19 192 SER A O 1
ATOM 1412 N N . ALA A 1 193 ? -21.424 -4.267 0.439 1.00 89.94 193 ALA A N 1
ATOM 1413 C CA . ALA A 1 193 ? -22.456 -5.058 1.121 1.00 89.94 193 ALA A CA 1
ATOM 1414 C C . ALA A 1 193 ? -21.917 -5.818 2.357 1.00 89.94 193 ALA A C 1
ATOM 1416 O O . ALA A 1 193 ? -22.648 -5.989 3.338 1.00 89.94 193 ALA A O 1
ATOM 1417 N N . ASN A 1 194 ? -20.647 -6.233 2.325 1.00 90.62 194 ASN A N 1
ATOM 1418 C CA . ASN A 1 194 ? -20.018 -7.035 3.375 1.00 90.62 194 ASN A CA 1
ATOM 1419 C C . ASN A 1 194 ? -19.053 -6.233 4.252 1.00 90.62 194 ASN A C 1
ATOM 1421 O O . ASN A 1 194 ? -18.914 -6.564 5.433 1.00 90.62 194 ASN A O 1
ATOM 1425 N N . ASP A 1 195 ? -18.477 -5.164 3.705 1.00 94.25 195 ASP A N 1
ATOM 1426 C CA . ASP A 1 195 ? -17.388 -4.431 4.338 1.00 94.25 195 ASP A CA 1
ATOM 1427 C C . ASP A 1 195 ? -17.883 -3.119 4.952 1.00 94.25 195 ASP A C 1
ATOM 1429 O O . ASP A 1 195 ? -18.775 -2.443 4.419 1.00 94.25 195 ASP A O 1
ATOM 1433 N N . LYS A 1 196 ? -17.362 -2.789 6.133 1.00 96.81 196 LYS A N 1
ATOM 1434 C CA . LYS A 1 196 ? -17.759 -1.626 6.934 1.00 96.81 196 LYS A CA 1
ATOM 1435 C C . LYS A 1 196 ? -16.564 -1.110 7.718 1.00 96.81 196 LYS A C 1
ATOM 1437 O O . LYS A 1 196 ? -15.833 -1.900 8.297 1.00 96.81 196 LYS A O 1
ATOM 1442 N N . LEU A 1 197 ? -16.464 0.207 7.853 1.00 98.25 197 LEU A N 1
ATOM 1443 C CA . LEU A 1 197 ? -15.508 0.839 8.758 1.00 98.25 197 LEU A CA 1
ATOM 1444 C C . LEU A 1 197 ? -16.249 1.649 9.819 1.00 98.25 197 LEU A C 1
ATOM 1446 O O . LEU A 1 197 ? -17.040 2.528 9.483 1.00 98.25 197 LEU A O 1
ATOM 1450 N N . LEU A 1 198 ? -15.993 1.379 11.097 1.00 98.56 198 LEU A N 1
ATOM 1451 C CA . LEU A 1 198 ? -16.506 2.180 12.207 1.00 98.56 198 LEU A CA 1
ATOM 1452 C C . LEU A 1 198 ? -15.376 2.994 12.844 1.00 98.56 198 LEU A C 1
ATOM 1454 O O . LEU A 1 198 ? -14.472 2.436 13.457 1.00 98.56 198 LEU A O 1
ATOM 1458 N N . ILE A 1 199 ? -15.453 4.318 12.765 1.00 98.69 199 ILE A N 1
ATOM 1459 C CA . ILE A 1 199 ? -14.502 5.235 13.399 1.00 98.69 199 ILE A CA 1
ATOM 1460 C C . ILE A 1 199 ? -15.105 5.723 14.712 1.00 98.69 199 ILE A C 1
ATOM 1462 O O . ILE A 1 199 ? -16.149 6.383 14.731 1.00 98.69 199 ILE A O 1
ATOM 1466 N N . LYS A 1 200 ? -14.466 5.371 15.824 1.00 98.38 200 LYS A N 1
ATOM 1467 C CA . LYS A 1 200 ? -14.985 5.634 17.164 1.00 98.38 200 LYS A CA 1
ATOM 1468 C C . LYS A 1 200 ? -14.724 7.067 17.600 1.00 98.38 200 LYS A C 1
ATOM 1470 O O . LYS A 1 200 ? -13.622 7.570 17.419 1.00 98.38 200 LYS A O 1
ATOM 1475 N N . ASP A 1 201 ? -15.707 7.665 18.273 1.00 97.44 201 ASP A N 1
ATOM 1476 C CA . ASP A 1 201 ? -15.579 8.983 18.913 1.00 97.44 201 ASP A CA 1
ATOM 1477 C C . ASP A 1 201 ? -15.256 10.143 17.949 1.00 97.44 201 ASP A C 1
ATOM 1479 O O . ASP A 1 201 ? -14.638 11.136 18.333 1.00 97.44 201 ASP A O 1
ATOM 1483 N N . VAL A 1 202 ? -15.725 10.040 16.703 1.00 97.50 202 VAL A N 1
ATOM 1484 C CA . VAL A 1 202 ? -15.552 11.046 15.648 1.00 97.50 202 VAL A CA 1
ATOM 1485 C C . VAL A 1 202 ? -16.914 11.516 15.135 1.00 97.50 202 VAL A C 1
ATOM 1487 O O . VAL A 1 202 ? -17.882 10.754 15.050 1.00 97.50 202 VAL A O 1
ATOM 1490 N N . LYS A 1 203 ? -17.006 12.795 14.760 1.00 98.06 203 LYS A N 1
ATOM 1491 C CA . LYS A 1 203 ? -18.168 13.334 14.046 1.00 98.06 203 LYS A CA 1
ATOM 1492 C C . LYS A 1 203 ? -17.864 13.470 12.568 1.00 98.06 203 LYS A C 1
ATOM 1494 O O . LYS A 1 203 ? -16.774 13.891 12.201 1.00 98.06 203 LYS A O 1
ATOM 1499 N N . ILE A 1 204 ? -18.872 13.266 11.722 1.00 98.31 204 ILE A N 1
ATOM 1500 C CA . ILE A 1 204 ? -18.744 13.517 10.274 1.00 98.31 204 ILE A CA 1
ATOM 1501 C C . ILE A 1 204 ? -18.277 14.956 9.998 1.00 98.31 204 ILE A C 1
ATOM 1503 O O . ILE A 1 204 ? -17.540 15.199 9.052 1.00 98.31 204 ILE A O 1
ATOM 1507 N N . SER A 1 205 ? -18.686 15.925 10.825 1.00 97.50 205 SER A N 1
ATOM 1508 C CA . SER A 1 205 ? -18.274 17.328 10.686 1.00 97.50 205 SER A CA 1
ATOM 1509 C C . SER A 1 205 ? -16.804 17.597 11.007 1.00 97.50 205 SER A C 1
ATOM 1511 O O . SER A 1 205 ? -16.337 18.704 10.752 1.00 97.50 205 SER A O 1
ATOM 1513 N N . ASP A 1 206 ? -16.118 16.646 11.640 1.00 96.88 206 ASP A N 1
ATOM 1514 C CA . ASP A 1 206 ? -14.702 16.761 11.976 1.00 96.88 206 ASP A CA 1
ATOM 1515 C C . ASP A 1 206 ? -13.796 16.193 10.880 1.00 96.88 206 ASP A C 1
ATOM 1517 O O . ASP A 1 206 ? -12.617 16.519 10.908 1.00 96.88 206 ASP A O 1
ATOM 1521 N N . LEU A 1 207 ? -14.350 15.419 9.937 1.00 98.25 207 LEU A N 1
ATOM 1522 C CA . LEU A 1 207 ? -13.626 14.792 8.833 1.00 98.25 207 LEU A CA 1
ATOM 1523 C C . LEU A 1 207 ? -13.609 15.680 7.578 1.00 98.25 207 LEU A C 1
ATOM 1525 O O . LEU A 1 207 ? -14.648 16.224 7.177 1.00 98.25 207 LEU A O 1
ATOM 1529 N N . THR A 1 208 ? -12.452 15.776 6.929 1.00 96.75 208 THR A N 1
ATOM 1530 C CA . THR A 1 208 ? -12.238 16.476 5.651 1.00 96.75 208 THR A CA 1
ATOM 1531 C C . THR A 1 208 ? -11.621 15.546 4.609 1.00 96.75 208 THR A C 1
ATOM 1533 O O . THR A 1 208 ? -11.386 14.371 4.865 1.00 96.75 208 THR A O 1
ATOM 1536 N N . ASP A 1 209 ? -11.406 16.052 3.397 1.00 94.12 209 ASP A N 1
ATOM 1537 C CA . ASP A 1 209 ? -10.689 15.345 2.338 1.00 94.12 209 ASP A CA 1
ATOM 1538 C C . ASP A 1 209 ? -9.220 15.069 2.683 1.00 94.12 209 ASP A C 1
ATOM 1540 O O . ASP A 1 209 ? -8.696 14.053 2.236 1.00 94.12 209 ASP A O 1
ATOM 1544 N N . ASP A 1 210 ? -8.598 15.893 3.530 1.00 93.19 210 ASP A N 1
ATOM 1545 C CA . ASP A 1 210 ? -7.225 15.671 4.002 1.00 93.19 210 ASP A CA 1
ATOM 1546 C C . ASP A 1 210 ? -7.079 14.354 4.787 1.00 93.19 210 ASP A C 1
ATOM 1548 O O . ASP A 1 210 ? -6.027 13.724 4.730 1.00 93.19 210 ASP A O 1
ATOM 1552 N N . ASP A 1 211 ? -8.121 13.906 5.499 1.00 96.31 211 ASP A N 1
ATOM 1553 C CA . ASP A 1 211 ? -8.087 12.679 6.313 1.00 96.31 211 ASP A CA 1
ATOM 1554 C C . ASP A 1 211 ? -8.063 11.389 5.471 1.00 96.31 211 ASP A C 1
ATOM 1556 O O . ASP A 1 211 ? -7.889 10.296 6.016 1.00 96.31 211 ASP A O 1
ATOM 1560 N N . PHE A 1 212 ? -8.273 11.479 4.152 1.00 94.75 212 PHE A N 1
ATOM 1561 C CA . PHE A 1 212 ? -8.470 10.316 3.291 1.00 94.75 212 PHE A CA 1
ATOM 1562 C C . PHE A 1 212 ? -7.469 10.249 2.140 1.00 94.75 212 PHE A C 1
ATOM 1564 O O . PHE A 1 212 ? -7.441 11.089 1.243 1.00 94.75 212 PHE A O 1
ATOM 1571 N N . LEU A 1 213 ? -6.724 9.146 2.091 1.00 90.88 213 LEU A N 1
ATOM 1572 C CA . LEU A 1 213 ? -5.936 8.760 0.926 1.00 90.88 213 LEU A CA 1
ATOM 1573 C C . LEU A 1 213 ? -6.797 7.852 0.047 1.00 90.88 213 LEU A C 1
ATOM 1575 O O . LEU A 1 213 ? -7.040 6.692 0.377 1.00 90.88 213 LEU A O 1
ATOM 1579 N N . LEU A 1 214 ? -7.293 8.401 -1.058 1.00 87.38 214 LEU A N 1
ATOM 1580 C CA . LEU A 1 214 ? -8.250 7.729 -1.933 1.00 87.38 214 LEU A CA 1
ATOM 1581 C C . LEU A 1 214 ? -7.603 7.243 -3.219 1.00 87.38 214 LEU A C 1
ATOM 1583 O O . LEU A 1 214 ? -6.629 7.824 -3.708 1.00 87.38 214 LEU A O 1
ATOM 1587 N N . ARG A 1 215 ? -8.193 6.201 -3.808 1.00 76.12 215 ARG A N 1
ATOM 1588 C CA . ARG A 1 215 ? -7.760 5.716 -5.112 1.00 76.12 2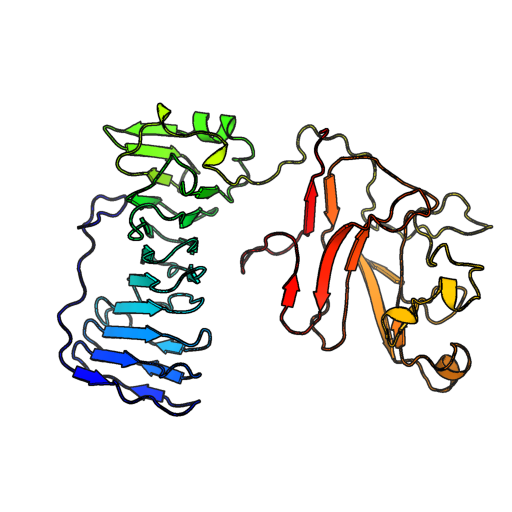15 ARG A CA 1
ATOM 1589 C C . ARG A 1 215 ? -7.974 6.812 -6.150 1.00 76.12 215 ARG A C 1
ATOM 1591 O O . ARG A 1 215 ? -9.091 7.290 -6.355 1.00 76.12 215 ARG A O 1
ATOM 1598 N N . PHE A 1 216 ? -6.900 7.189 -6.839 1.00 72.94 216 PHE A N 1
ATOM 1599 C CA . PHE A 1 216 ? -7.017 8.076 -7.986 1.00 72.94 216 PHE A CA 1
ATOM 1600 C C . PHE A 1 216 ? -7.928 7.431 -9.035 1.00 72.94 216 PHE A C 1
ATOM 1602 O O . PHE A 1 216 ? -7.726 6.277 -9.423 1.00 72.94 216 PHE A O 1
ATOM 1609 N N . SER A 1 217 ? -8.915 8.186 -9.511 1.00 73.00 217 SER A N 1
ATOM 1610 C CA . SER A 1 217 ? -9.735 7.771 -10.639 1.00 73.00 217 SER A CA 1
ATOM 1611 C C . SER A 1 217 ? -9.423 8.626 -11.849 1.00 73.00 217 SER A C 1
ATOM 1613 O O . SER A 1 217 ? -9.628 9.839 -11.794 1.00 73.00 217 SER A O 1
ATOM 1615 N N . PRO A 1 218 ? -9.029 8.014 -12.976 1.00 71.88 218 PRO A N 1
ATOM 1616 C CA . PRO A 1 218 ? -8.935 8.733 -14.235 1.00 71.88 218 PRO A CA 1
ATOM 1617 C C . PRO A 1 218 ? -10.326 9.065 -14.805 1.00 71.88 218 PRO A C 1
ATOM 1619 O O . PRO A 1 218 ? -10.415 9.630 -15.893 1.00 71.88 218 PRO A O 1
ATOM 1622 N N . SER A 1 219 ? -11.430 8.720 -14.120 1.00 72.06 219 SER A N 1
ATOM 1623 C CA . SER A 1 219 ? -12.775 9.079 -14.575 1.00 72.06 219 SER A CA 1
ATOM 1624 C C . SER A 1 219 ? -12.923 10.601 -14.671 1.00 72.06 219 SER A C 1
ATOM 1626 O O . SER A 1 219 ? -12.640 11.345 -13.737 1.00 72.06 219 SER A O 1
ATOM 1628 N N . GLY A 1 220 ? -13.320 11.080 -15.850 1.00 77.94 220 GLY A N 1
ATOM 1629 C CA . GLY A 1 220 ? -13.366 12.511 -16.162 1.00 77.94 220 GLY A CA 1
ATOM 1630 C C . GLY A 1 220 ? -12.099 13.054 -16.827 1.00 77.94 220 GLY A C 1
ATOM 1631 O O . GLY A 1 220 ? -12.173 14.104 -17.467 1.00 77.94 220 GLY A O 1
ATOM 1632 N N . LEU A 1 221 ? -10.975 12.328 -16.786 1.00 83.69 221 LEU A N 1
ATOM 1633 C CA . LEU A 1 221 ? -9.857 12.608 -17.680 1.00 83.69 221 LEU A CA 1
ATOM 1634 C C . LEU A 1 221 ? -10.193 12.160 -19.102 1.00 83.69 221 LEU A C 1
ATOM 1636 O O . LEU A 1 221 ? -10.881 11.166 -19.341 1.00 83.69 221 LEU A O 1
ATOM 1640 N N . LYS A 1 222 ? -9.679 12.912 -20.072 1.00 90.75 222 LYS A N 1
ATOM 1641 C CA . LYS A 1 222 ? -9.744 12.546 -21.481 1.00 90.75 222 LYS A CA 1
ATOM 1642 C C . LYS A 1 222 ? -8.462 11.811 -21.844 1.00 90.75 222 LYS A C 1
ATOM 1644 O O . LYS A 1 222 ? -7.389 12.393 -21.727 1.00 90.75 222 LYS A O 1
ATOM 1649 N N . MET A 1 223 ? -8.583 10.585 -22.350 1.00 92.56 223 MET A N 1
ATOM 1650 C CA . MET A 1 223 ? -7.449 9.869 -22.933 1.00 92.56 223 MET A CA 1
ATOM 1651 C C . MET A 1 223 ? -6.858 10.687 -24.092 1.00 92.56 223 MET A C 1
ATOM 1653 O O . MET A 1 223 ? -7.564 10.999 -25.058 1.00 92.56 223 MET A O 1
ATOM 1657 N N . THR A 1 224 ? -5.586 11.070 -23.983 1.00 95.38 224 THR A N 1
ATOM 1658 C CA . THR A 1 224 ? -4.856 11.820 -25.021 1.00 95.38 224 THR A CA 1
ATOM 1659 C C . THR A 1 224 ? -3.816 10.972 -25.743 1.00 95.38 224 THR A C 1
ATOM 1661 O O . THR A 1 224 ? -3.483 11.281 -26.886 1.00 95.38 224 THR A O 1
ATOM 1664 N N . PHE A 1 225 ? -3.353 9.894 -25.111 1.00 95.94 225 PHE A N 1
ATOM 1665 C CA . PHE A 1 225 ? -2.407 8.934 -25.660 1.00 95.94 225 PHE A CA 1
ATOM 1666 C C . PHE A 1 225 ? -2.597 7.579 -24.989 1.00 95.94 225 PHE A C 1
ATOM 1668 O O . PHE A 1 225 ? -2.764 7.519 -23.776 1.00 95.94 225 PHE A O 1
ATOM 1675 N N . GLN A 1 226 ? -2.541 6.512 -25.779 1.00 95.44 226 GLN A N 1
ATOM 1676 C CA . GLN A 1 226 ? -2.473 5.141 -25.292 1.00 95.44 226 GLN A CA 1
ATOM 1677 C C . GLN A 1 226 ? -1.738 4.285 -26.323 1.00 95.44 226 GLN A C 1
ATOM 1679 O O . GLN A 1 226 ? -1.830 4.552 -27.527 1.00 95.44 226 GLN A O 1
ATOM 1684 N N . ASP A 1 227 ? -1.075 3.236 -25.856 1.00 96.81 227 ASP A N 1
ATOM 1685 C CA . ASP A 1 227 ? -0.607 2.138 -26.691 1.00 96.81 227 ASP A CA 1
ATOM 1686 C C . ASP A 1 227 ? -0.871 0.831 -25.939 1.00 96.81 227 ASP A C 1
ATOM 1688 O O . ASP A 1 227 ? -0.274 0.572 -24.901 1.00 96.81 227 ASP A O 1
ATOM 1692 N N . GLU A 1 228 ? -1.811 0.039 -26.451 1.00 95.94 228 GLU A N 1
ATOM 1693 C CA . GLU A 1 228 ? -2.180 -1.276 -25.903 1.00 95.94 228 GLU A CA 1
ATOM 1694 C C . GLU A 1 228 ? -1.339 -2.397 -26.537 1.00 95.94 228 GLU A C 1
ATOM 1696 O O . GLU A 1 228 ? -1.751 -3.552 -26.549 1.00 95.94 228 GLU A O 1
ATOM 1701 N N . PHE A 1 229 ? -0.243 -2.035 -27.218 1.00 96.69 229 PHE A N 1
ATOM 1702 C CA . PHE A 1 229 ? 0.717 -2.937 -27.850 1.00 96.69 229 PHE A CA 1
ATOM 1703 C C . PHE A 1 229 ? 0.071 -4.065 -28.669 1.00 96.69 229 PHE A C 1
ATOM 1705 O O . PHE A 1 229 ? 0.540 -5.193 -28.700 1.00 96.69 229 PHE A O 1
ATOM 1712 N N . ASN A 1 230 ? -0.976 -3.751 -29.442 1.00 94.56 230 ASN A N 1
ATOM 1713 C CA . ASN A 1 230 ? -1.489 -4.654 -30.488 1.00 94.56 230 ASN A CA 1
ATOM 1714 C C . ASN A 1 230 ? -0.523 -4.760 -31.694 1.00 94.56 230 ASN A C 1
ATOM 1716 O O . ASN A 1 230 ? -0.761 -5.499 -32.649 1.00 94.56 230 ASN A O 1
ATOM 1720 N N . GLY A 1 231 ? 0.558 -3.982 -31.661 1.00 95.00 231 GLY A N 1
ATOM 1721 C CA . GLY A 1 231 ? 1.693 -3.982 -32.572 1.00 95.00 231 GLY A CA 1
ATOM 1722 C C . GLY A 1 231 ? 2.664 -2.869 -32.172 1.00 95.00 231 GLY A C 1
ATOM 1723 O O . GLY A 1 231 ? 2.262 -1.905 -31.529 1.00 95.00 231 GLY A O 1
ATOM 1724 N N . LEU A 1 232 ? 3.936 -2.978 -32.562 1.00 96.06 232 LEU A N 1
ATOM 1725 C CA . LEU A 1 232 ? 4.949 -1.968 -32.243 1.00 96.06 232 LEU A CA 1
ATOM 1726 C C . LEU A 1 232 ? 5.219 -1.053 -33.446 1.00 96.06 232 LEU A C 1
ATOM 1728 O O . LEU A 1 232 ? 5.770 -1.483 -34.461 1.00 96.06 232 LEU A O 1
ATOM 1732 N N . SER A 1 233 ? 4.840 0.223 -33.334 1.00 96.56 233 SER A N 1
ATOM 1733 C CA . SER A 1 233 ? 5.052 1.234 -34.380 1.00 96.56 233 SER A CA 1
ATOM 1734 C C . SER A 1 233 ? 6.323 2.044 -34.115 1.00 96.56 233 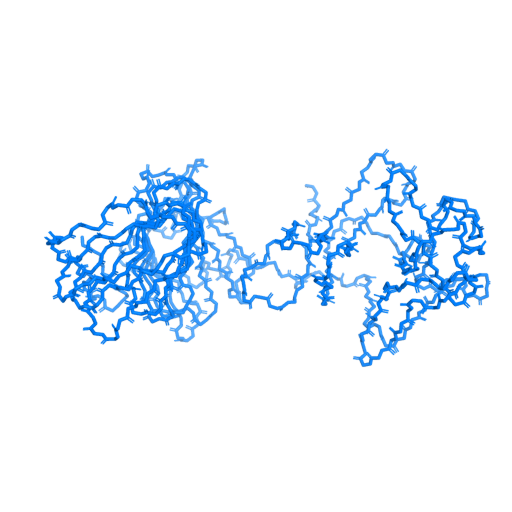SER A C 1
ATOM 1736 O O . SER A 1 233 ? 6.289 3.043 -33.395 1.00 96.56 233 SER A O 1
ATOM 1738 N N . LEU A 1 234 ? 7.447 1.621 -34.703 1.00 96.75 234 LEU A N 1
ATOM 1739 C CA . LEU A 1 234 ? 8.738 2.298 -34.538 1.00 96.75 234 LEU A CA 1
ATOM 1740 C C . LEU A 1 234 ? 8.895 3.496 -35.483 1.00 96.75 234 LEU A C 1
ATOM 1742 O O . LEU A 1 234 ? 8.645 3.385 -36.690 1.00 96.75 234 LEU A O 1
ATOM 1746 N N . TYR A 1 235 ? 9.337 4.629 -34.942 1.00 95.38 235 TYR A N 1
ATOM 1747 C CA . TYR A 1 235 ? 9.729 5.812 -35.701 1.00 95.38 235 TYR A CA 1
ATOM 1748 C C . TYR A 1 235 ? 10.965 5.520 -36.560 1.00 95.38 235 TYR A C 1
ATOM 1750 O O . TYR A 1 235 ? 11.8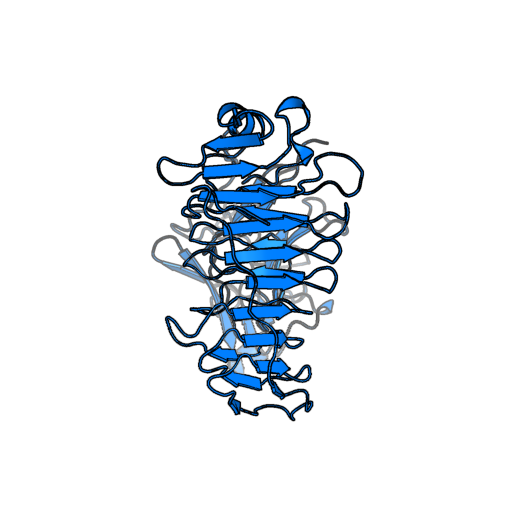67 4.784 -36.167 1.00 95.38 235 TYR A O 1
ATOM 1758 N N . SER A 1 236 ? 10.983 6.056 -37.782 1.00 91.12 236 SER A N 1
ATOM 1759 C CA . SER A 1 236 ? 12.176 6.116 -38.636 1.00 91.12 236 SER A CA 1
ATOM 1760 C C . SER A 1 236 ? 11.945 6.983 -39.870 1.00 91.12 236 SER A C 1
ATOM 1762 O O . SER A 1 236 ? 10.808 7.334 -40.166 1.00 91.12 236 SER A O 1
ATOM 1764 N N . ASP A 1 237 ? 12.981 7.225 -40.675 1.00 87.88 237 ASP A N 1
ATOM 1765 C CA . ASP A 1 237 ? 12.859 7.939 -41.957 1.00 87.88 237 ASP A CA 1
ATOM 1766 C C . ASP A 1 237 ? 11.778 7.363 -42.889 1.00 87.88 237 ASP A C 1
ATOM 1768 O O . ASP A 1 237 ? 11.102 8.098 -43.610 1.00 87.88 237 ASP A O 1
ATOM 1772 N N . THR A 1 238 ? 11.584 6.040 -42.870 1.00 90.75 238 THR A N 1
ATOM 1773 C CA . THR A 1 238 ? 10.554 5.356 -43.670 1.00 90.75 238 THR A CA 1
ATOM 1774 C C . THR A 1 238 ? 9.214 5.217 -42.945 1.00 90.75 238 THR A C 1
ATOM 1776 O O . THR A 1 238 ? 8.221 4.864 -43.578 1.00 90.75 238 THR A O 1
ATOM 1779 N N . ASN A 1 239 ? 9.166 5.504 -41.641 1.00 93.38 239 ASN A N 1
ATOM 1780 C CA . ASN A 1 239 ? 7.948 5.585 -40.836 1.00 93.38 239 ASN A CA 1
ATOM 1781 C C . ASN A 1 239 ? 7.986 6.824 -39.914 1.00 93.38 239 ASN A C 1
ATOM 1783 O O . ASN A 1 239 ? 8.079 6.687 -38.692 1.00 93.38 239 ASN A O 1
ATOM 1787 N N . PRO A 1 240 ? 7.903 8.049 -40.466 1.00 93.19 240 PRO A N 1
ATOM 1788 C CA . PRO A 1 240 ? 8.054 9.279 -39.681 1.00 93.19 240 PRO A CA 1
ATOM 1789 C C . PRO A 1 240 ? 6.853 9.566 -38.763 1.00 93.19 240 PRO A C 1
ATOM 1791 O O . PRO A 1 240 ? 6.827 10.576 -38.068 1.00 93.19 240 PRO A O 1
ATOM 1794 N N . ARG A 1 241 ? 5.829 8.704 -38.790 1.00 94.62 241 ARG A N 1
ATOM 1795 C CA . ARG A 1 241 ? 4.667 8.730 -37.891 1.00 94.62 241 ARG A CA 1
ATOM 1796 C C . ARG A 1 241 ? 4.689 7.586 -36.876 1.00 94.62 241 ARG A C 1
ATOM 1798 O O . ARG A 1 241 ? 3.667 7.332 -36.246 1.00 94.62 241 ARG A O 1
ATOM 1805 N N . GLY A 1 242 ? 5.808 6.868 -36.767 1.00 96.62 242 GLY A N 1
ATOM 1806 C CA . GLY A 1 242 ? 5.979 5.861 -35.731 1.00 96.62 242 GLY A CA 1
ATOM 1807 C C . GLY A 1 242 ? 5.822 6.472 -34.343 1.00 96.62 242 GLY A C 1
ATOM 1808 O O . GLY A 1 242 ? 6.198 7.622 -34.116 1.00 96.62 242 GLY A O 1
ATOM 1809 N N . THR A 1 243 ? 5.222 5.706 -33.441 1.00 97.56 243 THR A N 1
ATOM 1810 C CA . THR A 1 243 ? 4.937 6.144 -32.074 1.00 97.56 243 THR A CA 1
ATOM 1811 C C . THR A 1 243 ? 6.212 6.191 -31.245 1.00 97.56 243 THR A C 1
ATOM 1813 O O . THR A 1 243 ? 6.425 7.155 -30.515 1.00 97.56 243 THR A O 1
ATOM 1816 N N . TRP A 1 244 ? 7.062 5.175 -31.370 1.00 97.94 244 TRP A N 1
ATOM 1817 C CA . TRP A 1 244 ? 8.200 4.984 -30.481 1.00 97.94 244 TRP A CA 1
ATOM 1818 C C . TRP A 1 244 ? 9.515 5.115 -31.229 1.00 97.94 244 TRP A C 1
ATOM 1820 O O . TRP A 1 244 ? 9.749 4.403 -32.203 1.00 97.94 244 TRP A O 1
ATOM 1830 N N . ASP A 1 245 ? 10.383 6.001 -30.766 1.00 96.31 245 ASP A N 1
ATOM 1831 C CA . ASP A 1 245 ? 11.788 6.000 -31.149 1.00 96.31 245 ASP A CA 1
ATOM 1832 C C . ASP A 1 245 ? 12.592 5.103 -30.198 1.00 96.31 245 ASP A C 1
ATOM 1834 O O . ASP A 1 245 ? 12.184 4.874 -29.061 1.00 96.31 245 ASP A O 1
ATOM 1838 N N . THR A 1 246 ? 13.718 4.579 -30.672 1.00 97.12 246 THR A N 1
ATOM 1839 C CA . THR A 1 246 ? 14.557 3.592 -29.968 1.00 97.12 246 THR A CA 1
ATOM 1840 C C . THR A 1 246 ? 15.911 4.143 -29.529 1.00 97.12 246 THR A C 1
ATOM 1842 O O . THR A 1 246 ? 16.772 3.408 -29.044 1.00 97.12 246 THR A O 1
ATOM 1845 N N . THR A 1 247 ? 16.108 5.449 -29.703 1.00 95.12 247 THR A N 1
ATOM 1846 C CA . THR A 1 247 ? 17.337 6.154 -29.353 1.00 95.12 247 THR A CA 1
ATOM 1847 C C . THR A 1 247 ? 17.060 7.407 -28.544 1.00 95.12 247 THR A C 1
ATOM 1849 O O . THR A 1 247 ? 16.006 8.030 -28.658 1.00 95.12 247 THR A O 1
ATOM 1852 N N . PHE A 1 248 ? 18.038 7.814 -27.740 1.00 92.75 248 PHE A N 1
ATOM 1853 C CA . PHE A 1 248 ? 18.050 9.146 -27.155 1.00 92.75 248 PHE A CA 1
ATOM 1854 C C . PHE A 1 248 ? 18.277 10.210 -28.231 1.00 92.75 248 PHE A C 1
ATOM 1856 O O . PHE A 1 248 ? 19.040 10.000 -29.171 1.00 92.75 248 PHE A O 1
ATOM 1863 N N . ARG A 1 249 ? 17.763 11.422 -27.997 1.00 89.19 249 ARG A N 1
ATOM 1864 C CA . ARG A 1 249 ? 18.029 12.618 -28.824 1.00 89.19 249 ARG A CA 1
ATOM 1865 C C . ARG A 1 249 ? 19.480 13.064 -28.917 1.00 89.19 249 ARG A C 1
ATOM 1867 O O . ARG A 1 249 ? 19.793 14.031 -29.616 1.00 89.19 249 ARG A O 1
ATOM 1874 N N . TYR A 1 250 ? 20.367 12.450 -28.144 1.00 88.31 250 TYR A N 1
ATOM 1875 C CA . TYR A 1 250 ? 21.741 12.895 -27.977 1.00 88.31 250 TYR A CA 1
ATOM 1876 C C . TYR A 1 250 ? 22.630 12.353 -29.101 1.00 88.31 250 TYR A C 1
ATOM 1878 O O . TYR A 1 250 ? 23.502 11.515 -28.893 1.00 88.31 250 TYR A O 1
ATOM 1886 N N . GLY A 1 251 ? 22.437 12.881 -30.308 1.00 88.12 251 GLY A N 1
ATOM 1887 C CA . GLY A 1 251 ? 23.265 12.585 -31.476 1.00 88.12 251 GLY A CA 1
ATOM 1888 C C . GLY A 1 251 ? 22.615 11.623 -32.475 1.00 88.12 251 GLY A C 1
ATOM 1889 O O . GLY A 1 251 ? 21.445 11.291 -32.336 1.00 88.12 251 GLY A O 1
ATOM 1890 N N . PRO A 1 252 ? 23.354 11.219 -33.525 1.00 90.88 252 PRO A N 1
ATOM 1891 C CA . PRO A 1 252 ? 22.838 10.323 -34.561 1.00 90.88 252 PRO A CA 1
ATOM 1892 C C . PRO A 1 252 ? 22.544 8.918 -34.025 1.00 90.88 252 PRO A C 1
ATOM 1894 O O . PRO A 1 252 ? 23.281 8.431 -33.167 1.00 90.88 252 PRO A O 1
ATOM 1897 N N . ASP A 1 253 ? 21.578 8.215 -34.617 1.00 90.38 253 ASP A N 1
ATOM 1898 C CA . ASP A 1 253 ? 21.124 6.887 -34.176 1.00 90.38 253 ASP A CA 1
ATOM 1899 C C . ASP A 1 253 ? 22.239 5.835 -34.091 1.00 90.38 253 ASP A C 1
ATOM 1901 O O . ASP A 1 253 ? 22.123 4.861 -33.358 1.00 90.38 253 ASP A O 1
ATOM 1905 N N . ASN A 1 254 ? 23.324 5.979 -34.853 1.00 91.31 254 ASN A N 1
ATOM 1906 C CA . ASN A 1 254 ? 24.462 5.054 -34.839 1.00 91.31 254 ASN A CA 1
ATOM 1907 C C . ASN A 1 254 ? 25.597 5.478 -33.887 1.00 91.31 254 ASN A C 1
ATOM 1909 O O . ASN A 1 254 ? 26.698 4.929 -33.959 1.00 91.31 254 ASN A O 1
ATOM 1913 N N . SER A 1 255 ? 25.360 6.470 -33.030 1.00 95.06 255 SER A N 1
ATOM 1914 C CA . SER A 1 255 ? 26.330 6.973 -32.059 1.00 95.06 255 SER A CA 1
ATOM 1915 C C . SER A 1 255 ? 26.099 6.392 -30.666 1.00 95.06 255 SER A C 1
ATOM 1917 O O . SER A 1 255 ? 24.974 6.082 -30.282 1.00 95.06 255 SER A O 1
ATOM 1919 N N . LEU A 1 256 ? 27.174 6.291 -29.880 1.00 93.94 256 LEU A N 1
ATOM 1920 C CA . LEU A 1 256 ? 27.098 5.788 -28.509 1.00 93.94 256 LEU A CA 1
ATOM 1921 C C . LEU A 1 256 ? 26.183 6.659 -27.632 1.00 93.94 256 LEU A C 1
ATOM 1923 O O . LEU A 1 256 ? 25.407 6.130 -26.848 1.00 93.94 256 LEU A O 1
ATOM 1927 N N . SER A 1 257 ? 26.225 7.983 -27.802 1.00 93.00 257 SER A N 1
ATOM 1928 C CA . SER A 1 257 ? 25.419 8.924 -27.014 1.00 93.00 257 SER A CA 1
ATOM 1929 C C . SER A 1 257 ? 23.913 8.814 -27.273 1.00 93.00 257 SER A C 1
ATOM 1931 O O . SER A 1 257 ? 23.127 9.149 -26.394 1.00 93.00 257 SER A O 1
ATOM 1933 N N . ALA A 1 258 ? 23.504 8.302 -28.437 1.00 94.56 258 ALA A N 1
ATOM 1934 C CA . ALA A 1 258 ? 22.104 8.012 -28.742 1.00 94.56 258 ALA A CA 1
ATOM 1935 C C . ALA A 1 258 ? 21.644 6.648 -28.185 1.00 94.56 258 ALA A C 1
ATOM 1937 O O . ALA A 1 258 ? 20.450 6.364 -28.142 1.00 94.56 258 ALA A O 1
ATOM 1938 N N . ARG A 1 259 ? 22.584 5.786 -27.772 1.00 96.44 259 ARG A N 1
ATOM 1939 C CA . ARG A 1 259 ? 22.353 4.357 -27.497 1.00 96.44 259 ARG A CA 1
ATOM 1940 C C . ARG A 1 259 ? 22.622 3.949 -26.051 1.00 96.44 259 ARG A C 1
ATOM 1942 O O . ARG A 1 259 ? 22.313 2.827 -25.682 1.00 96.44 259 ARG A O 1
ATOM 1949 N N . THR A 1 260 ? 23.221 4.806 -25.237 1.00 94.50 260 THR A N 1
ATOM 1950 C CA . THR A 1 260 ? 23.479 4.554 -23.810 1.00 94.50 260 THR A CA 1
ATOM 1951 C C . THR A 1 260 ? 23.885 5.863 -23.131 1.00 94.50 260 THR A C 1
ATOM 1953 O O . THR A 1 260 ? 24.253 6.828 -23.810 1.00 94.50 260 THR A O 1
ATOM 1956 N N . LEU A 1 261 ? 23.834 5.899 -21.799 1.00 90.44 261 LEU A N 1
ATOM 1957 C CA . LEU A 1 261 ? 24.279 7.021 -20.974 1.00 90.44 261 LEU A CA 1
ATOM 1958 C C . LEU A 1 261 ? 25.544 6.618 -20.196 1.00 90.44 261 LEU A C 1
ATOM 1960 O O . LEU A 1 261 ? 25.456 6.106 -19.080 1.00 90.44 261 LEU A O 1
ATOM 1964 N N . PRO A 1 262 ? 26.758 6.882 -20.726 1.00 84.50 262 PRO A N 1
ATOM 1965 C CA . PRO A 1 262 ? 28.003 6.436 -20.092 1.00 84.50 262 PRO A CA 1
ATOM 1966 C C . PRO A 1 262 ? 28.218 6.973 -18.670 1.00 84.50 262 PRO A C 1
ATOM 1968 O O . PRO A 1 262 ? 28.967 6.381 -17.897 1.00 84.50 262 PRO A O 1
ATOM 1971 N N . GLY A 1 263 ? 27.584 8.100 -18.326 1.00 85.81 263 GLY A N 1
ATOM 1972 C CA . GLY A 1 263 ? 27.678 8.716 -17.000 1.00 85.81 263 GLY A CA 1
ATOM 1973 C C . GLY A 1 263 ? 27.059 7.882 -15.876 1.00 85.81 263 GLY A C 1
ATOM 1974 O O . GLY A 1 263 ? 27.487 8.025 -14.734 1.00 85.81 263 GLY A O 1
ATOM 1975 N N . ASN A 1 264 ? 26.122 6.988 -16.201 1.00 85.50 264 ASN A N 1
ATOM 1976 C CA . ASN A 1 264 ? 25.396 6.175 -15.223 1.00 85.50 264 ASN A CA 1
ATOM 1977 C C . ASN A 1 264 ? 26.114 4.862 -14.875 1.00 85.50 264 ASN A C 1
ATOM 1979 O O . ASN A 1 264 ? 25.707 4.161 -13.955 1.00 85.50 264 ASN A O 1
ATOM 1983 N N . GLY A 1 265 ? 27.183 4.506 -15.597 1.00 87.50 265 GLY A N 1
ATOM 1984 C CA . GLY A 1 265 ? 27.861 3.219 -15.408 1.00 87.50 265 GLY A CA 1
ATOM 1985 C C . GLY A 1 265 ? 27.031 2.003 -15.844 1.00 87.50 265 GLY A C 1
ATOM 1986 O O . GLY A 1 265 ? 27.305 0.894 -15.395 1.00 87.50 265 GLY A O 1
ATOM 1987 N N . GLU A 1 266 ? 26.037 2.215 -16.710 1.00 89.69 266 GLU A N 1
ATOM 1988 C CA . GLU A 1 266 ? 25.203 1.177 -17.320 1.00 89.69 266 GLU A CA 1
ATOM 1989 C C . GLU A 1 266 ? 26.050 0.178 -18.132 1.00 89.69 266 GLU A C 1
ATOM 1991 O O . GLU A 1 266 ? 26.953 0.561 -18.879 1.00 89.69 266 GLU A O 1
ATOM 1996 N N . ASP A 1 267 ? 25.755 -1.117 -17.991 1.00 92.50 267 ASP A N 1
ATOM 1997 C CA . ASP A 1 267 ? 26.508 -2.222 -18.613 1.00 92.50 267 ASP A CA 1
ATOM 1998 C C . ASP A 1 267 ? 25.872 -2.680 -19.952 1.00 92.50 267 ASP A C 1
ATOM 2000 O O . ASP A 1 267 ? 26.413 -3.551 -20.653 1.00 92.50 267 ASP A O 1
ATOM 2004 N N . GLN A 1 268 ? 24.732 -2.077 -20.317 1.00 95.50 268 GLN A N 1
ATOM 2005 C CA . GLN A 1 268 ? 23.969 -2.309 -21.542 1.00 95.50 268 GLN A CA 1
ATOM 2006 C C . GLN A 1 268 ? 24.112 -1.190 -22.581 1.00 95.50 268 GLN A C 1
ATOM 2008 O O . GLN A 1 268 ? 24.298 -0.014 -22.266 1.00 95.50 268 GLN A O 1
ATOM 2013 N N . VAL A 1 269 ? 23.939 -1.574 -23.843 1.00 97.56 269 VAL A N 1
ATOM 2014 C CA . VAL A 1 269 ? 23.696 -0.661 -24.963 1.00 97.56 269 VAL A CA 1
ATOM 2015 C C . VAL A 1 269 ? 22.297 -0.910 -25.519 1.00 97.56 269 VAL A C 1
ATOM 2017 O O . VAL A 1 269 ? 21.888 -2.058 -25.705 1.00 97.56 269 VAL A O 1
ATOM 2020 N N . TYR A 1 270 ? 21.546 0.155 -25.781 1.00 98.12 270 TYR A N 1
ATOM 2021 C CA . TYR A 1 270 ? 20.226 0.050 -26.384 1.00 98.12 270 TYR A CA 1
ATOM 2022 C C . TYR A 1 270 ? 20.344 -0.297 -27.863 1.00 98.12 270 TYR A C 1
ATOM 2024 O O . TYR A 1 270 ? 21.150 0.270 -28.600 1.00 98.12 270 TYR A O 1
ATOM 2032 N N . THR A 1 271 ? 19.537 -1.251 -28.302 1.00 97.69 271 THR A N 1
ATOM 2033 C CA . THR A 1 271 ? 19.548 -1.798 -29.660 1.00 97.69 271 THR A CA 1
ATOM 2034 C C . THR A 1 271 ? 18.142 -1.793 -30.243 1.00 97.69 271 THR A C 1
ATOM 2036 O O . THR A 1 271 ? 17.160 -1.528 -29.554 1.00 97.69 271 THR A O 1
ATOM 2039 N N . ASP A 1 272 ? 18.053 -2.031 -31.546 1.00 96.31 272 ASP A N 1
ATOM 2040 C CA . ASP A 1 272 ? 16.802 -2.122 -32.289 1.00 96.31 272 ASP A CA 1
ATOM 2041 C C . ASP A 1 272 ? 17.009 -3.059 -33.501 1.00 96.31 272 ASP A C 1
ATOM 2043 O O . ASP A 1 272 ? 18.160 -3.406 -33.807 1.00 96.31 272 ASP A O 1
ATOM 2047 N N . PRO A 1 273 ? 15.942 -3.444 -34.235 1.00 93.50 273 PRO A N 1
ATOM 2048 C CA . PRO A 1 273 ? 16.042 -4.348 -35.385 1.00 93.50 273 PRO A CA 1
ATOM 2049 C C . PRO A 1 273 ? 17.002 -3.923 -36.510 1.00 93.50 273 PRO A C 1
ATOM 2051 O O . PRO A 1 273 ? 17.328 -4.740 -37.372 1.00 93.50 273 PRO A O 1
ATOM 2054 N N . LYS A 1 274 ? 17.405 -2.648 -36.575 1.00 91.31 274 LYS A N 1
ATOM 2055 C CA . LYS A 1 274 ? 18.312 -2.102 -37.596 1.00 91.31 274 LYS A CA 1
ATOM 2056 C C . LYS A 1 274 ? 19.759 -2.039 -37.115 1.00 91.31 274 LYS A C 1
ATOM 2058 O O . LYS A 1 274 ? 20.660 -2.072 -37.954 1.00 91.31 2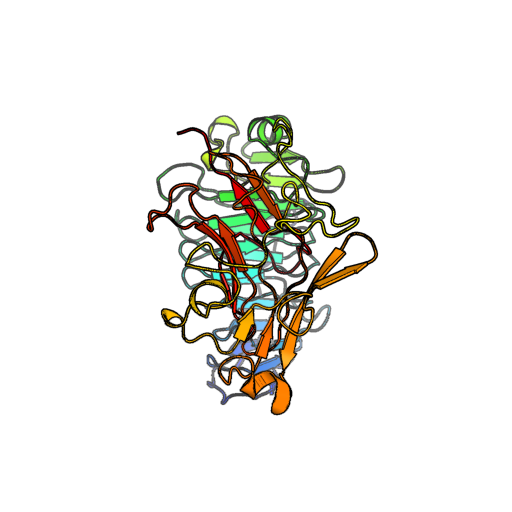74 LYS A O 1
ATOM 2063 N N . PHE A 1 275 ? 19.986 -1.910 -35.809 1.00 93.56 275 PHE A N 1
ATOM 2064 C CA . PHE A 1 275 ? 21.310 -1.653 -35.241 1.00 93.56 275 PHE A CA 1
ATOM 2065 C C . PHE A 1 275 ? 21.983 -2.891 -34.628 1.00 93.56 275 PHE A C 1
ATOM 2067 O O . PHE A 1 275 ? 23.200 -3.044 -34.743 1.00 93.56 275 PHE A O 1
ATOM 2074 N N . GLY A 1 276 ? 21.217 -3.791 -34.008 1.00 94.44 276 GLY A N 1
ATOM 2075 C CA . GLY A 1 276 ? 21.753 -4.937 -33.272 1.00 94.44 276 GLY A CA 1
ATOM 2076 C C . GLY A 1 276 ? 20.731 -6.063 -33.116 1.00 94.44 276 GLY A C 1
ATOM 2077 O O . GLY A 1 276 ? 19.792 -6.146 -33.912 1.00 94.44 276 GLY A O 1
ATOM 2078 N N . PRO A 1 277 ? 20.911 -6.949 -32.122 1.00 96.56 277 PRO A N 1
ATOM 2079 C CA . PRO A 1 277 ? 19.846 -7.856 -31.718 1.00 96.56 277 PRO A CA 1
ATOM 2080 C C . PRO A 1 277 ? 18.563 -7.079 -31.415 1.00 96.56 277 PRO A C 1
ATOM 2082 O O . PRO A 1 277 ? 18.620 -5.953 -30.929 1.00 96.56 277 PRO A O 1
ATOM 2085 N N . ASN A 1 278 ? 17.406 -7.642 -31.759 1.00 97.50 278 ASN A N 1
ATOM 2086 C CA . ASN A 1 278 ? 16.132 -6.970 -31.532 1.00 97.50 278 ASN A CA 1
ATOM 2087 C C . ASN A 1 278 ? 15.647 -7.247 -30.097 1.00 97.50 278 ASN A C 1
ATOM 2089 O O . ASN A 1 278 ? 15.282 -8.392 -29.829 1.00 97.50 278 ASN A O 1
ATOM 2093 N N . PRO A 1 279 ? 15.566 -6.237 -29.212 1.00 97.75 279 PRO A N 1
ATOM 2094 C CA . PRO A 1 279 ? 15.128 -6.439 -27.834 1.00 97.75 279 PRO A CA 1
ATOM 2095 C C . PRO A 1 279 ? 13.599 -6.437 -27.687 1.00 97.75 279 PRO A C 1
ATOM 2097 O O . PRO A 1 279 ? 13.104 -6.612 -26.578 1.00 97.75 279 PRO A O 1
ATOM 2100 N N . PHE A 1 280 ? 12.845 -6.199 -28.767 1.00 98.25 280 PHE A N 1
ATOM 2101 C CA . PHE A 1 280 ? 11.399 -6.006 -28.708 1.00 98.25 280 PHE A CA 1
ATOM 2102 C C . PHE A 1 280 ? 10.632 -7.183 -29.300 1.00 98.25 280 PHE A C 1
ATOM 2104 O O . PHE A 1 280 ? 10.861 -7.588 -30.447 1.00 98.25 280 PHE A O 1
ATOM 2111 N N . SER A 1 281 ? 9.636 -7.652 -28.556 1.00 97.69 281 SER A N 1
ATOM 2112 C CA . SER A 1 281 ? 8.597 -8.539 -29.075 1.00 97.69 281 SER A CA 1
ATOM 2113 C C . SER A 1 281 ? 7.225 -8.098 -28.583 1.00 97.69 281 SER A C 1
ATOM 2115 O O . SER A 1 281 ? 7.109 -7.454 -27.543 1.00 97.69 281 SER A O 1
ATOM 2117 N N . VAL A 1 282 ? 6.200 -8.393 -29.379 1.00 96.94 282 VAL A N 1
ATOM 2118 C CA . VAL A 1 282 ? 4.809 -8.098 -29.049 1.00 96.94 282 VAL A CA 1
ATOM 2119 C C . VAL A 1 282 ? 3.989 -9.363 -29.234 1.00 96.94 282 VAL A C 1
ATOM 2121 O O . VAL A 1 282 ? 3.999 -9.954 -30.318 1.00 96.94 282 VAL A O 1
ATOM 2124 N N . SER A 1 283 ? 3.271 -9.755 -28.190 1.00 95.88 283 SER A N 1
ATOM 2125 C CA . SER A 1 283 ? 2.366 -10.904 -28.183 1.00 95.88 283 SER A CA 1
ATOM 2126 C C . SER A 1 283 ? 1.199 -10.632 -27.248 1.00 95.88 283 SER A C 1
ATOM 2128 O O . SER A 1 283 ? 1.402 -10.097 -26.170 1.00 95.88 283 SER A O 1
ATOM 2130 N N . ASP A 1 284 ? -0.016 -10.988 -27.669 1.00 91.56 284 ASP A N 1
ATOM 2131 C CA . ASP A 1 284 ? -1.232 -10.917 -26.845 1.00 91.56 284 ASP A CA 1
ATOM 2132 C C . ASP A 1 284 ? -1.523 -9.544 -26.195 1.00 91.56 284 ASP A C 1
ATOM 2134 O O . ASP A 1 284 ? -2.147 -9.467 -25.143 1.00 91.56 284 ASP A O 1
ATOM 2138 N N . GLY A 1 285 ? -1.134 -8.448 -26.861 1.00 92.62 285 GLY A N 1
ATOM 2139 C CA . GLY A 1 285 ? -1.333 -7.080 -26.354 1.00 92.62 285 GLY A CA 1
ATOM 2140 C C . GLY A 1 285 ? -0.258 -6.622 -25.366 1.00 92.62 285 GLY A C 1
ATOM 2141 O O . GLY A 1 285 ? -0.404 -5.582 -24.732 1.00 92.62 285 GLY A O 1
ATOM 2142 N N . GLU A 1 286 ? 0.829 -7.380 -25.237 1.00 95.00 286 GLU A N 1
ATOM 2143 C CA . GLU A 1 286 ? 1.931 -7.082 -24.330 1.00 95.00 286 GLU A CA 1
ATOM 2144 C C . GLU A 1 286 ? 3.217 -6.828 -25.115 1.00 95.00 286 GLU A C 1
ATOM 2146 O O . GLU A 1 286 ? 3.569 -7.564 -26.042 1.00 95.00 286 GLU A O 1
ATOM 2151 N N . LEU A 1 287 ? 3.935 -5.774 -24.729 1.00 97.56 287 LEU A N 1
ATOM 2152 C CA . LEU A 1 287 ? 5.296 -5.507 -25.174 1.00 97.56 287 LEU A CA 1
ATOM 2153 C C . LEU A 1 287 ? 6.280 -6.152 -24.197 1.00 97.56 287 LEU A C 1
ATOM 2155 O O . LEU A 1 287 ? 6.292 -5.814 -23.016 1.00 97.56 287 LEU A O 1
ATOM 2159 N N . SER A 1 288 ? 7.184 -6.985 -24.707 1.00 97.12 288 SER A N 1
ATOM 2160 C CA . SER A 1 288 ? 8.380 -7.397 -23.972 1.00 97.12 288 SER A CA 1
ATOM 2161 C C . SER A 1 288 ? 9.594 -6.599 -24.441 1.00 97.12 288 SER A C 1
ATOM 2163 O O . SER A 1 288 ? 9.880 -6.542 -25.641 1.00 97.12 288 SER A O 1
ATOM 2165 N N . ILE A 1 289 ? 10.322 -6.024 -23.480 1.00 97.38 289 ILE A N 1
ATOM 2166 C CA . ILE A 1 289 ? 11.649 -5.431 -23.674 1.00 97.38 289 ILE A CA 1
ATOM 2167 C C . ILE A 1 289 ? 12.662 -6.349 -22.990 1.00 97.38 289 ILE A C 1
ATOM 2169 O O . ILE A 1 289 ? 12.659 -6.489 -21.769 1.00 97.38 289 ILE A O 1
ATOM 2173 N N . THR A 1 290 ? 13.513 -7.001 -23.774 1.00 95.75 290 THR A N 1
ATOM 2174 C CA . THR A 1 290 ? 14.459 -7.999 -23.271 1.00 95.75 290 THR A CA 1
ATOM 2175 C C . THR A 1 290 ? 15.857 -7.415 -23.135 1.00 95.75 290 THR A C 1
ATOM 2177 O O . THR A 1 290 ? 16.406 -6.867 -24.090 1.00 95.75 290 THR A O 1
ATOM 2180 N N . ALA A 1 291 ? 16.454 -7.603 -21.958 1.00 94.31 291 ALA A N 1
ATOM 2181 C CA . ALA A 1 291 ? 17.891 -7.477 -21.773 1.00 94.31 291 ALA A CA 1
ATOM 2182 C C . ALA A 1 291 ? 18.557 -8.837 -22.023 1.00 94.31 291 ALA A C 1
ATOM 2184 O O . ALA A 1 291 ? 18.156 -9.849 -21.448 1.00 94.31 291 ALA A O 1
ATOM 2185 N N . GLU A 1 292 ? 19.593 -8.875 -22.855 1.00 94.62 292 GLU A N 1
ATOM 2186 C CA . GLU A 1 292 ? 20.321 -10.105 -23.159 1.00 94.62 292 GLU A CA 1
ATOM 2187 C C . GLU A 1 292 ? 21.835 -9.916 -23.151 1.00 94.62 292 GLU A C 1
ATOM 2189 O O . GLU A 1 292 ? 22.371 -8.831 -23.384 1.00 94.62 292 GLU A O 1
ATOM 2194 N N . LYS A 1 293 ? 22.552 -11.008 -22.880 1.00 96.06 293 LYS A N 1
ATOM 2195 C CA . LYS A 1 293 ? 24.012 -11.027 -22.924 1.00 96.06 293 LYS A CA 1
ATOM 2196 C C . LYS A 1 293 ? 24.490 -11.161 -24.363 1.00 96.06 293 LYS A C 1
ATOM 2198 O O . LYS A 1 293 ? 24.192 -12.150 -25.027 1.00 96.06 293 LYS A O 1
ATOM 2203 N N . LEU A 1 294 ? 25.324 -10.222 -24.791 1.00 97.31 294 LEU A N 1
ATOM 2204 C CA . LEU A 1 294 ? 25.899 -10.219 -26.130 1.00 97.31 294 LEU A CA 1
ATOM 2205 C C . LEU A 1 294 ? 26.942 -11.329 -26.297 1.00 97.31 294 LEU A C 1
ATOM 2207 O O . LEU A 1 294 ? 27.753 -11.608 -25.403 1.00 97.31 294 LEU A O 1
ATOM 2211 N N . THR A 1 295 ? 26.987 -11.927 -27.487 1.00 97.81 295 THR A N 1
ATOM 2212 C CA . THR A 1 295 ? 28.125 -12.759 -27.886 1.00 97.81 295 THR A CA 1
ATOM 2213 C C . THR A 1 295 ? 29.382 -11.900 -28.041 1.00 97.81 295 THR A C 1
ATOM 2215 O O . THR A 1 295 ? 29.319 -10.693 -28.277 1.00 97.81 295 THR A O 1
ATOM 2218 N N . ALA A 1 296 ? 30.566 -12.520 -27.987 1.00 97.50 296 ALA A N 1
ATOM 2219 C CA . ALA A 1 296 ? 31.828 -11.798 -28.182 1.00 97.50 296 ALA A CA 1
ATOM 2220 C C . ALA A 1 296 ? 31.893 -11.059 -29.536 1.00 97.50 296 ALA A C 1
ATOM 2222 O O . ALA A 1 296 ? 32.483 -9.984 -29.632 1.00 97.50 296 ALA A O 1
ATOM 2223 N N . ALA A 1 297 ? 31.272 -11.620 -30.580 1.00 96.69 297 ALA A N 1
ATOM 2224 C CA . ALA A 1 297 ? 31.241 -11.021 -31.910 1.00 96.69 297 ALA A CA 1
ATOM 2225 C C . ALA A 1 297 ? 30.307 -9.803 -31.996 1.00 96.69 297 ALA A C 1
ATOM 2227 O O . ALA A 1 297 ? 30.605 -8.866 -32.736 1.00 96.69 297 ALA A O 1
ATOM 2228 N N . GLU A 1 298 ? 29.191 -9.807 -31.265 1.00 96.88 298 GLU A N 1
ATOM 2229 C CA . GLU A 1 298 ? 28.275 -8.663 -31.183 1.00 96.88 298 GLU A CA 1
ATOM 2230 C C . GLU A 1 298 ? 28.847 -7.571 -30.289 1.00 96.88 298 GLU A C 1
ATOM 2232 O O . GLU A 1 298 ? 28.913 -6.418 -30.704 1.00 96.88 298 GLU A O 1
ATOM 2237 N N . SER A 1 299 ? 29.361 -7.947 -29.115 1.00 96.88 299 SER A N 1
ATOM 2238 C CA . SER A 1 299 ? 30.012 -7.032 -28.177 1.00 96.88 299 SER A CA 1
ATOM 2239 C C . SER A 1 299 ? 31.117 -6.223 -28.865 1.00 96.88 299 SER A C 1
ATOM 2241 O O . SER A 1 299 ? 31.125 -4.996 -28.789 1.00 96.88 299 SER A O 1
ATOM 2243 N N . ALA A 1 300 ? 31.974 -6.868 -29.666 1.00 96.50 300 ALA A N 1
ATOM 2244 C CA . ALA A 1 300 ? 33.029 -6.185 -30.419 1.00 96.50 300 ALA A CA 1
ATOM 2245 C C . ALA A 1 300 ? 32.512 -5.129 -31.422 1.00 96.50 300 ALA A C 1
ATOM 2247 O O . ALA A 1 300 ? 33.236 -4.189 -31.751 1.00 96.50 300 ALA A O 1
ATOM 2248 N N . LYS A 1 301 ? 31.276 -5.270 -31.919 1.00 94.81 301 LYS A N 1
ATOM 2249 C CA . LYS A 1 301 ? 30.625 -4.300 -32.821 1.00 94.81 301 LYS A CA 1
ATOM 2250 C C . LYS A 1 301 ? 29.871 -3.208 -32.064 1.00 94.81 301 LYS A C 1
ATOM 2252 O O . LYS A 1 301 ? 29.657 -2.134 -32.613 1.00 94.81 301 LYS A O 1
ATOM 2257 N N . LEU A 1 302 ? 29.495 -3.481 -30.821 1.00 95.56 302 LEU A N 1
ATOM 2258 C CA . LEU A 1 302 ? 28.676 -2.630 -29.968 1.00 95.56 302 LEU A CA 1
ATOM 2259 C C . LEU A 1 302 ? 29.517 -2.030 -28.832 1.00 95.56 302 LEU A C 1
ATOM 2261 O O . LEU A 1 302 ? 29.177 -2.117 -27.656 1.00 95.56 302 LEU A O 1
ATOM 2265 N N . TRP A 1 303 ? 30.666 -1.453 -29.198 1.00 95.62 303 TRP A N 1
ATOM 2266 C CA . TRP A 1 303 ? 31.596 -0.762 -28.291 1.00 95.62 303 TRP A CA 1
ATOM 2267 C C . TRP A 1 303 ? 32.069 -1.578 -27.075 1.00 95.62 303 TRP A C 1
ATOM 2269 O O . TRP A 1 303 ? 32.474 -1.009 -26.065 1.00 95.62 303 TRP A O 1
ATOM 2279 N N . ASN A 1 304 ? 32.095 -2.906 -27.192 1.00 95.94 304 ASN A N 1
ATOM 2280 C CA . ASN A 1 304 ? 32.444 -3.856 -26.132 1.00 95.94 304 ASN A CA 1
ATOM 2281 C C . ASN A 1 304 ? 31.492 -3.844 -24.924 1.00 95.94 304 ASN A C 1
ATOM 2283 O O . ASN A 1 304 ? 31.877 -4.287 -23.840 1.00 95.94 304 ASN A O 1
ATOM 2287 N N . TYR A 1 305 ? 30.250 -3.384 -25.104 1.00 96.38 305 TYR A N 1
ATOM 2288 C CA . TYR A 1 305 ? 29.206 -3.560 -24.096 1.00 96.38 305 TYR A CA 1
ATOM 2289 C C . TYR A 1 305 ? 28.892 -5.043 -23.898 1.00 96.38 305 TYR A C 1
ATOM 2291 O O . TYR A 1 305 ? 29.032 -5.862 -24.814 1.00 96.38 305 TYR A O 1
ATOM 2299 N N . LYS A 1 306 ? 28.514 -5.405 -22.670 1.00 95.88 306 LYS A N 1
ATOM 2300 C CA . LYS A 1 306 ? 28.277 -6.805 -22.286 1.00 95.88 306 LYS A CA 1
ATOM 2301 C C . LYS A 1 306 ? 26.852 -7.249 -22.592 1.00 95.88 306 LYS A C 1
ATOM 2303 O O . LYS A 1 306 ? 26.633 -8.432 -22.855 1.00 95.88 306 LYS A O 1
ATOM 2308 N N . TYR A 1 307 ? 25.915 -6.309 -22.549 1.00 96.62 307 TYR A N 1
ATOM 2309 C CA . TYR A 1 307 ? 24.492 -6.569 -22.697 1.00 96.62 307 TYR A CA 1
ATOM 2310 C C . TYR A 1 307 ? 23.876 -5.662 -23.759 1.00 96.62 307 TYR A C 1
ATOM 2312 O O . TYR A 1 307 ? 24.325 -4.532 -23.960 1.00 96.62 307 TYR A O 1
ATOM 2320 N N . ALA A 1 308 ? 22.841 -6.163 -24.420 1.00 97.75 308 ALA A N 1
ATOM 2321 C CA . ALA A 1 308 ? 21.919 -5.371 -25.217 1.00 97.75 308 ALA A CA 1
ATOM 2322 C C . ALA A 1 308 ? 20.569 -5.301 -24.503 1.00 97.75 308 ALA A C 1
ATOM 2324 O O . ALA A 1 308 ? 20.186 -6.242 -23.813 1.00 97.75 308 ALA A O 1
ATOM 2325 N N . SER A 1 309 ? 19.871 -4.180 -24.651 1.00 97.50 309 SER A N 1
ATOM 2326 C CA . SER A 1 309 ? 18.494 -4.002 -24.179 1.00 97.50 309 SER A CA 1
ATOM 2327 C C . SER A 1 309 ? 17.739 -3.057 -25.118 1.00 97.50 309 SER A C 1
ATOM 2329 O O . SER A 1 309 ? 18.276 -2.647 -26.153 1.00 97.50 309 SER A O 1
ATOM 2331 N N . GLY A 1 310 ? 16.501 -2.708 -24.778 1.00 97.31 310 GLY A N 1
ATOM 2332 C CA . GLY A 1 310 ? 15.665 -1.780 -25.533 1.00 97.31 310 GLY A CA 1
ATOM 2333 C C . GLY A 1 310 ? 15.359 -0.492 -24.775 1.00 97.31 310 GLY A C 1
ATOM 2334 O O . GLY A 1 310 ? 15.198 -0.491 -23.560 1.00 97.31 310 GLY A O 1
ATOM 2335 N N . LEU A 1 311 ? 15.255 0.598 -25.531 1.00 97.19 311 LEU A N 1
ATOM 2336 C CA . LEU A 1 311 ? 14.724 1.892 -25.109 1.00 97.19 311 LEU A CA 1
ATOM 2337 C C . LEU A 1 311 ? 13.540 2.213 -26.022 1.00 97.19 311 LEU A C 1
ATOM 2339 O O . LEU A 1 311 ? 13.642 2.006 -27.229 1.00 97.19 311 LEU A O 1
ATOM 2343 N N . LEU A 1 312 ? 12.445 2.736 -25.473 1.00 97.81 312 LEU A N 1
ATOM 2344 C CA . LEU A 1 312 ? 11.357 3.316 -26.259 1.00 97.81 312 LEU A CA 1
ATOM 2345 C C . LEU A 1 312 ? 11.024 4.704 -25.720 1.00 97.81 312 LEU A C 1
ATOM 2347 O O . LEU A 1 312 ? 10.862 4.886 -24.517 1.00 97.81 312 LEU A O 1
ATOM 2351 N N . THR A 1 313 ? 10.905 5.683 -26.611 1.00 96.12 313 THR A N 1
ATOM 2352 C CA . THR A 1 313 ? 10.550 7.062 -26.258 1.00 96.12 313 THR A CA 1
ATOM 2353 C C . THR A 1 313 ? 9.545 7.647 -27.241 1.00 96.12 313 THR A C 1
ATOM 2355 O O . THR A 1 313 ? 9.596 7.390 -28.442 1.00 96.12 313 THR A O 1
ATOM 2358 N N . THR A 1 314 ? 8.629 8.473 -26.742 1.00 96.44 314 THR A N 1
ATOM 2359 C CA . THR A 1 314 ? 7.635 9.197 -27.548 1.00 96.44 314 THR A CA 1
ATOM 2360 C C . THR A 1 314 ? 8.143 10.544 -28.057 1.00 96.44 314 THR A C 1
ATOM 2362 O O . THR A 1 314 ? 7.363 11.355 -28.552 1.00 96.44 314 THR A O 1
ATOM 2365 N N . GLU A 1 315 ? 9.448 10.806 -27.969 1.00 92.25 315 GLU A N 1
ATOM 2366 C CA . GLU A 1 315 ? 10.046 12.108 -28.258 1.00 92.25 315 GLU A CA 1
ATOM 2367 C C . GLU A 1 315 ? 9.532 12.779 -29.544 1.00 92.25 315 GLU A C 1
ATOM 2369 O O . GLU A 1 315 ? 9.259 13.986 -29.546 1.00 92.25 315 GLU A O 1
ATOM 2374 N N . HIS A 1 316 ? 9.378 12.022 -30.629 1.00 90.75 316 HIS A N 1
ATOM 2375 C CA . HIS A 1 316 ? 8.906 12.542 -31.913 1.00 90.75 316 HIS A CA 1
ATOM 2376 C C . HIS A 1 316 ? 7.380 12.572 -32.065 1.00 90.75 316 HIS A C 1
ATOM 2378 O O . HIS A 1 316 ? 6.877 13.306 -32.917 1.00 90.75 316 HIS A O 1
ATOM 2384 N N . SER A 1 317 ? 6.642 11.814 -31.257 1.00 94.62 317 SER A N 1
ATOM 2385 C CA . SER A 1 317 ? 5.231 11.496 -31.489 1.00 94.62 317 SER A CA 1
ATOM 2386 C C . SER A 1 317 ? 4.280 12.144 -30.484 1.00 94.62 317 SER A C 1
ATOM 2388 O O . SER A 1 317 ? 3.214 12.620 -30.879 1.00 94.62 317 SER A O 1
ATOM 2390 N N . PHE A 1 318 ? 4.650 12.202 -29.203 1.00 95.50 318 PHE A N 1
ATOM 2391 C CA . PHE A 1 318 ? 3.762 12.642 -28.136 1.00 95.50 318 PHE A CA 1
ATOM 2392 C C . PHE A 1 318 ? 4.516 13.384 -27.031 1.00 95.50 318 PHE A C 1
ATOM 2394 O O . PHE A 1 318 ? 5.584 12.985 -26.581 1.00 95.50 318 PHE A O 1
ATOM 2401 N N . ALA A 1 319 ? 3.928 14.489 -26.584 1.00 93.75 319 ALA A N 1
ATOM 2402 C CA . ALA A 1 319 ? 4.327 15.205 -25.385 1.00 93.75 319 ALA A CA 1
ATOM 2403 C C . ALA A 1 319 ? 3.088 15.885 -24.802 1.00 93.75 319 ALA A C 1
ATOM 2405 O O . ALA A 1 319 ? 2.245 16.394 -25.545 1.00 93.75 319 ALA A O 1
ATOM 2406 N N . GLN A 1 320 ? 2.996 15.914 -23.479 1.00 91.31 320 GLN A N 1
ATOM 2407 C CA . GLN A 1 320 ? 1.839 16.424 -22.758 1.00 91.31 320 GLN A CA 1
ATOM 2408 C C . GLN A 1 320 ? 2.321 17.250 -21.567 1.00 91.31 320 GLN A C 1
ATOM 2410 O O . GLN A 1 320 ? 3.198 16.826 -20.820 1.00 91.31 320 GLN A O 1
ATOM 2415 N N . THR A 1 321 ? 1.722 18.425 -21.391 1.00 89.00 321 THR A N 1
ATOM 2416 C CA . THR A 1 321 ? 1.838 19.196 -20.152 1.00 89.00 321 THR A CA 1
ATOM 2417 C C . THR A 1 321 ? 0.664 18.825 -19.251 1.00 89.00 321 THR A C 1
ATOM 2419 O O . THR A 1 321 ? -0.481 18.936 -19.689 1.00 89.00 321 THR A O 1
ATOM 2422 N N . TYR A 1 322 ? 0.966 18.421 -18.013 1.00 86.00 322 TYR A N 1
ATOM 2423 C CA . TYR A 1 322 ? 0.013 17.942 -17.000 1.00 86.00 322 TYR A CA 1
ATOM 2424 C C . TYR A 1 322 ? -0.752 16.674 -17.384 1.00 86.00 322 TYR A C 1
ATOM 2426 O O . TYR A 1 322 ? -0.794 16.259 -18.541 1.00 86.00 322 TYR A O 1
ATOM 2434 N N . GLY A 1 323 ? -1.391 16.065 -16.391 1.00 86.19 323 GLY A N 1
ATOM 2435 C CA . GLY A 1 323 ? -2.246 14.905 -16.588 1.00 86.19 323 GLY A CA 1
ATOM 2436 C C . GLY A 1 323 ? -1.775 13.680 -15.826 1.00 86.19 323 GLY A C 1
ATOM 2437 O O . GLY A 1 323 ? -1.035 13.769 -14.846 1.00 86.19 323 GLY A O 1
ATOM 2438 N N . TYR A 1 324 ? -2.279 12.538 -16.269 1.00 84.94 324 TYR A N 1
ATOM 2439 C CA . TYR A 1 324 ? -2.093 11.247 -15.635 1.00 84.94 324 TYR A CA 1
ATOM 2440 C C . TYR A 1 324 ? 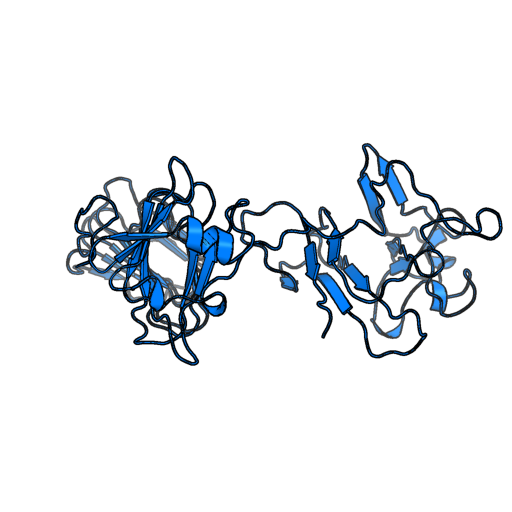-1.338 10.314 -16.569 1.00 84.94 324 TYR A C 1
ATOM 2442 O O . TYR A 1 324 ? -1.700 10.193 -17.740 1.00 84.94 324 TYR A O 1
ATOM 2450 N N . PHE A 1 325 ? -0.319 9.657 -16.030 1.00 87.69 325 PHE A N 1
ATOM 2451 C CA . PHE A 1 325 ? 0.502 8.697 -16.752 1.00 87.69 325 PHE A CA 1
ATOM 2452 C C . PHE A 1 325 ? 0.476 7.378 -15.979 1.00 87.69 325 PHE A C 1
ATOM 2454 O O . PHE A 1 325 ? 0.735 7.358 -14.773 1.00 87.69 325 PHE A O 1
ATOM 2461 N N . GLU A 1 326 ? 0.132 6.294 -16.672 1.00 86.56 326 GLU A N 1
ATOM 2462 C CA . GLU A 1 326 ? 0.042 4.945 -16.116 1.00 86.56 326 GLU A CA 1
ATOM 2463 C C . GLU A 1 326 ? 0.696 3.946 -17.067 1.00 86.56 326 GLU A C 1
ATOM 2465 O O . GLU A 1 326 ? 0.544 4.054 -18.285 1.00 86.56 326 GLU A O 1
ATOM 2470 N N . ILE A 1 327 ? 1.382 2.961 -16.488 1.00 87.75 327 ILE A N 1
ATOM 2471 C CA . ILE A 1 327 ? 1.732 1.712 -17.165 1.00 87.75 327 ILE A CA 1
ATOM 2472 C C . ILE A 1 327 ? 1.276 0.524 -16.326 1.00 87.75 327 ILE A C 1
ATOM 2474 O O . ILE A 1 327 ? 1.306 0.560 -15.094 1.00 87.75 327 ILE A O 1
ATOM 2478 N N . LYS A 1 328 ? 0.919 -0.556 -17.012 1.00 85.31 328 LYS A N 1
ATOM 2479 C CA . LYS A 1 328 ? 0.778 -1.890 -16.438 1.00 85.31 328 LYS A CA 1
ATOM 2480 C C . LYS A 1 328 ? 1.922 -2.745 -16.980 1.00 85.31 328 LYS A C 1
ATOM 2482 O O . LYS A 1 328 ? 2.044 -2.880 -18.193 1.00 85.31 328 LYS A O 1
ATOM 2487 N N . ALA A 1 329 ? 2.779 -3.250 -16.094 1.00 85.69 329 ALA A N 1
ATOM 2488 C CA . ALA A 1 329 ? 3.980 -3.987 -16.473 1.00 85.69 329 ALA A CA 1
ATOM 2489 C C . ALA A 1 329 ? 4.379 -5.007 -15.399 1.00 85.69 329 ALA A C 1
ATOM 2491 O O . ALA A 1 329 ? 4.325 -4.701 -14.208 1.00 85.69 329 ALA A O 1
ATOM 2492 N N . GLU A 1 330 ? 4.846 -6.174 -15.843 1.00 83.56 330 GLU A N 1
ATOM 2493 C CA . GLU A 1 330 ? 5.631 -7.102 -15.029 1.00 83.56 330 GLU A CA 1
ATOM 2494 C C . GLU A 1 330 ? 7.108 -6.690 -15.097 1.00 83.56 330 GLU A C 1
ATOM 2496 O O . GLU A 1 330 ? 7.631 -6.402 -16.178 1.00 83.56 330 GLU A O 1
ATOM 2501 N N . LEU A 1 331 ? 7.778 -6.620 -13.944 1.00 83.44 331 LEU A N 1
ATOM 2502 C CA . LEU A 1 331 ? 9.173 -6.189 -13.860 1.00 83.44 331 LEU A CA 1
ATOM 2503 C C . LEU A 1 331 ? 10.114 -7.385 -13.667 1.00 83.44 331 LEU A C 1
ATOM 2505 O O . LEU A 1 331 ? 9.792 -8.279 -12.883 1.00 83.44 331 LEU A O 1
ATOM 2509 N N . PRO A 1 332 ? 11.303 -7.384 -14.298 1.00 80.00 332 PRO A N 1
ATOM 2510 C CA . PRO A 1 332 ? 12.332 -8.370 -13.994 1.00 80.00 332 PRO A CA 1
ATOM 2511 C C . PRO A 1 332 ? 12.812 -8.239 -12.540 1.00 80.00 332 PRO A C 1
ATOM 2513 O O . PRO A 1 332 ? 12.896 -7.136 -11.991 1.00 80.00 332 PRO A O 1
ATOM 2516 N N . VAL A 1 333 ? 13.156 -9.375 -11.931 1.00 70.88 333 VAL A N 1
ATOM 2517 C CA . VAL A 1 333 ? 13.590 -9.485 -10.520 1.00 70.88 333 VAL A CA 1
ATOM 2518 C C . VAL A 1 333 ? 15.041 -9.955 -10.387 1.00 70.88 333 VAL A C 1
ATOM 2520 O O . VAL A 1 333 ? 15.522 -10.257 -9.298 1.00 70.88 333 VAL A O 1
ATOM 2523 N N . GLU A 1 334 ? 15.750 -10.072 -11.505 1.00 74.38 334 GLU A N 1
ATOM 2524 C CA . GLU A 1 334 ? 17.139 -10.493 -11.541 1.00 74.38 334 GLU A CA 1
ATOM 2525 C C . GLU A 1 334 ? 18.085 -9.369 -11.107 1.00 74.38 334 GLU A C 1
ATOM 2527 O O . GLU A 1 334 ? 17.911 -8.191 -11.428 1.00 74.38 334 GLU A O 1
ATOM 2532 N N . GLN A 1 335 ? 19.161 -9.759 -10.423 1.00 74.19 335 GLN A N 1
ATOM 2533 C CA . GLN A 1 335 ? 20.203 -8.832 -10.003 1.00 74.19 335 GLN A CA 1
ATOM 2534 C C . GLN A 1 335 ? 20.783 -8.057 -11.197 1.00 74.19 335 GLN A C 1
ATOM 2536 O O . GLN A 1 335 ? 21.172 -8.641 -12.210 1.00 74.19 335 GLN A O 1
ATOM 2541 N N . GLY A 1 336 ? 20.902 -6.738 -11.033 1.00 77.38 336 GLY A N 1
ATOM 2542 C CA . GLY A 1 336 ? 21.456 -5.834 -12.042 1.00 77.38 336 GLY A CA 1
ATOM 2543 C C . GLY A 1 336 ? 20.454 -5.377 -13.103 1.00 77.38 336 GLY A C 1
ATOM 2544 O O . GLY A 1 336 ? 20.828 -4.587 -13.966 1.00 77.38 336 GLY A O 1
ATOM 2545 N N . MET A 1 337 ? 19.199 -5.834 -13.045 1.00 83.75 337 MET A N 1
ATOM 2546 C CA . MET A 1 337 ? 18.125 -5.268 -13.857 1.00 83.75 337 MET A CA 1
ATOM 2547 C C . MET A 1 337 ? 17.695 -3.913 -13.295 1.00 83.75 337 MET A C 1
ATOM 2549 O O . MET A 1 337 ? 17.567 -3.756 -12.079 1.00 83.75 337 MET A O 1
ATOM 2553 N N . PHE A 1 338 ? 17.472 -2.955 -14.197 1.00 86.56 338 PHE A N 1
ATOM 2554 C CA . PHE A 1 338 ? 17.011 -1.612 -13.857 1.00 86.56 338 PHE A CA 1
ATOM 2555 C C . PHE A 1 338 ? 15.918 -1.127 -14.832 1.00 86.56 338 PHE A C 1
ATOM 2557 O O . PHE A 1 338 ? 16.181 -0.280 -15.687 1.00 86.56 338 PHE A O 1
ATOM 2564 N N . PRO A 1 339 ? 14.707 -1.718 -14.804 1.00 89.50 339 PRO A N 1
ATOM 2565 C CA . PRO A 1 339 ? 13.571 -1.202 -15.562 1.00 89.50 339 PRO A CA 1
ATOM 2566 C C . PRO A 1 339 ? 13.151 0.183 -15.051 1.00 89.50 339 PRO A C 1
ATOM 2568 O O . PRO A 1 339 ? 13.125 0.428 -13.843 1.00 89.50 339 PRO A O 1
ATOM 2571 N N . ALA A 1 340 ? 12.775 1.057 -15.985 1.00 90.94 340 ALA A N 1
ATOM 2572 C CA . ALA A 1 340 ? 12.320 2.406 -15.681 1.00 90.94 340 ALA A CA 1
ATOM 2573 C C . ALA A 1 340 ? 11.155 2.835 -16.583 1.00 90.94 340 ALA A C 1
ATOM 2575 O O . ALA A 1 340 ? 11.132 2.546 -17.783 1.00 90.94 340 ALA A O 1
ATOM 2576 N N . PHE A 1 341 ? 10.213 3.578 -16.005 1.00 92.50 341 PHE A N 1
ATOM 2577 C CA . PHE A 1 341 ? 9.187 4.339 -16.711 1.00 92.50 341 PHE A CA 1
ATOM 2578 C C . PHE A 1 341 ? 9.222 5.778 -16.209 1.00 92.50 341 PHE A C 1
ATOM 2580 O O . PHE A 1 341 ? 8.923 6.059 -15.050 1.00 92.50 341 PHE A O 1
ATOM 2587 N N . TRP A 1 342 ? 9.623 6.684 -17.090 1.00 92.06 342 TRP A N 1
ATOM 2588 C CA . TRP A 1 342 ? 10.030 8.034 -16.730 1.00 92.06 342 TRP A CA 1
ATOM 2589 C C . TRP A 1 342 ? 9.690 9.013 -17.854 1.00 92.06 342 TRP A C 1
ATOM 2591 O O . TRP A 1 342 ? 9.422 8.624 -18.996 1.00 92.06 342 TRP A O 1
ATOM 2601 N N . LEU A 1 343 ? 9.655 10.299 -17.521 1.00 91.75 343 LEU A N 1
ATOM 2602 C CA . LEU A 1 343 ? 9.264 11.381 -18.411 1.00 91.75 343 LEU A CA 1
ATOM 2603 C C . LEU A 1 343 ? 10.392 12.400 -18.544 1.00 91.75 343 LEU A C 1
ATOM 2605 O O . LEU A 1 343 ? 10.904 12.931 -17.557 1.00 91.75 343 LEU A O 1
ATOM 2609 N N . MET A 1 344 ? 10.678 12.757 -19.796 1.00 90.44 344 MET A N 1
ATOM 2610 C CA . MET A 1 344 ? 11.602 13.832 -20.141 1.00 90.44 344 MET A CA 1
ATOM 2611 C C . MET A 1 344 ? 10.875 15.059 -20.685 1.00 90.44 344 MET A C 1
ATOM 2613 O O . MET A 1 344 ? 9.895 14.933 -21.429 1.00 90.44 344 MET A O 1
ATOM 2617 N N . PRO A 1 345 ? 11.378 16.272 -20.402 1.00 87.62 345 PRO A N 1
ATOM 2618 C CA . PRO A 1 345 ? 10.790 17.485 -20.924 1.00 87.62 345 PRO A CA 1
ATOM 2619 C C . PRO A 1 345 ? 10.945 17.525 -22.447 1.00 87.62 345 PRO A C 1
ATOM 2621 O O . PRO A 1 345 ? 11.950 17.104 -23.038 1.00 87.62 345 PRO A O 1
ATOM 2624 N N . LYS A 1 346 ? 9.929 18.089 -23.111 1.00 85.50 346 LYS A N 1
ATOM 2625 C CA . LYS A 1 346 ? 9.985 18.325 -24.559 1.00 85.50 346 LYS A CA 1
ATOM 2626 C C . LYS A 1 346 ? 11.103 19.306 -24.922 1.00 85.50 346 LYS A C 1
ATOM 2628 O O . LYS A 1 346 ? 11.719 19.173 -25.976 1.00 85.50 346 LYS A O 1
ATOM 2633 N N . ALA A 1 347 ? 11.374 20.278 -24.051 1.00 79.81 347 ALA A N 1
ATOM 2634 C CA . ALA A 1 347 ? 12.567 21.107 -24.148 1.00 79.81 347 ALA A CA 1
ATOM 2635 C C . ALA A 1 347 ? 13.800 20.284 -23.748 1.00 79.81 347 ALA A C 1
ATOM 2637 O O . ALA A 1 347 ? 13.757 19.554 -22.765 1.00 79.81 347 ALA A O 1
ATOM 2638 N N . ALA A 1 348 ? 14.911 20.419 -24.474 1.00 69.44 348 ALA A N 1
ATOM 2639 C CA . ALA A 1 348 ? 16.179 19.763 -24.140 1.00 69.44 348 ALA A CA 1
ATOM 2640 C C . ALA A 1 348 ? 16.897 20.478 -22.977 1.00 69.44 348 ALA A C 1
ATOM 2642 O O . ALA A 1 348 ? 18.016 20.965 -23.126 1.00 69.44 348 ALA A O 1
ATOM 2643 N N . VAL A 1 349 ? 16.216 20.597 -21.839 1.00 73.00 349 VAL A N 1
ATOM 2644 C CA . VAL A 1 349 ? 16.742 21.182 -20.607 1.00 73.00 349 VAL A CA 1
ATOM 2645 C C . VAL A 1 349 ? 16.602 20.138 -19.516 1.00 73.00 349 VAL A C 1
ATOM 2647 O O . VAL A 1 349 ? 15.509 19.637 -19.281 1.00 73.00 349 VAL A O 1
ATOM 2650 N N . TRP A 1 350 ? 17.715 19.826 -18.867 1.00 64.56 350 TRP A N 1
ATOM 2651 C CA . TRP A 1 350 ? 17.753 19.012 -17.665 1.00 64.56 350 TRP A CA 1
ATOM 2652 C C . TRP A 1 350 ? 18.388 19.856 -16.558 1.00 64.56 350 TRP A C 1
ATOM 2654 O O . TRP A 1 350 ? 19.454 20.439 -16.806 1.00 64.56 350 TRP A O 1
ATOM 2664 N N . PRO A 1 351 ? 17.782 19.955 -15.360 1.00 62.12 351 PRO A N 1
ATOM 2665 C CA . PRO A 1 351 ? 16.445 19.476 -14.938 1.00 62.12 351 PRO A CA 1
ATOM 2666 C C . PRO A 1 351 ? 15.255 20.250 -15.571 1.00 62.12 351 PRO A C 1
ATOM 2668 O O . PRO A 1 351 ? 15.480 21.358 -16.072 1.00 62.12 351 PRO A O 1
ATOM 2671 N N . PRO A 1 352 ? 13.993 19.743 -15.517 1.00 76.38 352 PRO A N 1
ATOM 2672 C CA . PRO A 1 352 ? 13.493 18.615 -14.702 1.00 76.38 352 PRO A CA 1
ATOM 2673 C C . PRO A 1 352 ? 13.342 17.274 -15.447 1.00 76.38 352 PRO A C 1
ATOM 2675 O O . PRO A 1 352 ? 13.087 17.266 -16.642 1.00 76.38 352 PRO A O 1
ATOM 2678 N N . GLU A 1 353 ? 13.435 16.169 -14.706 1.00 85.44 353 GLU A N 1
ATOM 2679 C CA . GLU A 1 353 ? 13.157 14.768 -15.080 1.00 85.44 353 GLU A CA 1
ATOM 2680 C C . GLU A 1 353 ? 12.137 14.214 -14.073 1.00 85.44 353 GLU A C 1
ATOM 2682 O O . GLU A 1 353 ? 12.116 14.681 -12.928 1.00 85.44 353 GLU A O 1
ATOM 2687 N N . ILE A 1 354 ? 11.247 13.313 -14.500 1.00 83.69 354 ILE A N 1
ATOM 2688 C CA . ILE A 1 354 ? 10.251 12.706 -13.608 1.00 83.69 354 ILE A CA 1
ATOM 2689 C C . ILE A 1 354 ? 10.227 11.188 -13.775 1.00 83.69 354 ILE A C 1
ATOM 2691 O O . ILE A 1 354 ? 9.732 10.682 -14.782 1.00 83.69 354 ILE A O 1
ATOM 2695 N N . ASP A 1 355 ? 10.646 10.486 -12.733 1.00 85.06 355 ASP A N 1
ATOM 2696 C CA . ASP A 1 355 ? 10.647 9.028 -12.661 1.00 85.06 355 ASP A CA 1
ATOM 2697 C C . ASP A 1 355 ? 9.338 8.532 -12.032 1.00 85.06 355 ASP A C 1
ATOM 2699 O O . ASP A 1 355 ? 9.061 8.774 -10.856 1.00 85.06 355 ASP A O 1
ATOM 2703 N N . ILE A 1 356 ? 8.482 7.886 -12.834 1.00 82.94 356 ILE A N 1
ATOM 2704 C CA . ILE A 1 356 ? 7.197 7.332 -12.367 1.00 82.94 356 ILE A CA 1
ATOM 2705 C C . ILE A 1 356 ? 7.425 5.974 -11.700 1.00 82.94 356 ILE A C 1
ATOM 2707 O O . ILE A 1 356 ? 6.772 5.657 -10.707 1.00 82.94 356 ILE A O 1
ATOM 2711 N N . MET A 1 357 ? 8.336 5.173 -12.252 1.00 84.56 357 MET A N 1
ATOM 2712 C CA . MET A 1 357 ? 8.766 3.901 -11.686 1.00 84.56 357 MET A CA 1
ATOM 2713 C C . MET A 1 357 ? 10.228 3.651 -12.022 1.00 84.56 357 MET A C 1
ATOM 2715 O O . MET A 1 357 ? 10.624 3.732 -13.184 1.00 84.56 357 MET A O 1
ATOM 2719 N N . GLU A 1 358 ? 10.977 3.276 -10.994 1.00 78.31 358 GLU A N 1
ATOM 2720 C CA . GLU A 1 358 ? 12.337 2.766 -11.064 1.00 78.31 358 GLU A CA 1
ATOM 2721 C C . GLU A 1 358 ? 12.436 1.564 -10.119 1.00 78.31 358 GLU A C 1
ATOM 2723 O O . GLU A 1 358 ? 12.018 1.634 -8.959 1.00 78.31 358 GLU A O 1
ATOM 2728 N N . ASN A 1 359 ? 12.981 0.448 -10.600 1.00 71.94 359 ASN A N 1
ATOM 2729 C CA . ASN A 1 359 ? 13.201 -0.731 -9.766 1.00 71.94 359 ASN A CA 1
ATOM 2730 C C . ASN A 1 359 ? 14.610 -1.263 -9.987 1.00 71.94 359 ASN A C 1
ATOM 2732 O O . ASN A 1 359 ? 14.967 -1.630 -11.101 1.00 71.94 359 ASN A O 1
ATOM 2736 N N . VAL A 1 360 ? 15.401 -1.352 -8.923 1.00 66.38 360 VAL A N 1
ATOM 2737 C CA . VAL A 1 360 ? 16.670 -2.079 -8.960 1.00 66.38 360 VAL A CA 1
ATOM 2738 C C . VAL A 1 360 ? 16.334 -3.498 -8.533 1.00 66.38 360 VAL A C 1
ATOM 2740 O O . VAL A 1 360 ? 15.831 -3.672 -7.426 1.00 66.38 360 VAL A O 1
ATOM 2743 N N . GLY A 1 361 ? 16.604 -4.503 -9.376 1.00 53.97 361 GLY A N 1
ATOM 2744 C CA . GLY A 1 361 ? 16.190 -5.911 -9.197 1.00 53.97 361 GLY A CA 1
ATOM 2745 C C . GLY A 1 361 ? 16.589 -6.608 -7.878 1.00 53.97 361 GLY A C 1
ATOM 2746 O O . GLY A 1 361 ? 16.372 -7.801 -7.716 1.00 53.97 361 GLY A O 1
ATOM 2747 N N . GLU A 1 362 ? 17.162 -5.889 -6.913 1.00 50.66 362 GLU A N 1
ATOM 2748 C CA . GLU A 1 362 ? 17.439 -6.313 -5.544 1.00 50.66 362 GLU A CA 1
ATOM 2749 C C . GLU A 1 362 ? 16.356 -5.818 -4.555 1.00 50.66 362 GLU A C 1
ATOM 2751 O O . GLU A 1 362 ? 16.647 -4.979 -3.726 1.00 50.66 362 GLU A O 1
ATOM 2756 N N . ASN A 1 363 ? 15.115 -6.317 -4.556 1.00 43.72 363 ASN A N 1
ATOM 2757 C CA . ASN A 1 363 ? 14.109 -6.032 -3.497 1.00 43.72 363 ASN A CA 1
ATOM 2758 C C . ASN A 1 363 ? 13.806 -4.539 -3.163 1.00 43.72 363 ASN A C 1
ATOM 2760 O O . ASN A 1 363 ? 13.157 -4.272 -2.148 1.00 43.72 363 ASN A O 1
ATOM 2764 N N . TRP A 1 364 ? 14.241 -3.568 -3.973 1.00 38.94 364 TRP A N 1
ATOM 2765 C CA . TRP A 1 364 ? 14.025 -2.134 -3.744 1.00 38.94 364 TRP A CA 1
ATOM 2766 C C . TRP A 1 364 ? 13.005 -1.589 -4.744 1.00 38.94 364 TRP A C 1
ATOM 2768 O O . TRP A 1 364 ? 13.363 -1.229 -5.860 1.00 38.94 364 TRP A O 1
ATOM 2778 N N . VAL A 1 365 ? 11.745 -1.458 -4.320 1.00 41.97 365 VAL A N 1
ATOM 2779 C CA . VAL A 1 365 ? 10.748 -0.669 -5.058 1.00 41.97 365 VAL A CA 1
ATOM 2780 C C . VAL A 1 365 ? 10.875 0.790 -4.614 1.00 41.97 365 VAL A C 1
ATOM 2782 O O . VAL A 1 365 ? 10.586 1.102 -3.456 1.00 41.97 365 VAL A O 1
ATOM 2785 N N . SER A 1 366 ? 11.289 1.698 -5.502 1.00 36.88 366 SER A N 1
ATOM 2786 C CA . SER A 1 366 ? 11.185 3.143 -5.266 1.00 36.88 366 SER A CA 1
ATOM 2787 C C . SER A 1 366 ? 10.166 3.776 -6.215 1.00 36.88 366 SER A C 1
ATOM 2789 O O . SER A 1 366 ? 10.365 3.782 -7.424 1.00 36.88 366 SER A O 1
ATOM 2791 N N . GLY A 1 367 ? 9.101 4.354 -5.646 1.00 33.88 367 GLY A N 1
ATOM 2792 C CA . GLY A 1 367 ? 8.176 5.260 -6.340 1.00 33.88 367 GLY A CA 1
ATOM 2793 C C . GLY A 1 367 ? 6.800 4.669 -6.672 1.00 33.88 367 GLY A C 1
ATOM 2794 O O . GLY A 1 367 ? 6.680 3.785 -7.508 1.00 33.88 367 GLY A O 1
ATOM 2795 N N . GLY A 1 368 ? 5.755 5.209 -6.024 1.00 31.48 368 GLY A N 1
ATOM 2796 C CA . GLY A 1 368 ? 4.340 4.989 -6.361 1.00 31.48 368 GLY A CA 1
ATOM 2797 C C . GLY A 1 368 ? 3.671 3.790 -5.677 1.00 31.48 368 GLY A C 1
ATOM 2798 O O . GLY A 1 368 ? 3.482 2.768 -6.313 1.00 31.48 368 GLY A O 1
ATOM 2799 N N . ALA A 1 369 ? 3.314 3.940 -4.393 1.00 32.38 369 ALA A N 1
ATOM 2800 C CA . ALA A 1 369 ? 2.427 3.089 -3.576 1.00 32.38 369 ALA A CA 1
ATOM 2801 C C . ALA A 1 369 ? 1.974 1.741 -4.183 1.00 32.38 369 ALA A C 1
ATOM 2803 O O . ALA A 1 369 ? 1.007 1.703 -4.940 1.00 32.38 369 ALA A O 1
ATOM 2804 N N . ILE A 1 370 ? 2.586 0.635 -3.749 1.00 33.72 370 ILE A N 1
ATOM 2805 C CA . ILE A 1 370 ? 2.029 -0.710 -3.931 1.00 33.72 370 ILE A CA 1
ATOM 2806 C C . ILE A 1 370 ? 2.130 -1.459 -2.599 1.00 33.72 370 ILE A C 1
ATOM 2808 O O . ILE A 1 370 ? 3.215 -1.634 -2.043 1.00 33.72 370 ILE A O 1
ATOM 2812 N N . ALA A 1 371 ? 0.970 -1.859 -2.072 1.00 30.81 371 ALA A N 1
ATOM 2813 C CA . ALA A 1 371 ? 0.859 -2.816 -0.980 1.00 30.81 371 ALA A CA 1
ATOM 2814 C C . ALA A 1 371 ? 1.219 -4.228 -1.493 1.00 30.81 371 ALA A C 1
ATOM 2816 O O . ALA A 1 371 ? 1.015 -4.501 -2.675 1.00 30.81 371 ALA A O 1
ATOM 2817 N N . PRO A 1 372 ? 1.664 -5.165 -0.634 1.00 29.61 372 PRO A N 1
ATOM 2818 C CA . PRO A 1 372 ? 2.170 -6.489 -1.035 1.00 29.61 372 PRO A CA 1
ATOM 2819 C C . PRO A 1 372 ? 1.226 -7.389 -1.861 1.00 29.61 372 PRO A C 1
ATOM 2821 O O . PRO A 1 372 ? 1.652 -8.453 -2.298 1.00 29.61 372 PRO A O 1
ATOM 2824 N N . ASN A 1 373 ? -0.034 -6.990 -2.074 1.00 32.06 373 ASN A N 1
ATOM 2825 C CA . ASN A 1 373 ? -1.057 -7.775 -2.768 1.00 32.06 373 ASN A CA 1
ATOM 2826 C C . ASN A 1 373 ? -1.635 -7.083 -4.020 1.00 32.06 373 ASN A C 1
ATOM 2828 O O . ASN A 1 373 ? -2.568 -7.626 -4.611 1.00 32.06 373 ASN A O 1
ATOM 2832 N N . ASP A 1 374 ? -1.135 -5.906 -4.417 1.00 35.75 374 ASP A N 1
ATOM 2833 C CA . ASP A 1 374 ? -1.618 -5.218 -5.621 1.00 35.75 374 ASP A CA 1
ATOM 2834 C C . ASP A 1 374 ? -0.736 -5.603 -6.817 1.00 35.75 374 ASP A C 1
ATOM 2836 O O . ASP A 1 374 ? 0.354 -5.073 -7.031 1.00 35.75 374 ASP A O 1
ATOM 2840 N N . HIS A 1 375 ? -1.200 -6.588 -7.584 1.00 32.12 375 HIS A N 1
ATOM 2841 C CA . HIS A 1 375 ? -0.673 -6.846 -8.915 1.00 32.12 375 HIS A CA 1
ATOM 2842 C C . HIS A 1 375 ? -1.167 -5.729 -9.853 1.00 32.12 375 HIS A C 1
ATOM 2844 O O . HIS A 1 375 ? -2.370 -5.586 -10.066 1.00 32.12 375 HIS A O 1
ATOM 2850 N N . ASP A 1 376 ? -0.220 -5.007 -10.458 1.00 46.88 376 ASP A N 1
ATOM 2851 C CA . ASP A 1 376 ? -0.362 -4.219 -11.690 1.00 46.88 376 ASP A CA 1
ATOM 2852 C C . ASP A 1 376 ? -0.948 -2.789 -11.613 1.00 46.88 376 ASP A C 1
ATOM 2854 O O . ASP A 1 376 ? -2.150 -2.581 -11.794 1.00 46.88 376 ASP A O 1
ATOM 2858 N N . ALA A 1 377 ? -0.060 -1.786 -11.489 1.00 41.09 377 ALA A N 1
ATOM 2859 C CA . ALA A 1 377 ? 0.036 -0.572 -12.333 1.00 41.09 377 ALA A CA 1
ATOM 2860 C C . ALA A 1 377 ? 0.809 0.559 -11.618 1.00 41.09 377 ALA A C 1
ATOM 2862 O O . ALA A 1 377 ? 0.445 0.942 -10.507 1.00 41.09 377 ALA A O 1
ATOM 2863 N N . PHE A 1 378 ? 1.798 1.172 -12.281 1.00 48.59 378 PHE A N 1
ATOM 2864 C CA . PHE A 1 378 ? 2.528 2.347 -11.770 1.00 48.59 378 PHE A CA 1
ATOM 2865 C C . PHE A 1 378 ? 1.882 3.641 -12.264 1.00 48.59 378 PHE A C 1
ATOM 2867 O O . PHE A 1 378 ? 1.491 3.724 -13.429 1.00 48.59 378 PHE A O 1
ATOM 2874 N N . ARG A 1 379 ? 1.721 4.640 -11.383 1.00 45.44 379 ARG A N 1
ATOM 2875 C CA . ARG A 1 379 ? 0.799 5.771 -11.596 1.00 45.44 379 ARG A CA 1
ATOM 2876 C C . ARG A 1 379 ? 1.361 7.080 -11.047 1.00 45.44 379 ARG A C 1
ATOM 2878 O O . ARG A 1 379 ? 1.856 7.119 -9.923 1.00 45.44 379 ARG A O 1
ATOM 2885 N N . THR A 1 380 ? 1.224 8.186 -11.779 1.00 44.22 380 THR A N 1
ATOM 2886 C CA . THR A 1 380 ? 1.486 9.541 -11.248 1.00 44.22 380 THR A CA 1
ATOM 2887 C C . THR A 1 380 ? 0.540 10.572 -11.871 1.00 44.22 380 THR A C 1
ATOM 2889 O O . THR A 1 380 ? 0.255 10.526 -13.069 1.00 44.22 380 THR A O 1
ATOM 2892 N N . PHE A 1 381 ? 0.036 11.503 -11.051 1.00 40.91 381 PHE A N 1
ATOM 2893 C CA . PHE A 1 381 ? -0.869 12.584 -11.455 1.00 40.91 381 PHE A CA 1
ATOM 2894 C C . PHE A 1 381 ? -0.226 13.958 -11.229 1.00 40.91 381 PHE A C 1
ATOM 2896 O O . PHE A 1 381 ? 0.252 14.248 -10.133 1.00 40.91 381 PHE A O 1
ATOM 2903 N N . PHE A 1 382 ? -0.261 14.814 -12.252 1.00 44.97 382 PHE A N 1
ATOM 2904 C CA . PHE A 1 382 ? 0.229 16.192 -12.208 1.00 44.97 382 PHE A CA 1
ATOM 2905 C C . PHE A 1 382 ? -0.954 17.157 -12.373 1.00 44.97 382 PHE A C 1
ATOM 2907 O O . PHE A 1 382 ? -1.437 17.309 -13.503 1.00 44.97 382 PHE A O 1
ATOM 2914 N N . PRO A 1 383 ? -1.449 17.775 -11.283 1.00 30.77 383 PRO A N 1
ATOM 2915 C CA . PRO A 1 383 ? -2.574 18.701 -11.350 1.00 30.77 383 PRO A CA 1
ATOM 2916 C C . PRO A 1 383 ? -2.200 19.996 -12.085 1.00 30.77 383 PRO A C 1
ATOM 2918 O O . PRO A 1 383 ? -1.027 20.365 -12.181 1.00 30.77 383 PRO A O 1
ATOM 2921 N N . GLU A 1 384 ? -3.214 20.708 -12.578 1.00 36.25 384 GLU A N 1
ATOM 2922 C CA . GLU A 1 384 ? -3.063 22.135 -12.874 1.00 36.25 384 GLU A CA 1
ATOM 2923 C C . GLU A 1 384 ? -2.849 22.881 -11.544 1.00 36.25 384 GLU A C 1
ATOM 2925 O O . GLU A 1 384 ? -3.496 22.542 -10.554 1.00 36.25 384 GLU A O 1
ATOM 2930 N N . GLY A 1 385 ? -1.889 23.815 -11.531 1.00 39.59 385 GLY A N 1
ATOM 2931 C CA . GLY A 1 385 ? -1.294 24.412 -10.324 1.00 39.59 385 GLY A CA 1
ATOM 2932 C C . GLY A 1 385 ? -2.248 24.942 -9.262 1.00 39.59 385 GLY A C 1
ATOM 2933 O O . GLY A 1 385 ? -3.267 25.571 -9.631 1.00 39.59 385 GLY A O 1
#

Foldseek 3Di:
DDAFLVRHDDDDFDDADEEQPPLDDAAEEAEADQEAYEHEVNLHAYEYEHAAGAYEYEYNHANHHYDYDDNRYAYEYEYAAEYEDEPPHAYYEYDHEPYEYHYDQQEHEYEYQYAAYEYEQHAHGYEYEYNVQQHEYEYEDEPNSFEYEYEPQALDDPRGYAYEYHQPQWQFVVSQLVQWDDDPQWIWGCRDPGYIYIYHRDDSVSHDRVRYDYDHDCVVPDDPDDQLPPDAFEDDPVRPQGQWHFFDPQDDPQDQNRFDDVVVVQLETEDDPVHAPHQWDGDPSDIGKDKDADDPVRCVSVVNRGIYTTDIDRLSHDDDDFFKDKDWDDADLDASDWDWDWDDDNDPDPPDIGTQWIDHSPPDTDHADDDPPDHTMGMDGGDDD

Secondary structure (DSSP, 8-state):
--B-TTSPBPPPPPPP-EEE---PPTT-EEE--SS-EEEE-TTS--EEE--SS--EEEE-STT-EEE--TTS---EEEESS-EE--TT--EEEE-SSS-EEE--TT--EEEE-SSSEEEE--SSS-EEEE-SSS--EEEEE-TT--EEEEES---SSTT--EEEE--TT--SHHHHHHHEEEETTEEEEE-SSS-EEEETT--GGG--GGGEEE----TTPPP------SS--B-BTTBTT-SBBSS-SSS-TTSHHHH--GGGT-SEEE--TTTSS--EEEETTEEEE--EEPPHHHHTTTTT-SEEE---B-TTT---SSEEEEE--PPP-STT---EEEE--SSS--S--EEEEEEETTTEEESS---TT--S-EEEEE---

Radius of gyration: 26.06 Å; chains: 1; bounding box: 57×49×77 Å